Protein AF-0000000080700606 (afdb_homodimer)

Solvent-accessible surface area (backbone atoms only — not comparable to full-atom values): 22036 Å² total; per-residue (Å²): 127,83,78,79,83,71,75,83,52,86,82,48,43,68,70,40,41,35,34,90,76,67,48,22,32,38,36,32,33,78,39,40,31,25,76,57,31,66,59,39,53,52,50,9,58,67,70,42,73,57,88,38,35,35,76,51,73,58,79,77,34,36,34,33,25,27,35,56,57,15,30,52,29,42,54,50,23,30,55,38,56,43,62,48,92,85,40,32,29,35,40,40,35,44,35,37,33,25,48,37,84,40,58,58,81,68,44,69,88,81,49,52,64,54,52,87,34,42,74,69,27,68,72,55,77,50,63,29,41,34,34,37,38,78,45,54,48,60,33,63,66,45,54,61,57,52,36,53,49,51,39,50,30,50,73,70,61,30,50,63,52,76,52,90,88,33,34,31,31,35,41,45,46,67,59,49,50,52,47,54,50,47,47,52,55,54,48,58,74,75,32,50,22,40,39,34,43,34,37,41,34,31,52,65,60,88,92,58,67,128,122,85,77,80,84,71,74,83,51,84,83,50,41,69,71,40,42,36,32,92,76,67,47,22,34,39,35,32,34,78,39,41,31,25,78,58,32,65,61,40,53,54,51,10,57,68,71,40,74,56,88,35,35,36,76,51,74,57,79,78,36,38,36,32,26,26,34,57,57,14,32,52,26,42,53,50,21,30,55,38,57,44,61,48,92,86,41,32,29,37,39,41,34,43,36,37,33,28,48,37,84,41,58,56,82,67,44,69,89,78,47,48,63,56,51,85,35,42,73,68,27,66,70,54,76,51,64,30,41,32,35,37,37,78,46,55,47,61,34,61,66,44,55,62,56,51,35,50,50,50,39,49,32,50,73,70,61,30,51,62,53,74,50,92,87,33,35,30,31,35,41,46,47,65,59,49,50,52,49,55,50,48,47,51,55,55,47,57,74,74,31,49,22,39,38,35,43,36,38,41,34,30,53,66,60,88,92,57,67,129

InterPro domains:
  IPR011522 Thiamin/hydroxymethyl pyrimidine-binding YkoF, putative [PF07615] (23-102)
  IPR011522 Thiamin/hydroxymethyl pyrimidine-binding YkoF, putative [PF07615] (131-205)
  IPR029756 MTH1187/YkoF-like [G3DSA:3.30.70.930] (17-100)
  IPR029756 MTH1187/YkoF-like [G3DSA:3.30.70.930] (128-209)
  IPR029756 MTH1187/YkoF-like [SSF89957] (23-205)

Structure (mmCIF, N/CA/C/O backbone):
data_AF-0000000080700606-model_v1
#
loop_
_entity.id
_entity.type
_entity.pdbx_description
1 polymer 'Uncharacterized protein'
#
loop_
_atom_site.group_PDB
_atom_site.id
_atom_site.type_symbol
_atom_site.label_atom_id
_atom_site.label_alt_id
_atom_site.label_comp_id
_atom_site.label_asym_id
_atom_site.label_entity_id
_atom_site.label_seq_id
_atom_site.pdbx_PDB_ins_code
_atom_site.Cartn_x
_atom_site.Cartn_y
_atom_site.Cartn_z
_atom_site.occupancy
_atom_site.B_iso_or_equiv
_atom_site.auth_seq_id
_atom_site.auth_comp_id
_atom_site.auth_asym_id
_atom_site.auth_atom_id
_atom_site.pdbx_PDB_model_num
ATOM 1 N N . MET A 1 1 ? 16.234 -25.75 21.734 1 42.06 1 MET A N 1
ATOM 2 C CA . MET A 1 1 ? 15.648 -25 20.625 1 42.06 1 MET A CA 1
ATOM 3 C C . MET A 1 1 ? 15.258 -23.594 21.078 1 42.06 1 MET A C 1
ATOM 5 O O . MET A 1 1 ? 14.594 -23.422 22.109 1 42.06 1 MET A O 1
ATOM 9 N N . SER A 1 2 ? 15.922 -22.609 20.734 1 55.47 2 SER A N 1
ATOM 10 C CA . SER A 1 2 ? 15.727 -21.266 21.281 1 55.47 2 SER A CA 1
ATOM 11 C C . SER A 1 2 ? 14.258 -20.859 21.25 1 55.47 2 SER A C 1
ATOM 13 O O . SER A 1 2 ? 13.555 -21.141 20.266 1 55.47 2 SER A O 1
ATOM 15 N N . LYS A 1 3 ? 13.711 -20.578 22.219 1 68.12 3 LYS A N 1
ATOM 16 C CA . LYS A 1 3 ? 12.297 -20.297 22.438 1 68.12 3 LYS A CA 1
ATOM 17 C C . LYS A 1 3 ? 11.82 -19.172 21.516 1 68.12 3 LYS A C 1
ATOM 19 O O . LYS A 1 3 ? 12.383 -18.078 21.516 1 68.12 3 LYS A O 1
ATOM 24 N N . LYS A 1 4 ? 11.102 -19.578 20.422 1 84.12 4 LYS A N 1
ATOM 25 C CA . LYS A 1 4 ? 10.469 -18.578 19.547 1 84.12 4 LYS A CA 1
ATOM 26 C C . LYS A 1 4 ? 9.594 -17.625 20.359 1 84.12 4 LYS A C 1
ATOM 28 O O . LYS A 1 4 ? 8.906 -18.047 21.281 1 84.12 4 LYS A O 1
ATOM 33 N N . GLU A 1 5 ? 9.852 -16.359 20.125 1 89.88 5 GLU A N 1
ATOM 34 C CA . GLU A 1 5 ? 9.047 -15.367 20.828 1 89.88 5 GLU A CA 1
ATOM 35 C C . GLU A 1 5 ? 7.812 -14.984 20.016 1 89.88 5 GLU A C 1
ATOM 37 O O . GLU A 1 5 ? 7.902 -14.203 19.062 1 89.88 5 GLU A O 1
ATOM 42 N N . TYR A 1 6 ? 6.707 -15.539 20.422 1 92.56 6 TYR A N 1
ATOM 43 C CA . TYR A 1 6 ? 5.434 -15.273 19.75 1 92.56 6 TYR A CA 1
ATOM 44 C C . TYR A 1 6 ? 4.859 -13.93 20.203 1 92.56 6 TYR A C 1
ATOM 46 O O . TYR A 1 6 ? 5.18 -13.438 21.281 1 92.56 6 TYR A O 1
ATOM 54 N N . VAL A 1 7 ? 4.062 -13.375 19.25 1 89.12 7 VAL A N 1
ATOM 55 C CA . VAL A 1 7 ? 3.361 -12.148 19.625 1 89.12 7 VAL A CA 1
ATOM 56 C C . VAL A 1 7 ? 2.027 -12.508 20.281 1 89.12 7 VAL A C 1
ATOM 58 O O . VAL A 1 7 ? 1.489 -13.594 20.062 1 89.12 7 VAL A O 1
ATOM 61 N N . SER A 1 8 ? 1.481 -11.602 21.156 1 86.81 8 SER A N 1
ATOM 62 C CA . SER A 1 8 ? 0.148 -11.656 21.75 1 86.81 8 SER A CA 1
ATOM 63 C C . SER A 1 8 ? -0.534 -10.297 21.703 1 86.81 8 SER A C 1
ATOM 65 O O . SER A 1 8 ? 0.017 -9.305 22.188 1 86.81 8 SER A O 1
ATOM 67 N N . TYR A 1 9 ? -1.716 -10.32 21.047 1 80.06 9 TYR A N 1
ATOM 68 C CA . TYR A 1 9 ? -2.426 -9.047 20.953 1 80.06 9 TYR A CA 1
ATOM 69 C C . TYR A 1 9 ? -3.66 -9.047 21.844 1 80.06 9 TYR A C 1
ATOM 71 O O . TYR A 1 9 ? -4.457 -8.102 21.812 1 80.06 9 TYR A O 1
ATOM 79 N N . GLY A 1 10 ? -4.008 -10.023 22.594 1 64.38 10 GLY A N 1
ATOM 80 C CA . GLY A 1 10 ? -5.148 -10.32 23.453 1 64.38 10 GLY A CA 1
ATOM 81 C C . GLY A 1 10 ? -5.723 -9.086 24.125 1 64.38 10 GLY A C 1
ATOM 82 O O . GLY A 1 10 ? -6.938 -8.961 24.266 1 64.38 10 GLY A O 1
ATOM 83 N N . SER A 1 11 ? -4.914 -8.211 24.5 1 66.38 11 SER A N 1
ATOM 84 C CA . SER A 1 11 ? -5.473 -7.082 25.234 1 66.38 11 SER A CA 1
ATOM 85 C C . SER A 1 11 ? -5.867 -5.953 24.281 1 66.38 11 SER A C 1
ATOM 87 O O . SER A 1 11 ? -6.535 -5 24.688 1 66.38 11 SER A O 1
ATOM 89 N N . CYS A 1 12 ? -5.578 -6.141 23.094 1 64.69 12 CYS A N 1
ATOM 90 C CA . CYS A 1 12 ? -5.941 -5.113 22.125 1 64.69 12 CYS A CA 1
ATOM 91 C C . CYS A 1 12 ? -7.395 -5.266 21.688 1 64.69 12 CYS A C 1
ATOM 93 O O . CYS A 1 12 ? -7.816 -6.352 21.297 1 64.69 12 CYS A O 1
ATOM 95 N N . ALA A 1 13 ? -8.188 -4.285 22.172 1 60.91 13 ALA A N 1
ATOM 96 C CA . ALA A 1 13 ? -9.609 -4.363 21.859 1 60.91 13 ALA A CA 1
ATOM 97 C C . ALA A 1 13 ? -9.945 -3.521 20.625 1 60.91 13 ALA A C 1
ATOM 99 O O . ALA A 1 13 ? -9.516 -2.371 20.516 1 60.91 13 ALA A O 1
ATOM 100 N N . VAL A 1 14 ? -10.641 -4.258 19.734 1 61.88 14 VAL A N 1
ATOM 101 C CA . VAL A 1 14 ? -11.156 -3.572 18.562 1 61.88 14 VAL A CA 1
ATOM 102 C C . VAL A 1 14 ? -12.008 -2.381 18.984 1 61.88 14 VAL A C 1
ATOM 104 O O . VAL A 1 14 ? -12.805 -2.48 19.922 1 61.88 14 VAL A O 1
ATOM 107 N N . GLY A 1 15 ? -11.75 -1.248 18.344 1 59.16 15 GLY A N 1
ATOM 108 C CA . GLY A 1 15 ? -12.539 -0.062 18.625 1 59.16 15 GLY A CA 1
ATOM 109 C C . GLY A 1 15 ? -11.969 0.781 19.75 1 59.16 15 GLY A C 1
ATOM 110 O O . GLY A 1 15 ? -12.445 1.891 20 1 59.16 15 GLY A O 1
ATOM 111 N N . VAL A 1 16 ? -11.078 0.178 20.375 1 65 16 VAL A N 1
ATOM 112 C CA . VAL A 1 16 ? -10.438 0.958 21.422 1 65 16 VAL A CA 1
ATOM 113 C C . VAL A 1 16 ? -9.047 1.395 20.969 1 65 16 VAL A C 1
ATOM 115 O O . VAL A 1 16 ? -8.141 0.567 20.844 1 65 16 VAL A O 1
ATOM 118 N N . PRO A 1 17 ? -8.984 2.672 20.734 1 66.19 17 PRO A N 1
ATOM 119 C CA . PRO A 1 17 ? -7.672 3.15 20.312 1 66.19 17 PRO A CA 1
ATOM 120 C C . PRO A 1 17 ? -6.574 2.852 21.328 1 66.19 17 PRO A C 1
ATOM 122 O O . PRO A 1 17 ? -6.809 2.934 22.531 1 66.19 17 PRO A O 1
ATOM 125 N N . GLY A 1 18 ? -5.488 2.363 20.797 1 65.56 18 GLY A N 1
ATOM 126 C CA . GLY A 1 18 ? -4.348 2.113 21.672 1 65.56 18 GLY A CA 1
ATOM 127 C C . GLY A 1 18 ? -3.77 3.379 22.266 1 65.56 18 GLY A C 1
ATOM 128 O O . GLY A 1 18 ? -3.248 3.357 23.391 1 65.56 18 GLY A O 1
ATOM 129 N N . SER A 1 19 ? -3.922 4.395 21.422 1 65 19 SER A N 1
ATOM 130 C CA . SER A 1 19 ? -3.461 5.684 21.922 1 65 19 SER A CA 1
ATOM 131 C C . SER A 1 19 ? -4.629 6.543 22.406 1 65 19 SER A C 1
ATOM 133 O O . SER A 1 19 ? -5.699 6.535 21.781 1 65 19 SER A O 1
ATOM 135 N N . LYS A 1 20 ? -4.465 7.277 23.469 1 65.44 20 LYS A N 1
ATOM 136 C CA . LYS A 1 20 ? -5.504 8.117 24.062 1 65.44 20 LYS A CA 1
ATOM 137 C C . LYS A 1 20 ? -5.441 9.539 23.516 1 65.44 20 LYS A C 1
ATOM 139 O O . LYS A 1 20 ? -6.383 10.312 23.672 1 65.44 20 LYS A O 1
ATOM 144 N N . GLU A 1 21 ? -4.516 9.805 22.781 1 66.88 21 GLU A N 1
ATOM 145 C CA . GLU A 1 21 ? -4.285 11.203 22.453 1 66.88 21 GLU A CA 1
ATOM 146 C C . GLU A 1 21 ? -4.641 11.484 20.984 1 66.88 21 GLU A C 1
ATOM 148 O O . GLU A 1 21 ? -4.301 12.539 20.453 1 66.88 21 GLU A O 1
ATOM 153 N N . GLY A 1 22 ? -5.324 10.578 20.406 1 78.56 22 GLY A N 1
ATOM 154 C CA . GLY A 1 22 ? -5.723 10.828 19.031 1 78.56 22 GLY A CA 1
ATOM 155 C C . GLY A 1 22 ? -4.547 10.883 18.062 1 78.56 22 GLY A C 1
ATOM 156 O O . GLY A 1 22 ? -4.512 11.727 17.172 1 78.56 22 GLY A O 1
ATOM 157 N N . ILE A 1 23 ? -3.598 10.195 18.281 1 86.94 23 ILE A N 1
ATOM 158 C CA . ILE A 1 23 ? -2.371 10.156 17.5 1 86.94 23 ILE A CA 1
ATOM 159 C C . ILE A 1 23 ? -2.645 9.477 16.156 1 86.94 23 ILE A C 1
ATOM 161 O O . ILE A 1 23 ? -3.293 8.43 16.109 1 86.94 23 ILE A O 1
ATOM 165 N N . ALA A 1 24 ? -2.303 10.18 15.141 1 91.44 24 ALA A N 1
ATOM 166 C CA . ALA A 1 24 ? -2.312 9.617 13.789 1 91.44 24 ALA A CA 1
ATOM 167 C C . ALA A 1 24 ? -0.893 9.336 13.297 1 91.44 24 ALA A C 1
ATOM 169 O O . ALA A 1 24 ? 0.078 9.82 13.883 1 91.44 24 ALA A O 1
ATOM 170 N N . GLY A 1 25 ? -0.8 8.531 12.359 1 94.75 25 GLY A N 1
ATOM 171 C CA . GLY A 1 25 ? 0.5 8.258 11.766 1 94.75 25 GLY A CA 1
ATOM 172 C C . GLY A 1 25 ? 0.428 7.949 10.281 1 94.75 25 GLY A C 1
ATOM 173 O O . GLY A 1 25 ? -0.609 7.504 9.789 1 94.75 25 GLY A O 1
ATOM 174 N N . ILE A 1 26 ? 1.529 8.297 9.625 1 97.69 26 ILE A N 1
ATOM 175 C CA . ILE A 1 26 ? 1.705 7.906 8.234 1 97.69 26 ILE A CA 1
ATOM 176 C C . ILE A 1 26 ? 3.039 7.184 8.062 1 97.69 26 ILE A C 1
ATOM 178 O O . ILE A 1 26 ? 4.098 7.75 8.336 1 97.69 26 ILE A O 1
ATOM 182 N N . ARG A 1 27 ? 2.99 5.93 7.742 1 97.94 27 ARG A N 1
ATOM 183 C CA . ARG A 1 27 ? 4.164 5.207 7.262 1 97.94 27 ARG A CA 1
ATOM 184 C C . ARG A 1 27 ? 4.277 5.301 5.742 1 97.94 27 ARG A C 1
ATOM 186 O O . ARG A 1 27 ? 3.303 5.066 5.027 1 97.94 27 ARG A O 1
ATOM 193 N N . PHE A 1 28 ? 5.5 5.691 5.219 1 98.62 28 PHE A N 1
ATOM 194 C CA . PHE A 1 28 ? 5.598 5.961 3.789 1 98.62 28 PHE A CA 1
ATOM 195 C C . PHE A 1 28 ? 6.953 5.523 3.246 1 98.62 28 PHE A C 1
ATOM 197 O O . PHE A 1 28 ? 7.91 5.375 4.004 1 98.62 28 PHE A O 1
ATOM 204 N N . ASN A 1 29 ? 6.988 5.246 2.043 1 97.62 29 ASN A N 1
ATOM 205 C CA . ASN A 1 29 ? 8.242 5.043 1.324 1 97.62 29 ASN A CA 1
ATOM 206 C C . ASN A 1 29 ? 8.234 5.746 -0.03 1 97.62 29 ASN A C 1
ATOM 208 O O . ASN A 1 29 ? 7.191 5.832 -0.683 1 97.62 29 ASN A O 1
ATOM 212 N N . LEU A 1 30 ? 9.352 6.293 -0.385 1 98.25 30 LEU A N 1
ATOM 213 C CA . LEU A 1 30 ? 9.594 6.891 -1.694 1 98.25 30 LEU A CA 1
ATOM 214 C C . LEU A 1 30 ? 10.281 5.902 -2.623 1 98.25 30 LEU A C 1
ATOM 216 O O . LEU A 1 30 ? 11.156 5.145 -2.191 1 98.25 30 LEU A O 1
ATOM 220 N N . ALA A 1 31 ? 9.852 5.922 -3.887 1 98.19 31 ALA A N 1
ATOM 221 C CA . ALA A 1 31 ? 10.523 5.125 -4.906 1 98.19 31 ALA A CA 1
ATOM 222 C C . ALA A 1 31 ? 10.836 5.961 -6.145 1 98.19 31 ALA A C 1
ATOM 224 O O . ALA A 1 31 ? 10.109 5.902 -7.137 1 98.19 31 ALA A O 1
ATOM 225 N N . PRO A 1 32 ? 11.938 6.734 -6.039 1 98.5 32 PRO A N 1
ATOM 226 C CA . PRO A 1 32 ? 12.398 7.391 -7.266 1 98.5 32 PRO A CA 1
ATOM 227 C C . PRO A 1 32 ? 13.008 6.406 -8.266 1 98.5 32 PRO A C 1
ATOM 229 O O . PRO A 1 32 ? 13.945 5.676 -7.922 1 98.5 32 PRO A O 1
ATOM 232 N N . MET A 1 33 ? 12.453 6.387 -9.453 1 98.12 33 MET A N 1
ATOM 233 C CA . MET A 1 33 ? 13 5.527 -10.492 1 98.12 33 MET A CA 1
ATOM 234 C C . MET A 1 33 ? 14.211 6.176 -11.156 1 98.12 33 MET A C 1
ATOM 236 O O . MET A 1 33 ? 14.133 6.621 -12.305 1 98.12 33 MET A O 1
ATOM 240 N N . SER A 1 34 ? 15.266 6.129 -10.414 1 98.25 34 SER A N 1
ATOM 241 C CA . SER A 1 34 ? 16.531 6.766 -10.773 1 98.25 34 SER A CA 1
ATOM 242 C C . SER A 1 34 ? 17.719 6.035 -10.148 1 98.25 34 SER A C 1
ATOM 244 O O . SER A 1 34 ? 17.594 5.477 -9.055 1 98.25 34 SER A O 1
ATOM 246 N N . ASP A 1 35 ? 18.844 6.094 -10.859 1 97.5 35 ASP A N 1
ATOM 247 C CA . ASP A 1 35 ? 20.062 5.562 -10.289 1 97.5 35 ASP A CA 1
ATOM 248 C C . ASP A 1 35 ? 20.516 6.391 -9.086 1 97.5 35 ASP A C 1
ATOM 250 O O . ASP A 1 35 ? 21.328 5.934 -8.281 1 97.5 35 ASP A O 1
ATOM 254 N N . ASP A 1 36 ? 20.031 7.609 -8.891 1 97.38 36 ASP A N 1
ATOM 255 C CA . ASP A 1 36 ? 20.391 8.508 -7.801 1 97.38 36 ASP A CA 1
ATOM 256 C C . ASP A 1 36 ? 19.359 8.461 -6.676 1 97.38 36 ASP A C 1
ATOM 258 O O . ASP A 1 36 ? 19.203 9.438 -5.941 1 97.38 36 ASP A O 1
ATOM 262 N N . PHE A 1 37 ? 18.656 7.352 -6.5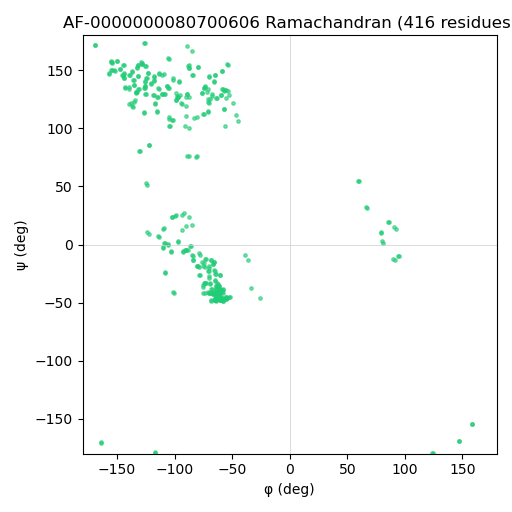78 1 97.62 37 PHE A N 1
ATOM 263 C CA . PHE A 1 37 ? 17.5 7.27 -5.688 1 97.62 37 PHE A CA 1
ATOM 264 C C . PHE A 1 37 ? 17.922 7.5 -4.242 1 97.62 37 PHE A C 1
ATOM 266 O O . PHE A 1 37 ? 17.203 8.141 -3.475 1 97.62 37 PHE A O 1
ATOM 273 N N . VAL A 1 38 ? 19.125 7.043 -3.807 1 96.62 38 VAL A N 1
ATOM 274 C CA . VAL A 1 38 ? 19.547 7.18 -2.414 1 96.62 38 VAL A CA 1
ATOM 275 C C . VAL A 1 38 ? 19.688 8.656 -2.061 1 96.62 38 VAL A C 1
ATOM 277 O O . VAL A 1 38 ? 19.156 9.109 -1.039 1 96.62 38 VAL A O 1
ATOM 280 N N . ASP A 1 39 ? 20.344 9.398 -2.898 1 97.38 39 ASP A N 1
ATOM 281 C CA . ASP A 1 39 ? 20.531 10.828 -2.668 1 97.38 39 ASP A CA 1
ATOM 282 C C . ASP A 1 39 ? 19.203 11.57 -2.656 1 97.38 39 ASP A C 1
ATOM 284 O O . ASP A 1 39 ? 19 12.477 -1.845 1 97.38 39 ASP A O 1
ATOM 288 N N . ILE A 1 40 ? 18.312 11.234 -3.578 1 98.06 40 ILE A N 1
ATOM 289 C CA . ILE A 1 40 ? 17 11.875 -3.674 1 98.06 40 ILE A CA 1
ATOM 290 C C . ILE A 1 40 ? 16.234 11.672 -2.371 1 98.06 40 ILE A C 1
ATOM 292 O O . ILE A 1 40 ? 15.695 12.625 -1.804 1 98.06 40 ILE A O 1
ATOM 296 N N . ILE A 1 41 ? 16.203 10.438 -1.877 1 97.31 41 ILE A N 1
ATOM 297 C CA . ILE A 1 41 ? 15.438 10.094 -0.681 1 97.31 41 ILE A CA 1
ATOM 298 C C . ILE A 1 41 ? 16.062 10.758 0.541 1 97.31 41 ILE A C 1
ATOM 300 O O . ILE A 1 41 ? 15.383 11.438 1.312 1 97.31 41 ILE A O 1
ATOM 304 N N . LEU A 1 42 ? 17.375 10.633 0.689 1 95.94 42 LEU A N 1
ATOM 305 C CA . LEU A 1 42 ? 18.047 11.141 1.881 1 95.94 42 LEU A CA 1
ATOM 306 C C . LEU A 1 42 ? 17.984 12.664 1.934 1 95.94 42 LEU A C 1
ATOM 308 O O . LEU A 1 42 ? 17.781 13.242 3.002 1 95.94 42 LEU A O 1
ATOM 312 N N . SER A 1 43 ? 18.172 13.281 0.845 1 97 43 SER A N 1
ATOM 313 C CA . SER A 1 43 ? 18.109 14.742 0.799 1 97 43 SER A CA 1
ATOM 314 C C . SER A 1 43 ? 16.719 15.242 1.188 1 97 43 SER A C 1
ATOM 316 O O . SER A 1 43 ? 16.578 16.234 1.901 1 97 43 SER A O 1
ATOM 318 N N . SER A 1 44 ? 15.68 14.586 0.659 1 97.31 44 SER A N 1
ATOM 319 C CA . SER A 1 44 ? 14.312 14.969 1.002 1 97.31 44 SER A CA 1
ATOM 320 C C . SER A 1 44 ? 14.07 14.867 2.504 1 97.31 44 SER A C 1
ATOM 322 O O . SER A 1 44 ? 13.523 15.789 3.115 1 97.31 44 SER A O 1
ATOM 324 N N . LEU A 1 45 ? 14.477 13.773 3.1 1 96.56 45 LEU A N 1
ATOM 325 C CA . LEU A 1 45 ? 14.266 13.547 4.527 1 96.56 45 LEU A CA 1
ATOM 326 C C . LEU A 1 45 ? 15.031 14.57 5.355 1 96.56 45 LEU A C 1
ATOM 328 O O . LEU A 1 45 ? 14.555 15.023 6.395 1 96.56 45 LEU A O 1
ATOM 332 N N . GLU A 1 46 ? 16.188 14.93 4.863 1 95.88 46 GLU A N 1
ATOM 333 C CA . GLU A 1 46 ? 17.031 15.891 5.57 1 95.88 46 GLU A CA 1
ATOM 334 C C . GLU A 1 46 ? 16.422 17.297 5.523 1 95.88 46 GLU A C 1
ATOM 336 O O . GLU A 1 46 ? 16.641 18.094 6.438 1 95.88 46 GLU A O 1
ATOM 341 N N . ASN A 1 47 ? 15.703 17.578 4.535 1 95.75 47 ASN A N 1
ATOM 342 C CA . ASN A 1 47 ? 15.195 18.938 4.309 1 95.75 47 ASN A CA 1
ATOM 343 C C . ASN A 1 47 ? 13.844 19.141 4.988 1 95.75 47 ASN A C 1
ATOM 345 O O . ASN A 1 47 ? 13.297 20.25 4.973 1 95.75 47 ASN A O 1
ATOM 349 N N . VAL A 1 48 ? 13.281 18.156 5.559 1 97.19 48 VAL A N 1
ATOM 350 C CA . VAL A 1 48 ? 11.984 18.25 6.215 1 97.19 48 VAL A CA 1
ATOM 351 C C . VAL A 1 48 ? 12.172 18.453 7.719 1 97.19 48 VAL A C 1
ATOM 353 O O . VAL A 1 48 ? 12.977 17.75 8.344 1 97.19 48 VAL A O 1
ATOM 356 N N . ASP A 1 49 ? 11.531 19.5 8.281 1 96.25 49 ASP A N 1
ATOM 357 C CA . ASP A 1 49 ? 11.531 19.734 9.719 1 96.25 49 ASP A CA 1
ATOM 358 C C . ASP A 1 49 ? 10.609 18.766 10.438 1 96.25 49 ASP A C 1
ATOM 360 O O . ASP A 1 49 ? 9.391 18.797 10.234 1 96.25 49 ASP A O 1
ATOM 364 N N . THR A 1 50 ? 11.172 17.875 11.234 1 94.38 50 THR A N 1
ATOM 365 C CA . THR A 1 50 ? 10.391 16.844 11.906 1 94.38 50 THR A CA 1
ATOM 366 C C . THR A 1 50 ? 10.172 17.203 13.375 1 94.38 50 THR A C 1
ATOM 368 O O . THR A 1 50 ? 9.938 16.312 14.203 1 94.38 50 THR A O 1
ATOM 371 N N . SER A 1 51 ? 10.234 18.438 13.742 1 93.19 51 SER A N 1
ATOM 372 C CA . SER A 1 51 ? 10.148 18.844 15.141 1 93.19 51 SER A CA 1
ATOM 373 C C . SER A 1 51 ? 8.719 18.703 15.672 1 93.19 51 SER A C 1
ATOM 375 O O . SER A 1 51 ? 8.492 18.766 16.875 1 93.19 51 SER A O 1
ATOM 377 N N . MET A 1 52 ? 7.73 18.5 14.773 1 92.38 52 MET A N 1
ATOM 378 C CA . MET A 1 52 ? 6.336 18.422 15.203 1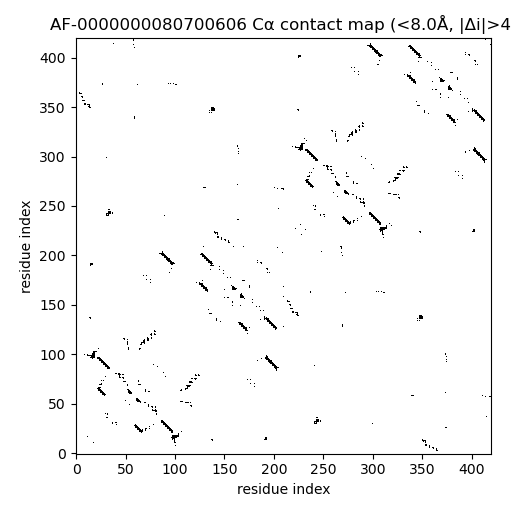 92.38 52 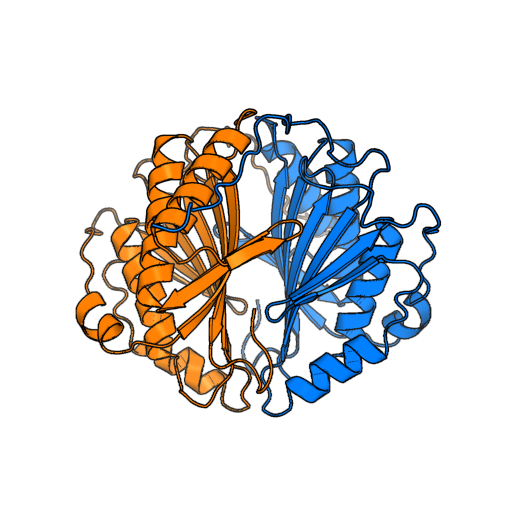MET A CA 1
ATOM 379 C C . MET A 1 52 ? 5.832 16.984 15.164 1 92.38 52 MET A C 1
ATOM 381 O O . MET A 1 52 ? 4.664 16.719 15.453 1 92.38 52 MET A O 1
ATOM 385 N N . VAL A 1 53 ? 6.723 16.031 14.758 1 93 53 VAL A N 1
ATOM 386 C CA . VAL A 1 53 ? 6.305 14.633 14.633 1 93 53 VAL A CA 1
ATOM 387 C C . VAL A 1 53 ? 7.379 13.719 15.219 1 93 53 VAL A C 1
ATOM 389 O O . VAL A 1 53 ? 8.555 14.086 15.266 1 93 53 VAL A O 1
ATOM 392 N N . TRP A 1 54 ? 6.918 12.586 15.758 1 92.56 54 TRP A N 1
ATOM 393 C CA . TRP A 1 54 ? 7.828 11.469 15.992 1 92.56 54 TRP A CA 1
ATOM 394 C C . TRP A 1 54 ? 8.195 10.773 14.688 1 92.56 54 TRP A C 1
ATOM 396 O O . TRP A 1 54 ? 7.336 10.586 13.82 1 92.56 54 TRP A O 1
ATOM 406 N N . SER A 1 55 ? 9.5 10.492 14.555 1 94.25 55 SER A N 1
ATOM 407 C CA . SER A 1 55 ? 9.969 9.953 13.281 1 94.25 55 SER A CA 1
ATOM 408 C C . SER A 1 55 ? 10.859 8.734 13.492 1 94.25 55 SER A C 1
ATOM 410 O O . SER A 1 55 ? 11.734 8.734 14.367 1 94.25 55 SER A O 1
ATOM 412 N N . GLU A 1 56 ? 10.578 7.719 12.719 1 93.5 56 GLU A N 1
ATOM 413 C CA . GLU A 1 56 ? 11.43 6.531 12.664 1 93.5 56 GLU A CA 1
ATOM 414 C C . GLU A 1 56 ? 11.57 6.027 11.227 1 93.5 56 GLU A C 1
ATOM 416 O O . GLU A 1 56 ? 10.602 6 10.477 1 93.5 56 GLU A O 1
ATOM 421 N N . THR A 1 57 ? 12.781 5.699 10.859 1 93.44 57 THR A N 1
ATOM 422 C CA . THR A 1 57 ? 13.062 5.168 9.531 1 93.44 57 THR A CA 1
ATOM 423 C C . THR A 1 57 ? 13.656 3.764 9.625 1 93.44 57 THR A C 1
ATOM 425 O O . THR A 1 57 ? 14.523 3.504 10.461 1 93.44 57 THR A O 1
ATOM 428 N N . ASP A 1 58 ? 13.117 2.873 8.922 1 92.81 58 ASP A N 1
ATOM 429 C CA . ASP A 1 58 ? 13.688 1.539 8.742 1 92.81 58 ASP A CA 1
ATOM 430 C C . ASP A 1 58 ? 14.039 1.286 7.277 1 92.81 58 ASP A C 1
ATOM 432 O O . ASP A 1 58 ? 13.836 2.152 6.426 1 92.81 58 ASP A O 1
ATOM 436 N N . PRO A 1 59 ? 14.547 0.138 6.914 1 90.44 59 PRO A N 1
ATOM 437 C CA . PRO A 1 59 ? 15.008 -0.097 5.547 1 90.44 59 PRO A CA 1
ATOM 438 C C . PRO A 1 59 ? 13.875 -0.064 4.523 1 90.44 59 PRO A C 1
ATOM 440 O O . PRO A 1 59 ? 14.125 0.091 3.326 1 90.44 59 PRO A O 1
ATOM 443 N N . THR A 1 60 ? 12.648 -0.138 4.961 1 92.88 60 THR A N 1
ATOM 444 C CA . THR A 1 60 ? 11.555 -0.274 4.008 1 92.88 60 THR A CA 1
ATOM 445 C C . THR A 1 60 ? 10.742 1.018 3.93 1 92.88 60 THR A C 1
ATOM 447 O O . THR A 1 60 ? 10.031 1.248 2.951 1 92.88 60 THR A O 1
ATOM 450 N N . SER A 1 61 ? 10.805 1.793 4.996 1 96.25 61 SER A N 1
ATOM 451 C CA . SER A 1 61 ? 9.906 2.938 5.051 1 96.25 61 SER A CA 1
ATOM 452 C C . SER A 1 61 ? 10.273 3.877 6.191 1 96.25 61 SER A C 1
ATOM 454 O O . SER A 1 61 ? 11.172 3.584 6.98 1 96.25 61 SER A O 1
ATOM 456 N N . THR A 1 62 ? 9.695 4.996 6.273 1 96.88 62 THR A N 1
ATOM 457 C CA . THR A 1 62 ? 9.703 5.965 7.363 1 96.88 62 THR A CA 1
ATOM 458 C C . THR A 1 62 ? 8.297 6.164 7.926 1 96.88 62 THR A C 1
ATOM 460 O O . THR A 1 62 ? 7.312 6.129 7.18 1 96.88 62 THR A O 1
ATOM 463 N N . VAL A 1 63 ? 8.219 6.363 9.234 1 96.06 63 VAL A N 1
ATOM 464 C CA . VAL A 1 63 ? 6.918 6.625 9.844 1 96.06 63 VAL A CA 1
ATOM 465 C C . VAL A 1 63 ? 6.965 7.934 10.625 1 96.06 63 VAL A C 1
ATOM 467 O O . VAL A 1 63 ? 7.953 8.227 11.305 1 96.06 63 VAL A O 1
ATOM 470 N N . TYR A 1 64 ? 6.008 8.797 10.375 1 95.25 64 TYR A N 1
ATOM 471 C CA . TYR A 1 64 ? 5.742 9.984 11.188 1 95.25 64 TYR A CA 1
ATOM 472 C C . TYR A 1 64 ? 4.48 9.797 12.016 1 95.25 64 TYR A C 1
ATOM 474 O O . TYR A 1 64 ? 3.461 9.32 11.516 1 95.25 64 TYR A O 1
ATOM 482 N N . ARG A 1 65 ? 4.5 10.172 13.281 1 93.5 65 ARG A N 1
ATOM 483 C CA . ARG A 1 65 ? 3.357 10.109 14.188 1 93.5 65 ARG A CA 1
ATOM 484 C C . ARG A 1 65 ? 3.18 11.43 14.93 1 93.5 65 ARG A C 1
ATOM 486 O O . ARG A 1 65 ? 4.16 12.094 15.266 1 93.5 65 ARG A O 1
ATOM 493 N N . GLY A 1 66 ? 2.035 11.812 15.18 1 91.94 66 GLY A N 1
ATOM 494 C CA . GLY A 1 66 ? 1.688 13.047 15.859 1 91.94 66 GLY A CA 1
ATOM 495 C C . GLY A 1 66 ? 0.268 13.508 15.586 1 91.94 66 GLY A C 1
ATOM 496 O O . GLY A 1 66 ? -0.627 12.68 15.391 1 91.94 66 GLY A O 1
ATOM 497 N N . ARG A 1 67 ? 0.11 14.812 15.727 1 91.75 67 ARG A N 1
ATOM 498 C CA . ARG A 1 67 ? -1.173 15.375 15.32 1 91.75 67 ARG A CA 1
ATOM 499 C C . ARG A 1 67 ? -1.374 15.242 13.812 1 91.75 67 ARG A C 1
ATOM 501 O O . ARG A 1 67 ? -0.434 15.43 13.039 1 91.75 67 ARG A O 1
ATOM 508 N N . GLU A 1 68 ? -2.576 14.93 13.469 1 93.31 68 GLU A N 1
ATOM 509 C CA . GLU A 1 68 ? -2.902 14.578 12.094 1 93.31 68 GLU A CA 1
ATOM 510 C C . GLU A 1 68 ? -2.408 15.648 11.117 1 93.31 68 GLU A C 1
ATOM 512 O O . GLU A 1 68 ? -1.767 15.328 10.117 1 93.31 68 GLU A O 1
ATOM 517 N N . SER A 1 69 ? -2.639 16.922 11.422 1 94.44 69 SER A N 1
ATOM 518 C CA . SER A 1 69 ? -2.248 18.016 10.531 1 94.44 69 SER A CA 1
ATOM 519 C C . SER A 1 69 ? -0.733 18.078 10.375 1 94.44 69 SER A C 1
ATOM 521 O O . SER A 1 69 ? -0.226 18.297 9.273 1 94.44 69 SER A O 1
ATOM 523 N N . ALA A 1 70 ? -0.016 17.891 11.453 1 94.81 70 ALA A N 1
ATOM 524 C CA . ALA A 1 70 ? 1.443 17.938 11.43 1 94.81 70 ALA A CA 1
ATOM 525 C C . ALA A 1 70 ? 2.018 16.766 10.648 1 94.81 70 ALA A C 1
ATOM 527 O O . ALA A 1 70 ? 3.004 16.906 9.922 1 94.81 70 ALA A O 1
ATOM 528 N N . VAL A 1 71 ? 1.397 15.664 10.812 1 96 71 VAL A N 1
ATOM 529 C CA . VAL A 1 71 ? 1.854 14.461 10.125 1 96 71 VAL A CA 1
ATOM 530 C C . VAL A 1 71 ? 1.668 14.625 8.617 1 96 71 VAL A C 1
ATOM 532 O O . VAL A 1 71 ? 2.602 14.398 7.844 1 96 71 VAL A O 1
ATOM 535 N N . PHE A 1 72 ? 0.505 15.078 8.188 1 97.81 72 PHE A N 1
ATOM 536 C CA . PHE A 1 72 ? 0.249 15.305 6.766 1 97.81 72 PHE A CA 1
ATOM 537 C C . PHE A 1 72 ? 1.184 16.375 6.207 1 97.81 72 PHE A C 1
ATOM 539 O O . PHE A 1 72 ? 1.701 16.234 5.098 1 97.81 72 PHE A O 1
ATOM 546 N N . ASP A 1 73 ? 1.391 17.406 7.008 1 97.56 73 ASP A N 1
ATOM 547 C CA . ASP A 1 73 ? 2.303 18.469 6.613 1 97.56 73 ASP A CA 1
ATOM 548 C C . ASP A 1 73 ? 3.701 17.922 6.336 1 97.56 73 ASP A C 1
ATOM 550 O O . ASP A 1 73 ? 4.316 18.266 5.32 1 97.56 73 ASP A O 1
ATOM 554 N N . SER A 1 74 ? 4.168 17.094 7.211 1 97.25 74 SER A N 1
ATOM 555 C CA . SER A 1 74 ? 5.531 16.578 7.129 1 97.25 74 SER A CA 1
ATOM 556 C C . SER A 1 74 ? 5.691 15.625 5.949 1 97.25 74 SER A C 1
ATOM 558 O O . SER A 1 74 ? 6.684 15.695 5.223 1 97.25 74 SER A O 1
ATOM 560 N N . VAL A 1 75 ? 4.746 14.773 5.715 1 98.5 75 VAL A N 1
ATOM 561 C CA . VAL A 1 75 ? 4.844 13.805 4.629 1 98.5 75 VAL A CA 1
ATOM 562 C C . VAL A 1 75 ? 4.719 14.516 3.285 1 98.5 75 VAL A C 1
ATOM 564 O O . VAL A 1 75 ? 5.438 14.195 2.338 1 98.5 75 VAL A O 1
ATOM 567 N N . ARG A 1 76 ? 3.816 15.461 3.227 1 98.44 76 ARG A N 1
ATOM 568 C CA . ARG A 1 76 ? 3.725 16.281 2.029 1 98.44 76 ARG A CA 1
ATOM 569 C C . ARG A 1 76 ? 5.07 16.922 1.701 1 98.44 76 ARG A C 1
ATOM 571 O O . ARG A 1 76 ? 5.492 16.938 0.542 1 98.44 76 ARG A O 1
ATOM 578 N N . ALA A 1 77 ? 5.691 17.469 2.707 1 98.56 77 ALA A N 1
ATOM 579 C CA . ALA A 1 77 ? 6.98 18.125 2.529 1 98.56 77 ALA A CA 1
ATOM 580 C C . ALA A 1 77 ? 8.031 17.141 2.006 1 98.56 77 ALA A C 1
ATOM 582 O O . ALA A 1 77 ? 8.844 17.5 1.15 1 98.56 77 ALA A O 1
ATOM 583 N N . VAL A 1 78 ? 8 15.922 2.52 1 98.62 78 VAL A N 1
ATOM 584 C CA . VAL A 1 78 ? 8.945 14.906 2.064 1 98.62 78 VAL A CA 1
ATOM 585 C C . VAL A 1 78 ? 8.781 14.68 0.563 1 98.62 78 VAL A C 1
ATOM 587 O O . VAL A 1 78 ? 9.758 14.688 -0.183 1 98.62 78 VAL A O 1
ATOM 590 N N . PHE A 1 79 ? 7.547 14.539 0.133 1 98.75 79 PHE A N 1
ATOM 591 C CA . PHE A 1 79 ? 7.285 14.266 -1.274 1 98.75 79 PHE A CA 1
ATOM 592 C C . PHE A 1 79 ? 7.668 15.453 -2.141 1 98.75 79 PHE A C 1
ATOM 594 O O . PHE A 1 79 ? 8.297 15.289 -3.189 1 98.75 79 PHE A O 1
ATOM 601 N N . SER A 1 80 ? 7.336 16.609 -1.69 1 98.25 80 SER A N 1
ATOM 602 C CA . SER A 1 80 ? 7.672 17.828 -2.414 1 98.25 80 SER A CA 1
ATOM 603 C C . SER A 1 80 ? 9.18 18.016 -2.533 1 98.25 80 SER A C 1
ATOM 605 O O . SER A 1 80 ? 9.695 18.312 -3.613 1 98.25 80 SER A O 1
ATOM 607 N N . GLN A 1 81 ? 9.867 17.781 -1.442 1 97.81 81 GLN A N 1
ATOM 608 C CA . GLN A 1 81 ? 11.312 17.969 -1.423 1 97.81 81 GLN A CA 1
ATOM 609 C C . GLN A 1 81 ? 12.031 16.906 -2.26 1 97.81 81 GLN A C 1
ATOM 611 O O . GLN A 1 81 ? 13.141 17.141 -2.738 1 97.81 81 GLN A O 1
ATOM 616 N N . ALA A 1 82 ? 11.391 15.773 -2.471 1 98.38 82 ALA A N 1
ATOM 617 C CA . ALA A 1 82 ? 11.984 14.688 -3.248 1 98.38 82 ALA A CA 1
ATOM 618 C C . ALA A 1 82 ? 11.758 14.898 -4.742 1 98.38 82 ALA A C 1
ATOM 620 O O . ALA A 1 82 ? 12.391 14.234 -5.57 1 98.38 82 ALA A O 1
ATOM 621 N N . TYR A 1 83 ? 10.891 15.789 -5.109 1 98.25 83 TYR A N 1
ATOM 622 C CA . TYR A 1 83 ? 10.422 15.945 -6.484 1 98.25 83 TYR A CA 1
ATOM 623 C C . TYR A 1 83 ? 11.547 16.453 -7.379 1 98.25 83 TYR A C 1
ATOM 625 O O . TYR A 1 83 ? 12.258 17.406 -7.02 1 98.25 83 TYR A O 1
ATOM 633 N N . HIS A 1 84 ? 11.758 15.836 -8.422 1 97.38 84 HIS A N 1
ATOM 634 C CA . HIS A 1 84 ? 12.555 16.25 -9.578 1 97.38 84 HIS A CA 1
ATOM 635 C C . HIS A 1 84 ? 11.758 16.141 -10.867 1 97.38 84 HIS A C 1
ATOM 637 O O . HIS A 1 84 ? 11.102 15.133 -11.117 1 97.38 84 HIS A O 1
ATOM 643 N N . ASP A 1 85 ? 11.797 17.062 -11.68 1 96.19 85 ASP A N 1
ATOM 644 C CA . ASP A 1 85 ? 10.914 17.141 -12.844 1 96.19 85 ASP A CA 1
ATOM 645 C C . ASP A 1 85 ? 11.258 16.047 -13.859 1 96.19 85 ASP A C 1
ATOM 647 O O . ASP A 1 85 ? 10.461 15.758 -14.75 1 96.19 85 ASP A O 1
ATOM 651 N N . ASP A 1 86 ? 12.352 15.422 -13.727 1 96.12 86 ASP A N 1
ATOM 652 C CA . ASP A 1 86 ? 12.758 14.422 -14.711 1 96.12 86 ASP A CA 1
ATOM 653 C C . ASP A 1 86 ? 12.781 13.031 -14.102 1 96.12 86 ASP A C 1
ATOM 655 O O . ASP A 1 86 ? 13.305 12.086 -14.703 1 96.12 86 ASP A O 1
ATOM 659 N N . VAL A 1 87 ? 12.344 12.859 -12.898 1 98 87 VAL A N 1
ATOM 660 C CA . VAL A 1 87 ? 12.406 11.57 -12.227 1 98 87 VAL A CA 1
ATOM 661 C C . VAL A 1 87 ? 10.992 11.062 -11.953 1 98 87 VAL A C 1
ATOM 663 O O . VAL A 1 87 ? 10.227 11.703 -11.227 1 98 87 VAL A O 1
ATOM 666 N N . HIS A 1 88 ? 10.648 9.945 -12.609 1 97.88 88 HIS A N 1
ATOM 667 C CA . HIS A 1 88 ? 9.438 9.242 -12.211 1 97.88 88 HIS A CA 1
ATOM 668 C C . HIS A 1 88 ? 9.562 8.703 -10.789 1 97.88 88 HIS A C 1
ATOM 670 O O . HIS A 1 88 ? 10.555 8.055 -10.453 1 97.88 88 HIS A O 1
ATOM 676 N N . MET A 1 89 ? 8.586 9.062 -9.938 1 98.06 89 MET A N 1
ATOM 677 C CA . MET A 1 89 ? 8.656 8.688 -8.531 1 98.06 89 MET A CA 1
ATOM 678 C C . MET A 1 89 ? 7.266 8.375 -7.984 1 98.06 89 MET A C 1
ATOM 680 O O . MET A 1 89 ? 6.27 8.938 -8.453 1 98.06 89 MET A O 1
ATOM 684 N N . SER A 1 90 ? 7.254 7.477 -7.09 1 98.12 90 SER A N 1
ATOM 685 C CA . SER A 1 90 ? 6.027 7.219 -6.34 1 98.12 90 SER A CA 1
ATOM 686 C C . SER A 1 90 ? 6.258 7.367 -4.84 1 98.12 90 SER A C 1
ATOM 688 O O . SER A 1 90 ? 7.379 7.199 -4.359 1 98.12 90 SER A O 1
ATOM 690 N N . ILE A 1 91 ? 5.258 7.805 -4.121 1 98.75 91 ILE A N 1
ATOM 691 C CA . ILE A 1 91 ? 5.18 7.688 -2.672 1 98.75 91 ILE A CA 1
ATOM 692 C C . ILE A 1 91 ? 4.016 6.77 -2.291 1 98.75 91 ILE A C 1
ATOM 694 O O . ILE A 1 91 ? 2.916 6.898 -2.83 1 98.75 91 ILE A O 1
ATOM 698 N N . HIS A 1 92 ? 4.258 5.773 -1.512 1 98.56 92 HIS A N 1
ATOM 699 C CA . HIS A 1 92 ? 3.234 4.918 -0.922 1 98.56 92 HIS A CA 1
ATOM 700 C C . HIS A 1 92 ? 3.043 5.227 0.559 1 98.56 92 HIS A C 1
ATOM 702 O O . HIS A 1 92 ? 4.02 5.352 1.302 1 98.56 92 HIS A O 1
ATOM 708 N N . MET A 1 93 ? 1.798 5.328 0.991 1 98.69 93 MET A N 1
ATOM 709 C CA . MET A 1 93 ? 1.497 5.77 2.35 1 98.69 93 MET A CA 1
ATOM 710 C C . MET A 1 93 ? 0.466 4.855 3.002 1 98.69 93 MET A C 1
ATOM 712 O O . MET A 1 93 ? -0.529 4.488 2.375 1 98.69 93 MET A O 1
ATOM 716 N N . THR A 1 94 ? 0.755 4.43 4.164 1 98.56 94 THR A N 1
ATOM 717 C CA . THR A 1 94 ? -0.235 3.885 5.086 1 98.56 94 THR A CA 1
ATOM 718 C C . THR A 1 94 ? -0.61 4.914 6.145 1 98.56 94 THR A C 1
ATOM 720 O O . THR A 1 94 ? 0.202 5.242 7.012 1 98.56 94 THR A O 1
ATOM 723 N N . ILE A 1 95 ? -1.801 5.457 6.031 1 98.31 95 ILE A N 1
ATOM 724 C CA . ILE A 1 95 ? -2.336 6.441 6.965 1 98.31 95 ILE A CA 1
ATOM 725 C C . ILE A 1 95 ? -3.262 5.758 7.965 1 98.31 95 ILE A C 1
ATOM 727 O O . ILE A 1 95 ? -4.191 5.047 7.574 1 98.31 95 ILE A O 1
ATOM 731 N N . SER A 1 96 ? -2.945 5.945 9.203 1 95.75 96 SER A N 1
ATOM 732 C CA . SER A 1 96 ? -3.713 5.195 10.195 1 95.75 96 SER A CA 1
ATOM 733 C C . SER A 1 96 ? -3.92 6.012 11.469 1 95.75 96 SER A C 1
ATOM 735 O O . SER A 1 96 ? -3.051 6.797 11.852 1 95.75 96 SER A O 1
ATOM 737 N N . LYS A 1 97 ? -5.047 5.832 12.07 1 92.75 97 LYS A N 1
ATOM 738 C CA . LYS A 1 97 ? -5.379 6.367 13.383 1 92.75 97 LYS A CA 1
ATOM 739 C C . LYS A 1 97 ? -6.223 5.379 14.188 1 92.75 97 LYS A C 1
ATOM 741 O O . LYS A 1 97 ? -7.094 4.707 13.625 1 92.75 97 LYS A O 1
ATOM 746 N N . GLY A 1 98 ? -5.82 5.242 15.445 1 87.62 98 GLY A N 1
ATOM 747 C CA . GLY A 1 98 ? -6.645 4.461 16.344 1 87.62 98 GLY A CA 1
ATOM 748 C C . GLY A 1 98 ? -6.254 2.994 16.406 1 87.62 98 GLY A C 1
ATOM 749 O O . GLY A 1 98 ? -7.023 2.156 16.875 1 87.62 98 GLY A O 1
ATOM 750 N N . CYS A 1 99 ? -5.105 2.668 15.891 1 82.81 99 CYS A N 1
ATOM 751 C CA . CYS A 1 99 ? -4.645 1.286 15.961 1 82.81 99 CYS A CA 1
ATOM 752 C C . CYS A 1 99 ? -4.52 0.829 17.406 1 82.81 99 CYS A C 1
ATOM 754 O O . CYS A 1 99 ? -3.846 1.475 18.219 1 82.81 99 CYS A O 1
ATOM 756 N N . PRO A 1 100 ? -5.09 -0.223 17.672 1 78.19 100 PRO A N 1
ATOM 757 C CA . PRO A 1 100 ? -5.094 -0.68 19.062 1 78.19 100 PRO A CA 1
ATOM 758 C C . PRO A 1 100 ? -3.688 -0.919 19.609 1 78.19 100 PRO A C 1
ATOM 760 O O . PRO A 1 100 ? -3.467 -0.823 20.828 1 78.19 100 PRO A O 1
ATOM 763 N N . GLY A 1 101 ? -2.756 -1.224 18.719 1 74.12 101 GLY A N 1
ATOM 764 C CA . GLY A 1 101 ? -1.403 -1.517 19.172 1 74.12 101 GLY A CA 1
ATOM 765 C C . GLY A 1 101 ? -0.553 -0.273 19.344 1 74.12 101 GLY A C 1
ATOM 766 O O . GLY A 1 101 ? 0.592 -0.359 19.797 1 74.12 101 GLY A O 1
ATOM 767 N N . ASP A 1 102 ? -1.081 0.803 19.062 1 75.06 102 ASP A N 1
ATOM 768 C CA . ASP A 1 102 ? -0.314 2.039 19.172 1 75.06 102 ASP A CA 1
ATOM 769 C C . ASP A 1 102 ? -0.082 2.404 20.641 1 75.06 102 ASP A C 1
ATOM 771 O O . ASP A 1 102 ? -0.976 2.248 21.469 1 75.06 102 ASP A O 1
ATOM 775 N N . HIS A 1 103 ? 1.173 2.68 20.844 1 71.06 103 HIS A N 1
ATOM 776 C CA . HIS A 1 103 ? 1.509 3.119 22.203 1 71.06 103 HIS A CA 1
ATOM 777 C C . HIS A 1 103 ? 1.855 4.605 22.219 1 71.06 103 HIS A C 1
ATOM 779 O O . HIS A 1 103 ? 2.449 5.125 21.266 1 71.06 103 HIS A O 1
ATOM 785 N N . ASP A 1 104 ? 1.512 5.234 23.312 1 64.44 104 ASP A N 1
ATOM 786 C CA . ASP A 1 104 ? 1.722 6.672 23.469 1 64.44 104 ASP A CA 1
ATOM 787 C C . ASP A 1 104 ? 3.207 6.996 23.609 1 64.44 104 ASP A C 1
ATOM 789 O O . ASP A 1 104 ? 3.627 8.125 23.344 1 64.44 104 ASP A O 1
ATOM 793 N N . ALA A 1 105 ? 3.928 6.016 23.922 1 59.81 105 ALA A N 1
ATOM 794 C CA . ALA A 1 105 ? 5.344 6.258 24.172 1 59.81 105 ALA A CA 1
ATOM 795 C C . ALA A 1 105 ? 6.066 6.719 22.922 1 59.81 105 ALA A C 1
ATOM 797 O O . ALA A 1 105 ? 7.117 7.359 22.984 1 59.81 105 ALA A O 1
ATOM 798 N N . ASP A 1 106 ? 5.66 6.441 21.875 1 63.97 106 ASP A N 1
ATOM 799 C CA . ASP A 1 106 ? 6.242 6.863 20.609 1 63.97 106 ASP A CA 1
ATOM 800 C C . ASP A 1 106 ? 5.691 8.219 20.172 1 63.97 106 ASP A C 1
ATOM 802 O O . ASP A 1 106 ? 5.43 8.438 18.984 1 63.97 106 ASP A O 1
ATOM 806 N N . TYR A 1 107 ? 5.238 8.945 21.156 1 64.19 107 TYR A N 1
ATOM 807 C CA . TYR A 1 107 ? 4.66 10.273 20.969 1 64.19 107 TYR A CA 1
ATOM 808 C C . TYR A 1 107 ? 5.094 11.227 22.062 1 64.19 107 TYR A C 1
ATOM 810 O O . TYR A 1 107 ? 5.273 10.812 23.219 1 64.19 107 TYR A O 1
ATOM 818 N N . THR A 1 108 ? 5.715 12.281 21.672 1 58.22 108 THR A N 1
ATOM 819 C CA . THR A 1 108 ? 5.836 13.25 22.75 1 58.22 108 THR A CA 1
ATOM 820 C C . THR A 1 108 ? 4.641 14.203 22.766 1 58.22 108 THR A C 1
ATOM 822 O O . THR A 1 108 ? 4.145 14.594 21.703 1 58.22 108 THR A O 1
ATOM 825 N N . LEU A 1 109 ? 3.766 14.188 23.688 1 55.91 109 LEU A N 1
ATOM 826 C CA . LEU A 1 109 ? 2.592 14.984 24.016 1 55.91 109 LEU A CA 1
ATOM 827 C C . LEU A 1 109 ? 2.824 16.453 23.672 1 55.91 109 LEU A C 1
ATOM 829 O O . LEU A 1 109 ? 1.87 17.234 23.547 1 55.91 109 LEU A O 1
ATOM 833 N N . ASP A 1 110 ? 4.012 16.766 23.438 1 62.31 110 ASP A N 1
ATOM 834 C CA . ASP A 1 110 ? 4.254 18.203 23.297 1 62.31 110 ASP A CA 1
ATOM 835 C C . ASP A 1 110 ? 4.105 18.656 21.844 1 62.31 110 ASP A C 1
ATOM 837 O O . ASP A 1 110 ? 4.301 19.828 21.531 1 62.31 110 ASP A O 1
ATOM 841 N N . TYR A 1 111 ? 3.463 17.734 21.125 1 66.44 111 TYR A N 1
ATOM 842 C CA . TYR A 1 111 ? 3.416 18.156 19.734 1 66.44 111 TYR A CA 1
ATOM 843 C C . TYR A 1 111 ? 2.176 18.984 19.453 1 66.44 111 TYR A C 1
ATOM 845 O O . TYR A 1 111 ? 1.09 18.688 19.953 1 66.44 111 TYR A O 1
ATOM 853 N N . ASP A 1 112 ? 2.486 20.219 18.859 1 79.19 112 ASP A N 1
ATOM 854 C CA . ASP A 1 112 ? 1.438 21.109 18.375 1 79.19 112 ASP A CA 1
ATOM 855 C C . ASP A 1 112 ? 1.01 20.719 16.953 1 79.19 112 ASP A C 1
ATOM 857 O O . ASP A 1 112 ? 1.578 19.812 16.359 1 79.19 112 ASP A O 1
ATOM 861 N N . ASP A 1 113 ? -0.05 21.203 16.484 1 83.62 113 ASP A N 1
ATOM 862 C CA . ASP A 1 113 ? -0.607 20.922 15.164 1 83.62 113 ASP A CA 1
ATOM 863 C C . ASP A 1 113 ? -0.115 21.922 14.125 1 83.62 113 ASP A C 1
ATOM 865 O O . ASP A 1 113 ? -0.759 22.125 13.094 1 83.62 113 ASP A O 1
ATOM 869 N N . LYS A 1 114 ? 1.067 22.453 14.406 1 90.44 114 LYS A N 1
ATOM 870 C CA . LYS A 1 114 ? 1.601 23.453 13.477 1 90.44 114 LYS A CA 1
ATOM 871 C C . LYS A 1 114 ? 2.086 22.797 12.188 1 90.44 114 LYS A C 1
ATOM 873 O O . LYS A 1 114 ? 2.75 21.766 12.219 1 90.44 114 LYS A O 1
ATOM 878 N N . ARG A 1 115 ? 1.755 23.375 11.102 1 95.31 115 ARG A N 1
ATOM 879 C CA . ARG A 1 115 ? 2.24 22.969 9.781 1 95.31 115 ARG A CA 1
ATOM 880 C C . ARG A 1 115 ? 3.557 23.672 9.453 1 95.31 115 ARG A C 1
ATOM 882 O O . ARG A 1 115 ? 3.604 24.531 8.57 1 95.31 115 ARG A O 1
ATOM 889 N N . ILE A 1 116 ? 4.641 23.219 10.047 1 95.12 116 ILE A N 1
ATOM 890 C CA . ILE A 1 116 ? 5.902 23.953 10.07 1 95.12 116 ILE A CA 1
ATOM 891 C C . ILE A 1 116 ? 6.586 23.844 8.711 1 95.12 116 ILE A C 1
ATOM 893 O O . ILE A 1 116 ? 7.484 24.625 8.391 1 95.12 116 ILE A O 1
ATOM 897 N N . ASN A 1 117 ? 6.164 22.922 7.871 1 97.38 117 ASN A N 1
ATOM 898 C CA . ASN A 1 117 ? 6.801 22.719 6.574 1 97.38 117 ASN A CA 1
ATOM 899 C C . ASN A 1 117 ? 5.977 23.312 5.445 1 97.38 117 ASN A C 1
ATOM 901 O O . ASN A 1 117 ? 6.426 23.375 4.297 1 97.38 117 ASN A O 1
ATOM 905 N N . ASN A 1 118 ? 4.785 23.797 5.707 1 95.69 118 ASN A N 1
ATOM 906 C CA . ASN A 1 118 ? 3.752 24.141 4.734 1 95.69 118 ASN A CA 1
ATOM 907 C C . ASN A 1 118 ? 4.23 25.203 3.754 1 95.69 118 ASN A C 1
ATOM 909 O O . ASN A 1 118 ? 4.078 25.047 2.541 1 95.69 118 ASN A O 1
ATOM 913 N N . ARG A 1 119 ? 4.812 26.203 4.242 1 89.94 119 ARG A N 1
ATOM 914 C CA . ARG A 1 119 ? 5.23 27.312 3.395 1 89.94 119 ARG A CA 1
ATOM 915 C C . ARG A 1 119 ? 6.223 26.859 2.334 1 89.94 119 ARG A C 1
ATOM 917 O O . ARG A 1 119 ? 6.051 27.141 1.147 1 89.94 119 ARG A O 1
ATOM 924 N N . ASN A 1 120 ? 7.195 26.078 2.725 1 90.56 120 ASN A N 1
ATOM 925 C CA . ASN A 1 120 ? 8.234 25.641 1.8 1 90.56 120 ASN A CA 1
ATOM 926 C C . ASN A 1 120 ? 7.711 24.562 0.853 1 90.56 120 ASN A 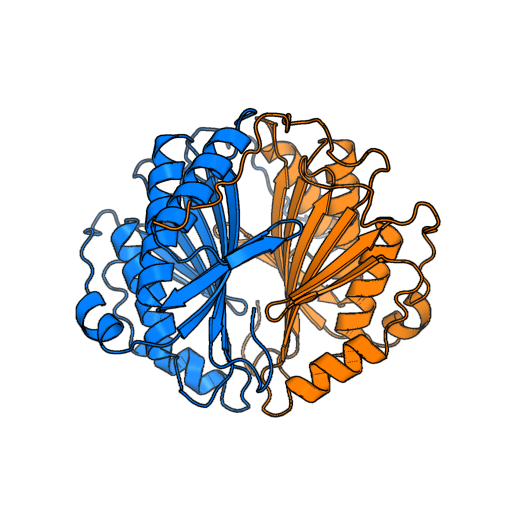C 1
ATOM 928 O O . ASN A 1 120 ? 8 24.594 -0.345 1 90.56 120 ASN A O 1
ATOM 932 N N . SER A 1 121 ? 6.961 23.672 1.369 1 93.94 121 SER A N 1
ATOM 933 C CA . SER A 1 121 ? 6.504 22.547 0.562 1 93.94 121 SER A CA 1
ATOM 934 C C . SER A 1 121 ? 5.508 23 -0.501 1 93.94 121 SER A C 1
ATOM 936 O O . SER A 1 121 ? 5.496 22.469 -1.612 1 93.94 121 SER A O 1
ATOM 938 N N . ARG A 1 122 ? 4.711 23.984 -0.208 1 93.69 122 ARG A N 1
ATOM 939 C CA . ARG A 1 122 ? 3.641 24.391 -1.112 1 93.69 122 ARG A CA 1
ATOM 940 C C . ARG A 1 122 ? 4.184 25.219 -2.275 1 93.69 122 ARG A C 1
ATOM 942 O O . ARG A 1 122 ? 3.488 25.438 -3.268 1 93.69 122 ARG A O 1
ATOM 949 N N . GLU A 1 123 ? 5.438 25.609 -2.225 1 94.38 123 GLU A N 1
ATOM 950 C CA . GLU A 1 123 ? 6.09 26.312 -3.328 1 94.38 123 GLU A CA 1
ATOM 951 C C . GLU A 1 123 ? 6.395 25.359 -4.48 1 94.38 123 GLU A C 1
ATOM 953 O O . GLU A 1 123 ? 6.645 25.797 -5.605 1 94.38 123 GLU A O 1
ATOM 958 N N . ILE A 1 124 ? 6.414 24.141 -4.199 1 96.19 124 ILE A N 1
ATOM 959 C CA . ILE A 1 124 ? 6.699 23.125 -5.207 1 96.19 124 ILE A CA 1
ATOM 960 C C . ILE A 1 124 ? 5.406 22.422 -5.617 1 96.19 124 ILE A C 1
ATOM 962 O O . ILE A 1 124 ? 4.891 21.594 -4.883 1 96.19 124 ILE A O 1
ATOM 966 N N . SER A 1 125 ? 4.926 22.797 -6.719 1 97.38 125 SER A N 1
ATOM 967 C CA . SER A 1 125 ? 3.678 22.234 -7.219 1 97.38 125 SER A CA 1
ATOM 968 C C . SER A 1 125 ? 3.908 21.422 -8.484 1 97.38 125 SER A C 1
ATOM 970 O O . SER A 1 125 ? 4.656 21.828 -9.375 1 97.38 125 SER A O 1
ATOM 972 N N . PHE A 1 126 ? 3.326 20.219 -8.586 1 98 126 PHE A N 1
ATOM 973 C CA . PHE A 1 126 ? 3.453 19.328 -9.734 1 98 126 PHE A CA 1
ATOM 974 C C . PHE A 1 126 ? 2.254 18.391 -9.828 1 98 126 PHE A C 1
ATOM 976 O O . PHE A 1 126 ? 1.589 18.125 -8.828 1 98 126 PHE A O 1
ATOM 983 N N . PRO A 1 127 ? 1.882 17.969 -11.023 1 97.62 127 PRO A N 1
ATOM 984 C CA . PRO A 1 127 ? 0.764 17.031 -11.18 1 97.62 127 PRO A CA 1
ATOM 985 C C . PRO A 1 127 ? 1.09 15.633 -10.664 1 97.62 127 PRO A C 1
ATOM 987 O O . PRO A 1 127 ? 2.23 15.172 -10.781 1 97.62 127 PRO A O 1
ATOM 990 N N . VAL A 1 128 ? 0.068 15.008 -10.094 1 98.12 128 VAL A N 1
ATOM 991 C CA . VAL A 1 128 ? 0.215 13.617 -9.672 1 98.12 128 VAL A CA 1
ATOM 992 C C . VAL A 1 128 ? -0.981 12.805 -10.156 1 98.12 128 VAL A C 1
ATOM 994 O O . VAL A 1 128 ? -2.057 13.352 -10.406 1 98.12 128 VAL A O 1
ATOM 997 N N . VAL A 1 129 ? -0.736 11.562 -10.359 1 97.94 129 VAL A N 1
ATOM 998 C CA . VAL A 1 129 ? -1.752 10.523 -10.438 1 97.94 129 VAL A CA 1
ATOM 999 C C . VAL A 1 129 ? -1.612 9.57 -9.25 1 97.94 129 VAL A C 1
ATOM 1001 O O . VAL A 1 129 ? -0.518 9.398 -8.711 1 97.94 129 VAL A O 1
ATOM 1004 N N . GLY A 1 130 ? -2.713 9.078 -8.828 1 97.25 130 GLY A N 1
ATOM 1005 C CA . GLY A 1 130 ? -2.602 8.203 -7.668 1 97.25 130 GLY A CA 1
ATOM 1006 C C . GLY A 1 130 ? -3.836 7.352 -7.445 1 97.25 130 GLY A C 1
ATOM 1007 O O . GLY A 1 130 ? -4.641 7.16 -8.359 1 97.25 130 GLY A O 1
ATOM 1008 N N . LYS A 1 131 ? -3.852 6.73 -6.32 1 97.56 131 LYS A N 1
ATOM 1009 C CA . LYS A 1 131 ? -4.965 5.891 -5.887 1 97.56 131 LYS A CA 1
ATOM 1010 C C . LYS A 1 131 ? -5.02 5.801 -4.363 1 97.56 131 LYS A C 1
ATOM 1012 O O . LYS A 1 131 ? -4.016 6.027 -3.684 1 97.56 131 LYS A O 1
ATOM 1017 N N . PHE A 1 132 ? -6.184 5.5 -3.891 1 98.19 132 PHE A N 1
ATOM 1018 C CA . PHE A 1 132 ? -6.301 5.273 -2.455 1 98.19 132 PHE A CA 1
ATOM 1019 C C . PHE A 1 132 ? -7.41 4.273 -2.154 1 98.19 132 PHE A C 1
ATOM 1021 O O . PHE A 1 132 ? -8.281 4.027 -2.994 1 98.19 132 PHE A O 1
ATOM 1028 N N . SER A 1 133 ? -7.328 3.672 -1.049 1 96.88 133 SER A N 1
ATOM 1029 C CA . SER A 1 133 ? -8.328 2.789 -0.463 1 96.88 133 SER A CA 1
ATOM 1030 C C . SER A 1 133 ? -8.531 3.09 1.019 1 96.88 133 SER A C 1
ATOM 1032 O O . SER A 1 133 ? -7.57 3.352 1.742 1 96.88 133 SER A O 1
ATOM 1034 N N . LEU A 1 134 ? -9.75 3.1 1.433 1 96.62 134 LEU A N 1
ATOM 1035 C CA . LEU A 1 134 ? -10.117 3.379 2.816 1 96.62 134 LEU A CA 1
ATOM 1036 C C . LEU A 1 134 ? -10.664 2.127 3.496 1 96.62 134 LEU A C 1
ATOM 1038 O O . LEU A 1 134 ? -11.555 1.469 2.967 1 96.62 134 LEU A O 1
ATOM 1042 N N . TYR A 1 135 ? -10.109 1.823 4.676 1 94.38 135 TYR A N 1
ATOM 1043 C CA . TYR A 1 135 ? -10.523 0.662 5.457 1 94.38 135 TYR A CA 1
ATOM 1044 C C . TYR A 1 135 ? -11 1.079 6.844 1 94.38 135 TYR A C 1
ATOM 1046 O O . TYR A 1 135 ? -10.219 1.086 7.797 1 94.38 135 TYR A O 1
ATOM 1054 N N . PRO A 1 136 ? -12.25 1.434 6.969 1 92.56 136 PRO A N 1
ATOM 1055 C CA . PRO A 1 136 ? -12.836 1.64 8.297 1 92.56 136 PRO A CA 1
ATOM 1056 C C . PRO A 1 136 ? -13.023 0.335 9.062 1 92.56 136 PRO A C 1
ATOM 1058 O O . PRO A 1 136 ? -13.875 -0.48 8.703 1 92.56 136 PRO A O 1
ATOM 1061 N N . MET A 1 137 ? -12.297 0.201 10.125 1 89 137 MET A N 1
ATOM 1062 C CA . MET A 1 137 ? -12.281 -1.072 10.836 1 89 137 MET A CA 1
ATOM 1063 C C . MET A 1 137 ? -13.414 -1.13 11.867 1 89 137 MET A C 1
ATOM 1065 O O . MET A 1 137 ? -13.859 -0.095 12.359 1 89 137 MET A O 1
ATOM 1069 N N . GLY A 1 138 ? -13.891 -2.357 12.164 1 80.44 138 GLY A N 1
ATOM 1070 C CA . GLY A 1 138 ? -14.836 -2.588 13.242 1 80.44 138 GLY A CA 1
ATOM 1071 C C . GLY A 1 138 ? -16.266 -2.254 12.867 1 80.44 138 GLY A C 1
ATOM 1072 O O . GLY A 1 138 ? -17.141 -2.211 13.734 1 80.44 138 GLY A O 1
ATOM 1073 N N . SER A 1 139 ? -16.5 -1.877 11.672 1 76.5 139 SER A N 1
ATOM 1074 C CA . SER A 1 139 ? -17.828 -1.495 11.211 1 76.5 139 SER A CA 1
ATOM 1075 C C . SER A 1 139 ? -18.312 -2.41 10.094 1 76.5 139 SER A C 1
ATOM 1077 O O . SER A 1 139 ? -17.531 -2.789 9.211 1 76.5 139 SER A O 1
ATOM 1079 N N . ASP A 1 140 ? -19.641 -2.68 10.211 1 76.5 140 ASP A N 1
ATOM 1080 C CA . ASP A 1 140 ? -20.219 -3.482 9.141 1 76.5 140 ASP A CA 1
ATOM 1081 C C . ASP A 1 140 ? -20.906 -2.598 8.094 1 76.5 140 ASP A C 1
ATOM 1083 O O . ASP A 1 140 ? -21.562 -3.098 7.18 1 76.5 140 ASP A O 1
ATOM 1087 N N . ASN A 1 141 ? -20.859 -1.389 8.242 1 78.44 141 ASN A N 1
ATOM 1088 C CA . ASN A 1 141 ? -21.438 -0.462 7.273 1 78.44 141 ASN A CA 1
ATOM 1089 C C . ASN A 1 141 ? -20.406 0.548 6.777 1 78.44 141 ASN A C 1
ATOM 1091 O O . ASN A 1 141 ? -20.688 1.75 6.738 1 78.44 141 ASN A O 1
ATOM 1095 N N . TYR A 1 142 ? -19.312 0.022 6.324 1 84.31 142 TYR A N 1
ATOM 1096 C CA . TYR A 1 142 ? -18.234 0.928 5.969 1 84.31 142 TYR A CA 1
ATOM 1097 C C . TYR A 1 142 ? -18.406 1.446 4.543 1 84.31 142 TYR A C 1
ATOM 1099 O O . TYR A 1 142 ? -17.781 2.439 4.16 1 84.31 142 TYR A O 1
ATOM 1107 N N . MET A 1 143 ? -19.328 0.919 3.77 1 87.31 143 MET A N 1
ATOM 1108 C CA . MET A 1 143 ? -19.469 1.305 2.367 1 87.31 143 MET A CA 1
ATOM 1109 C C . MET A 1 143 ? -20.078 2.703 2.248 1 87.31 143 MET A C 1
ATOM 1111 O O . MET A 1 143 ? -19.734 3.449 1.325 1 87.31 143 MET A O 1
ATOM 1115 N N . SER A 1 144 ? -20.922 3.025 3.166 1 88.5 144 SER A N 1
ATOM 1116 C CA . SER A 1 144 ? -21.516 4.355 3.145 1 88.5 144 SER A CA 1
ATOM 1117 C C . SER A 1 144 ? -20.469 5.441 3.332 1 88.5 144 SER A C 1
ATOM 1119 O O . SER A 1 144 ? -20.516 6.477 2.66 1 88.5 144 SER A O 1
ATOM 1121 N N . LEU A 1 145 ? -19.578 5.184 4.266 1 92 145 LEU A N 1
ATOM 1122 C CA . LEU A 1 145 ? -18.516 6.145 4.496 1 92 145 LEU A CA 1
ATOM 1123 C C . LEU A 1 145 ? -17.609 6.266 3.266 1 92 145 LEU A C 1
ATOM 1125 O O . LEU A 1 145 ? -17.25 7.371 2.869 1 92 145 LEU A O 1
ATOM 1129 N N . ILE A 1 146 ? -17.266 5.191 2.678 1 92.88 146 ILE A N 1
ATOM 1130 C CA . ILE A 1 146 ? -16.422 5.188 1.488 1 92.88 146 ILE A CA 1
ATOM 1131 C C . ILE A 1 146 ? -17.125 5.945 0.36 1 92.88 146 ILE A C 1
ATOM 1133 O O . ILE A 1 146 ? -16.5 6.773 -0.313 1 92.88 146 ILE A O 1
ATOM 1137 N N . GLU A 1 147 ? -18.391 5.664 0.193 1 93.12 147 GLU A N 1
ATOM 1138 C CA . GLU A 1 147 ? -19.188 6.387 -0.798 1 93.12 147 GLU A CA 1
ATOM 1139 C C . GLU A 1 147 ? -19.125 7.891 -0.563 1 93.12 147 GLU A C 1
ATOM 1141 O O . GLU A 1 147 ? -18.906 8.664 -1.501 1 93.12 147 GLU A O 1
ATOM 1146 N N . GLU A 1 148 ? -19.297 8.25 0.599 1 95.38 148 GLU A N 1
ATOM 1147 C CA . GLU A 1 148 ? -19.297 9.664 0.957 1 95.38 148 GLU A CA 1
ATOM 1148 C C . GLU A 1 148 ? -17.953 10.32 0.606 1 95.38 148 GLU A C 1
ATOM 1150 O O . GLU A 1 148 ? -17.938 11.375 -0.027 1 95.38 148 GLU A O 1
ATOM 1155 N N . VAL A 1 149 ? -16.906 9.68 0.986 1 97.06 149 VAL A N 1
ATOM 1156 C CA . VAL A 1 149 ? -15.609 10.336 0.797 1 97.06 149 VAL A CA 1
ATOM 1157 C C . VAL A 1 149 ? -15.227 10.305 -0.681 1 97.06 149 VAL A C 1
ATOM 1159 O O . VAL A 1 149 ? -14.594 11.234 -1.18 1 97.06 149 VAL A O 1
ATOM 1162 N N . VAL A 1 150 ? -15.57 9.328 -1.413 1 97.06 150 VAL A N 1
ATOM 1163 C CA . VAL A 1 150 ? -15.32 9.297 -2.85 1 97.06 150 VAL A CA 1
ATOM 1164 C C . VAL A 1 150 ? -16.078 10.43 -3.535 1 97.06 150 VAL A C 1
ATOM 1166 O O . VAL A 1 150 ? -15.516 11.148 -4.367 1 97.06 150 VAL A O 1
ATOM 1169 N N . ASN A 1 151 ? -17.297 10.578 -3.191 1 97.81 151 ASN A N 1
ATOM 1170 C CA . ASN A 1 151 ? -18.109 11.648 -3.777 1 97.81 151 ASN A CA 1
ATOM 1171 C C . ASN A 1 151 ? -17.547 13.023 -3.439 1 97.81 151 ASN A C 1
ATOM 1173 O O . ASN A 1 151 ? -17.641 13.953 -4.246 1 97.81 151 ASN A O 1
ATOM 1177 N N . ASN A 1 152 ? -16.984 13.133 -2.271 1 98.31 152 ASN A N 1
ATOM 1178 C CA . ASN A 1 152 ? -16.297 14.383 -1.956 1 98.31 152 ASN A CA 1
ATOM 1179 C C . ASN A 1 152 ? -15.094 14.602 -2.867 1 98.31 152 ASN A C 1
ATOM 1181 O O . ASN A 1 152 ? -14.797 15.734 -3.242 1 98.31 152 ASN A O 1
ATOM 1185 N N . GLY A 1 153 ? -14.367 13.539 -3.195 1 98.38 153 GLY A N 1
ATOM 1186 C CA . GLY A 1 153 ? -13.289 13.633 -4.164 1 98.38 153 GLY A CA 1
ATOM 1187 C C . GLY A 1 153 ? -13.75 14.109 -5.527 1 98.38 153 GLY A C 1
ATOM 1188 O O . GLY A 1 153 ? -13.055 14.883 -6.195 1 98.38 153 GLY A O 1
ATOM 1189 N N . ILE A 1 154 ? -14.898 13.641 -5.945 1 97.94 154 ILE A N 1
ATOM 1190 C CA . ILE A 1 154 ? -15.516 14.086 -7.188 1 97.94 154 ILE A CA 1
ATOM 1191 C C . ILE A 1 154 ? -15.805 15.586 -7.113 1 97.94 154 ILE A C 1
ATOM 1193 O O . ILE A 1 154 ? -15.477 16.328 -8.039 1 97.94 154 ILE A O 1
ATOM 1197 N N . ASP A 1 155 ? -16.312 16.016 -6 1 98.06 155 ASP A N 1
ATOM 1198 C CA . ASP A 1 155 ? -16.609 17.422 -5.805 1 98.06 155 ASP A CA 1
ATOM 1199 C C . ASP A 1 155 ? -15.344 18.266 -5.875 1 98.06 155 ASP A C 1
ATOM 1201 O O . ASP A 1 155 ? -15.367 19.391 -6.383 1 98.06 155 ASP A O 1
ATOM 1205 N N . ARG A 1 156 ? -14.258 17.734 -5.387 1 97.88 156 ARG A N 1
ATOM 1206 C CA . ARG A 1 156 ? -12.992 18.453 -5.316 1 97.88 156 ARG A CA 1
ATOM 1207 C C . ARG A 1 156 ? -12.273 18.438 -6.664 1 97.88 156 ARG A C 1
ATOM 1209 O O . ARG A 1 156 ? -11.328 19.188 -6.883 1 97.88 156 ARG A O 1
ATOM 1216 N N . GLY A 1 157 ? -12.672 17.516 -7.512 1 97.81 157 GLY A N 1
ATOM 1217 C CA . GLY A 1 157 ? -12.078 17.438 -8.836 1 97.81 157 GLY A CA 1
ATOM 1218 C C . GLY A 1 157 ? -10.805 16.609 -8.859 1 97.81 157 GLY A C 1
ATOM 1219 O O . GLY A 1 157 ? -9.977 16.766 -9.758 1 97.81 157 GLY A O 1
ATOM 1220 N N . VAL A 1 158 ? -10.602 15.773 -7.852 1 98.19 158 VAL A N 1
ATOM 1221 C CA . VAL A 1 158 ? -9.375 14.992 -7.816 1 98.19 158 VAL A CA 1
ATOM 1222 C C . VAL A 1 158 ? -9.688 13.523 -8.07 1 98.19 158 VAL A C 1
ATOM 1224 O O . VAL A 1 158 ? -8.781 12.688 -8.133 1 98.19 158 VAL A O 1
ATOM 1227 N N . PHE A 1 159 ? -10.961 13.227 -8.227 1 97.94 159 PHE A N 1
ATOM 1228 C CA . PHE A 1 159 ? -11.398 11.867 -8.539 1 97.94 159 PHE A CA 1
ATOM 1229 C C . PHE A 1 159 ? -11.141 11.547 -10.008 1 97.94 159 PHE A C 1
ATOM 1231 O O . PHE A 1 159 ? -11.531 12.312 -10.898 1 97.94 159 PHE A O 1
ATOM 1238 N N . ALA A 1 160 ? -10.508 10.383 -10.234 1 96.75 160 ALA A N 1
ATOM 1239 C CA . ALA A 1 160 ? -10.172 10.031 -11.609 1 96.75 160 ALA A CA 1
ATOM 1240 C C . ALA A 1 160 ? -10.766 8.68 -11.984 1 96.75 160 ALA A C 1
ATOM 1242 O O . ALA A 1 160 ? -10.344 8.055 -12.961 1 96.75 160 ALA A O 1
ATOM 1243 N N . GLY A 1 161 ? -11.625 8.125 -11.188 1 94 161 GLY A N 1
ATOM 1244 C CA . GLY A 1 161 ? -12.258 6.852 -11.492 1 94 161 GLY A CA 1
ATOM 1245 C C . GLY A 1 161 ? -12.055 5.809 -10.414 1 94 161 GLY A C 1
ATOM 1246 O O . GLY A 1 161 ? -11.508 6.105 -9.352 1 94 161 GLY A O 1
ATOM 1247 N N . SER A 1 162 ? -12.617 4.652 -10.711 1 90.69 162 SER A N 1
ATOM 1248 C CA . SER A 1 162 ? -12.508 3.543 -9.766 1 90.69 162 SER A CA 1
ATOM 1249 C C . SER A 1 162 ? -11.938 2.299 -10.445 1 90.69 162 SER A C 1
ATOM 1251 O O . SER A 1 162 ? -12.18 2.068 -11.625 1 90.69 162 SER A O 1
ATOM 1253 N N . GLY A 1 163 ? -11.102 1.603 -9.758 1 87.81 163 GLY A N 1
ATOM 1254 C CA . GLY A 1 163 ? -10.609 0.293 -10.156 1 87.81 163 GLY A CA 1
ATOM 1255 C C . GLY A 1 163 ? -10.789 -0.763 -9.078 1 87.81 163 GLY A C 1
ATOM 1256 O O . GLY A 1 163 ? -11.297 -0.471 -7.996 1 87.81 163 GLY A O 1
ATOM 1257 N N . HIS A 1 164 ? -10.461 -2.018 -9.492 1 87.31 164 HIS A N 1
ATOM 1258 C CA . HIS A 1 164 ? -10.516 -3.068 -8.484 1 87.31 164 HIS A CA 1
ATOM 1259 C C . HIS A 1 164 ? -9.617 -2.74 -7.301 1 87.31 164 HIS A C 1
ATOM 1261 O O . HIS A 1 164 ? -8.406 -2.582 -7.461 1 87.31 164 HIS A O 1
ATOM 1267 N N . TYR A 1 165 ? -10.258 -2.57 -6.156 1 90.31 165 TYR A N 1
ATOM 1268 C CA . TYR A 1 165 ? -9.633 -2.436 -4.848 1 90.31 165 TYR A CA 1
ATOM 1269 C C . TYR A 1 165 ? -9.102 -1.022 -4.641 1 90.31 165 TYR A C 1
ATOM 1271 O O . TYR A 1 165 ? -8.273 -0.786 -3.756 1 90.31 165 TYR A O 1
ATOM 1279 N N . THR A 1 166 ? -9.477 -0.099 -5.57 1 93.19 166 THR A N 1
ATOM 1280 C CA . THR A 1 166 ? -8.891 1.229 -5.414 1 93.19 166 THR A CA 1
ATOM 1281 C C . THR A 1 166 ? -9.773 2.289 -6.059 1 93.19 166 THR A C 1
ATOM 1283 O O . THR A 1 166 ? -10.633 1.971 -6.887 1 93.19 166 THR A O 1
ATOM 1286 N N . THR A 1 167 ? -9.625 3.498 -5.617 1 95.81 167 THR A N 1
ATOM 1287 C CA . THR A 1 167 ? -10.109 4.719 -6.254 1 95.81 167 THR A CA 1
ATOM 1288 C C . THR A 1 167 ? -8.945 5.523 -6.832 1 95.81 167 THR A C 1
ATOM 1290 O O . THR A 1 167 ? -7.965 5.793 -6.137 1 95.81 167 THR A O 1
ATOM 1293 N N . TYR A 1 168 ? -9.062 5.891 -8.055 1 97.25 168 TYR A N 1
ATOM 1294 C CA . TYR A 1 168 ? -7.996 6.621 -8.719 1 97.25 168 TYR A CA 1
ATOM 1295 C C . TYR A 1 168 ? -8.102 8.117 -8.438 1 97.25 168 TYR A C 1
ATOM 1297 O O . TYR A 1 168 ? -9.203 8.656 -8.328 1 97.25 168 TYR A O 1
ATOM 1305 N N . LEU A 1 169 ? -6.965 8.711 -8.352 1 98.12 169 LEU A N 1
ATOM 1306 C CA . LEU A 1 169 ? -6.844 10.141 -8.094 1 98.12 169 LEU A CA 1
ATOM 1307 C C . LEU A 1 169 ? -6.004 10.82 -9.164 1 98.12 169 LEU A C 1
ATOM 1309 O O . LEU A 1 169 ? -5.137 10.188 -9.773 1 98.12 169 LEU A O 1
ATOM 1313 N N . GLN A 1 170 ? -6.258 12.086 -9.367 1 98.06 170 GLN A N 1
ATOM 1314 C CA . GLN A 1 170 ? -5.434 12.906 -10.242 1 98.06 170 GLN A CA 1
ATOM 1315 C C . GLN A 1 170 ? -5.555 14.383 -9.883 1 98.06 170 GLN A C 1
ATOM 1317 O O . GLN A 1 170 ? -6.617 14.836 -9.445 1 98.06 170 GLN A O 1
ATOM 1322 N N . GLY A 1 171 ? -4.484 15.125 -10.062 1 97.88 171 GLY A N 1
ATOM 1323 C CA . GLY A 1 171 ? -4.508 16.562 -9.82 1 97.88 171 GLY A CA 1
ATOM 1324 C C . GLY A 1 171 ? -3.188 17.094 -9.312 1 97.88 171 GLY A C 1
ATOM 1325 O O . GLY A 1 171 ? -2.154 16.438 -9.414 1 97.88 171 GLY A O 1
ATOM 1326 N N . ASP A 1 172 ? -3.268 18.328 -8.883 1 98.38 172 ASP A N 1
ATOM 1327 C CA . ASP A 1 172 ? -2.1 18.906 -8.234 1 98.38 172 ASP A CA 1
ATOM 1328 C C . ASP A 1 172 ? -1.777 18.188 -6.926 1 98.38 172 ASP A C 1
ATOM 1330 O O . ASP A 1 172 ? -2.684 17.812 -6.184 1 98.38 172 ASP A O 1
ATOM 1334 N N . VAL A 1 173 ? -0.462 18.109 -6.648 1 98.62 173 VAL A N 1
ATOM 1335 C CA . VAL A 1 173 ? 0.012 17.344 -5.5 1 98.62 173 VAL A CA 1
ATOM 1336 C C . VAL A 1 173 ? -0.626 17.875 -4.223 1 98.62 173 VAL A C 1
ATOM 1338 O O . VAL A 1 173 ? -1.032 17.109 -3.35 1 98.62 173 VAL A O 1
ATOM 1341 N N . HIS A 1 174 ? -0.794 19.141 -4.059 1 98.38 174 HIS A N 1
ATOM 1342 C CA . HIS A 1 174 ? -1.323 19.719 -2.832 1 98.38 174 HIS A CA 1
ATOM 1343 C C . HIS A 1 174 ? -2.826 19.5 -2.717 1 98.38 174 HIS A C 1
ATOM 1345 O O . HIS A 1 174 ? -3.342 19.266 -1.62 1 98.38 174 HIS A O 1
ATOM 1351 N N . ASP A 1 175 ? -3.537 19.531 -3.826 1 98.56 175 ASP A N 1
ATOM 1352 C CA . ASP A 1 175 ? -4.969 19.25 -3.811 1 98.56 175 ASP A CA 1
ATOM 1353 C C . ASP A 1 175 ? -5.238 17.797 -3.408 1 98.56 175 ASP A C 1
ATOM 1355 O O . ASP A 1 175 ? -6.164 17.531 -2.643 1 98.56 175 ASP A O 1
ATOM 1359 N N . VAL A 1 176 ? -4.457 16.953 -3.934 1 98.75 176 VAL A N 1
ATOM 1360 C CA . VAL A 1 176 ? -4.629 15.531 -3.641 1 98.75 176 VAL A CA 1
ATOM 1361 C C . VAL A 1 176 ? -4.293 15.258 -2.176 1 98.75 176 VAL A C 1
ATOM 1363 O O . VAL A 1 176 ? -5.012 14.523 -1.495 1 98.75 176 VAL A O 1
ATOM 1366 N N . PHE A 1 177 ? -3.225 15.867 -1.656 1 98.69 177 PHE A N 1
ATOM 1367 C CA . PHE A 1 177 ? -2.891 15.719 -0.245 1 98.69 177 PHE A CA 1
ATOM 1368 C C . PHE A 1 177 ? -3.994 16.297 0.637 1 98.69 177 PHE A C 1
ATOM 1370 O O . PHE A 1 177 ? -4.344 15.703 1.661 1 98.69 177 PHE A O 1
ATOM 1377 N N . ASP A 1 178 ? -4.523 17.453 0.265 1 98.44 178 ASP A N 1
ATOM 1378 C CA . ASP A 1 178 ? -5.629 18.047 1.019 1 98.44 178 ASP A CA 1
ATOM 1379 C C . ASP A 1 178 ? -6.82 17.094 1.064 1 98.44 178 ASP A C 1
ATOM 1381 O O . ASP A 1 178 ? -7.48 16.969 2.1 1 98.44 178 ASP A O 1
ATOM 1385 N N . TYR A 1 179 ? -7.086 16.469 -0.027 1 98.81 179 TYR A N 1
ATOM 1386 C CA . TYR A 1 179 ? -8.188 15.516 -0.106 1 98.81 179 TYR A CA 1
ATOM 1387 C C . TYR A 1 179 ? -7.938 14.32 0.799 1 98.81 179 TYR A C 1
ATOM 1389 O O . TYR A 1 179 ? -8.82 13.906 1.557 1 98.81 179 TYR A O 1
ATOM 1397 N N . LEU A 1 180 ? -6.746 13.711 0.758 1 98.88 180 LEU A N 1
ATOM 1398 C CA . LEU A 1 180 ? -6.422 12.555 1.593 1 98.88 180 LEU A CA 1
ATOM 1399 C C . LEU A 1 180 ? -6.512 12.914 3.072 1 98.88 180 LEU A C 1
ATOM 1401 O O . LEU A 1 180 ? -6.957 12.102 3.885 1 98.88 180 LEU A O 1
ATOM 1405 N N . GLU A 1 181 ? -6.074 14.125 3.393 1 98.5 181 GLU A N 1
ATOM 1406 C CA . GLU A 1 181 ? -6.203 14.602 4.77 1 98.5 181 GLU A CA 1
ATOM 1407 C C . GLU A 1 181 ? -7.668 14.719 5.172 1 98.5 181 GLU A C 1
ATOM 1409 O O . GLU A 1 181 ? -8.039 14.352 6.289 1 98.5 181 GLU A O 1
ATOM 1414 N N . TYR A 1 182 ? -8.5 15.227 4.289 1 98.5 182 TYR A N 1
ATOM 1415 C CA . TYR A 1 182 ? -9.938 15.273 4.543 1 98.5 182 TYR A CA 1
ATOM 1416 C C . TYR A 1 182 ? -10.484 13.875 4.805 1 98.5 182 TYR A C 1
ATOM 1418 O O . TYR A 1 182 ? -11.266 13.68 5.738 1 98.5 182 TYR A O 1
ATOM 1426 N N . VAL A 1 183 ? -10.148 12.922 3.945 1 98.5 183 VAL A N 1
ATOM 1427 C CA . VAL A 1 183 ? -10.633 11.555 4.09 1 98.5 183 VAL A CA 1
ATOM 1428 C C . VAL A 1 183 ? -10.266 11.016 5.469 1 98.5 183 VAL A C 1
ATOM 1430 O O . VAL A 1 183 ? -11.102 10.406 6.145 1 98.5 183 VAL A O 1
ATOM 1433 N N . ALA A 1 184 ? -9.023 11.258 5.867 1 97.81 184 ALA A N 1
ATOM 1434 C CA . ALA A 1 184 ? -8.547 10.812 7.172 1 97.81 184 ALA A CA 1
ATOM 1435 C C . ALA A 1 184 ? -9.359 11.445 8.297 1 97.81 184 ALA A C 1
ATOM 1437 O O . ALA A 1 184 ? -9.828 10.75 9.203 1 97.81 184 ALA A O 1
ATOM 1438 N N . GLU A 1 185 ? -9.547 12.711 8.211 1 96.38 185 GLU A N 1
ATOM 1439 C CA . GLU A 1 185 ? -10.312 13.43 9.227 1 96.38 185 GLU A CA 1
ATOM 1440 C C . GLU A 1 185 ? -11.75 12.93 9.297 1 96.38 185 GLU A C 1
ATOM 1442 O O . GLU A 1 185 ? -12.281 12.695 10.383 1 96.38 185 GLU A O 1
ATOM 1447 N N . ARG A 1 186 ? -12.32 12.773 8.148 1 96.75 186 ARG A N 1
ATOM 1448 C CA . ARG A 1 186 ? -13.711 12.336 8.078 1 96.75 186 ARG A CA 1
ATOM 1449 C C . ARG A 1 186 ? -13.867 10.922 8.633 1 96.75 186 ARG A C 1
ATOM 1451 O O . ARG A 1 186 ? -14.82 10.641 9.367 1 96.75 186 ARG A O 1
ATOM 1458 N N . ALA A 1 187 ? -12.992 10.023 8.219 1 94.75 187 ALA A N 1
ATOM 1459 C CA . ALA A 1 187 ? -13.039 8.648 8.711 1 94.75 187 ALA A CA 1
ATOM 1460 C C . ALA A 1 187 ? -12.875 8.602 10.227 1 94.75 187 ALA A C 1
ATOM 1462 O O . ALA A 1 187 ? -13.562 7.836 10.906 1 94.75 187 ALA A O 1
ATOM 1463 N N . GLY A 1 188 ? -11.992 9.445 10.734 1 92.12 188 GLY A N 1
ATOM 1464 C CA . GLY A 1 188 ? -11.727 9.461 12.164 1 92.12 188 GLY A CA 1
ATOM 1465 C C . GLY A 1 188 ? -12.914 9.906 12.992 1 92.12 188 GLY A C 1
ATOM 1466 O O . GLY A 1 188 ? -12.984 9.617 14.188 1 92.12 188 GLY A O 1
ATOM 1467 N N . LYS A 1 189 ? -13.836 10.625 12.406 1 91.81 189 LYS A N 1
ATOM 1468 C CA . LYS A 1 189 ? -15.055 11.047 13.094 1 91.81 189 LYS A CA 1
ATOM 1469 C C . LYS A 1 189 ? -16.078 9.906 13.141 1 91.81 189 LYS A C 1
ATOM 1471 O O . LYS A 1 189 ? -16.953 9.898 14 1 91.81 189 LYS A O 1
ATOM 1476 N N . ASP A 1 190 ? -15.914 8.938 12.297 1 89.25 190 ASP A N 1
ATOM 1477 C CA . ASP A 1 190 ? -16.922 7.902 12.125 1 89.25 190 ASP A CA 1
ATOM 1478 C C . ASP A 1 190 ? -16.531 6.621 12.859 1 89.25 190 ASP A C 1
ATOM 1480 O O . ASP A 1 190 ? -17.391 5.914 13.391 1 89.25 190 ASP A O 1
ATOM 1484 N N . VAL A 1 191 ? -15.234 6.297 12.766 1 88.25 191 VAL A N 1
ATOM 1485 C CA . VAL A 1 191 ? -14.766 5.055 13.359 1 88.25 191 VAL A CA 1
ATOM 1486 C C . VAL A 1 191 ? -13.555 5.332 14.25 1 88.25 191 VAL A C 1
ATOM 1488 O O . VAL A 1 191 ? -12.828 6.305 14.039 1 88.25 191 VAL A O 1
ATOM 1491 N N . SER A 1 192 ? -13.359 4.402 15.18 1 86.94 192 SER A N 1
ATOM 1492 C CA . SER A 1 192 ? -12.25 4.566 16.109 1 86.94 192 SER A CA 1
ATOM 1493 C C . SER A 1 192 ? -10.922 4.172 15.453 1 86.94 192 SER A C 1
ATOM 1495 O O . SER A 1 192 ? -9.859 4.617 15.875 1 86.94 192 SER A O 1
ATOM 1497 N N . HIS A 1 193 ? -10.922 3.305 14.469 1 91 193 HIS A N 1
ATOM 1498 C CA . HIS A 1 193 ? -9.719 2.836 13.773 1 91 193 HIS A CA 1
ATOM 1499 C C . HIS A 1 193 ? -9.945 2.775 12.266 1 91 193 HIS A C 1
ATOM 1501 O O . HIS A 1 193 ? -10.859 2.096 11.797 1 91 193 HIS A O 1
ATOM 1507 N N . TYR A 1 194 ? -9.141 3.553 11.602 1 93.44 194 TYR A N 1
ATOM 1508 C CA . TYR A 1 194 ? -9.172 3.494 10.148 1 93.44 194 TYR A CA 1
ATOM 1509 C C . TYR A 1 194 ? -7.77 3.377 9.57 1 93.44 194 TYR A C 1
ATOM 1511 O O . TYR A 1 194 ? -6.793 3.76 10.219 1 93.44 194 TYR A O 1
ATOM 1519 N N . ILE A 1 195 ? -7.715 2.799 8.383 1 96.62 195 ILE A N 1
ATOM 1520 C CA . ILE A 1 195 ? -6.504 2.805 7.566 1 96.62 195 ILE A CA 1
ATOM 1521 C C . ILE A 1 195 ? -6.82 3.357 6.18 1 96.62 195 ILE A C 1
ATOM 1523 O O . ILE A 1 195 ? -7.863 3.041 5.602 1 96.62 195 ILE A O 1
ATOM 1527 N N . ILE A 1 196 ? -5.957 4.207 5.703 1 98.12 196 ILE A N 1
ATOM 1528 C CA . ILE A 1 196 ? -5.945 4.617 4.305 1 98.12 196 ILE A CA 1
ATOM 1529 C C . ILE A 1 196 ? -4.633 4.18 3.65 1 98.12 196 ILE A C 1
ATOM 1531 O O . ILE A 1 196 ? -3.551 4.5 4.145 1 98.12 196 ILE A O 1
ATOM 1535 N N . GLU A 1 197 ? -4.754 3.404 2.633 1 98.44 197 GLU A N 1
ATOM 1536 C CA . GLU A 1 197 ? -3.613 3.131 1.766 1 98.44 197 GLU A CA 1
ATOM 1537 C C . GLU A 1 197 ? -3.633 4.023 0.529 1 98.44 197 GLU A C 1
ATOM 1539 O O . GLU A 1 197 ? -4.645 4.105 -0.17 1 98.44 197 GLU A O 1
ATOM 1544 N N . ALA A 1 198 ? -2.553 4.715 0.306 1 98.62 198 ALA A N 1
ATOM 1545 C CA . ALA A 1 198 ? -2.516 5.637 -0.827 1 98.62 198 ALA A CA 1
ATOM 1546 C C . ALA A 1 198 ? -1.169 5.574 -1.541 1 98.62 198 ALA A C 1
ATOM 1548 O O . ALA A 1 198 ? -0.139 5.316 -0.915 1 98.62 198 ALA A O 1
ATOM 1549 N N . SER A 1 199 ? -1.183 5.746 -2.799 1 98.44 199 SER A N 1
ATOM 1550 C CA . SER A 1 199 ? 0.01 5.895 -3.627 1 98.44 199 SER A CA 1
ATOM 1551 C C . SER A 1 199 ? -0.133 7.059 -4.602 1 98.44 199 SER A C 1
ATOM 1553 O O . SER A 1 199 ? -1.174 7.211 -5.242 1 98.44 199 SER A O 1
ATOM 1555 N N . LEU A 1 200 ? 0.845 7.887 -4.652 1 98.56 200 LEU A N 1
ATOM 1556 C CA . LEU A 1 200 ? 0.913 8.984 -5.605 1 98.56 200 LEU A CA 1
ATOM 1557 C C . LEU A 1 200 ? 2.15 8.867 -6.488 1 98.56 200 LEU A C 1
ATOM 1559 O O . LEU A 1 200 ? 3.227 8.508 -6.008 1 98.56 200 LEU A O 1
ATOM 1563 N N . LEU A 1 201 ? 1.977 9.141 -7.754 1 98.38 201 LEU A N 1
ATOM 1564 C CA . LEU A 1 201 ? 3.059 9.086 -8.734 1 98.38 201 LEU A CA 1
ATOM 1565 C C . LEU A 1 201 ? 3.189 10.406 -9.477 1 98.38 201 LEU A C 1
ATOM 1567 O O . LEU A 1 201 ? 2.184 11.039 -9.812 1 98.38 201 LEU A O 1
ATOM 1571 N N . CYS A 1 202 ? 4.391 10.789 -9.773 1 97.94 202 CYS A N 1
ATOM 1572 C CA . CYS A 1 202 ? 4.656 11.953 -10.609 1 97.94 202 CYS A CA 1
ATOM 1573 C C . CYS A 1 202 ? 5.602 11.609 -11.75 1 97.94 202 CYS A C 1
ATOM 1575 O O . CYS A 1 202 ? 6.258 10.562 -11.719 1 97.94 202 CYS A O 1
ATOM 1577 N N . ASN A 1 203 ? 5.543 12.359 -12.82 1 97.31 203 ASN A N 1
ATOM 1578 C CA . ASN A 1 203 ? 6.402 12.211 -13.992 1 97.31 203 ASN A CA 1
ATOM 1579 C C . ASN A 1 203 ? 6.258 10.828 -14.625 1 97.31 203 ASN A C 1
ATOM 1581 O O . ASN A 1 203 ? 7.254 10.148 -14.867 1 97.31 203 ASN A O 1
ATOM 1585 N N . LEU A 1 204 ? 5.031 10.523 -14.914 1 95.44 204 LEU A N 1
ATOM 1586 C CA . LEU A 1 204 ? 4.777 9.258 -15.594 1 95.44 204 LEU A CA 1
ATOM 1587 C C . LEU A 1 204 ? 5.527 9.195 -16.922 1 95.44 204 LEU A C 1
ATOM 1589 O O . LEU A 1 204 ? 5.762 10.227 -17.547 1 95.44 204 LEU A O 1
ATOM 1593 N N . PRO A 1 205 ? 5.879 7.969 -17.266 1 90.38 205 PRO A N 1
ATOM 1594 C CA . PRO A 1 205 ? 6.5 7.844 -18.578 1 90.38 205 PRO A CA 1
ATOM 1595 C C . PRO A 1 205 ? 5.645 8.445 -19.688 1 90.38 205 PRO A C 1
ATOM 1597 O O . PRO A 1 205 ? 4.418 8.492 -19.578 1 90.38 205 PRO A O 1
ATOM 1600 N N . GLU A 1 206 ? 6.305 8.805 -20.688 1 80.94 206 GLU A N 1
ATOM 1601 C CA . GLU A 1 206 ? 5.633 9.445 -21.812 1 80.94 206 GLU A CA 1
ATOM 1602 C C . GLU A 1 206 ? 4.52 8.555 -22.375 1 80.94 206 GLU A C 1
ATOM 1604 O O . GLU A 1 206 ? 4.695 7.348 -22.516 1 80.94 206 GLU A O 1
ATOM 1609 N N . GLY A 1 207 ? 3.375 9.117 -22.578 1 77.56 207 GLY A N 1
ATOM 1610 C CA . GLY A 1 207 ? 2.258 8.398 -23.172 1 77.56 207 GLY A CA 1
ATOM 1611 C C . GLY A 1 207 ? 1.32 7.801 -22.141 1 77.56 207 GLY A C 1
ATOM 1612 O O . GLY A 1 207 ? 0.226 7.344 -22.484 1 77.56 207 GLY A O 1
ATOM 1613 N N . GLU A 1 208 ? 1.778 7.852 -20.906 1 80.25 208 GLU A N 1
ATOM 1614 C CA . GLU A 1 208 ? 0.925 7.289 -19.859 1 80.25 208 GLU A CA 1
ATOM 1615 C C . GLU A 1 208 ? 0.052 8.367 -19.219 1 80.25 208 GLU A C 1
ATOM 1617 O O . GLU A 1 208 ? 0.513 9.484 -18.984 1 80.25 208 GLU A O 1
ATOM 1622 N N . SER A 1 209 ? -1.247 8.188 -19.281 1 74.56 209 SER A N 1
ATOM 1623 C CA . SER A 1 209 ? -2.215 9.055 -18.609 1 74.56 209 SER A CA 1
ATOM 1624 C C . SER A 1 209 ? -3.402 8.25 -18.094 1 74.56 209 SER A C 1
ATOM 1626 O O . SER A 1 209 ? -3.707 7.172 -18.625 1 74.56 209 SER A O 1
ATOM 1628 N N . LEU A 1 210 ? -3.912 8.633 -16.922 1 71.69 210 LEU A N 1
ATOM 1629 C CA . LEU A 1 210 ? -5.156 8.016 -16.484 1 71.69 210 LEU A CA 1
ATOM 1630 C C . LEU A 1 210 ? -6.316 8.414 -17.391 1 71.69 210 LEU A C 1
ATOM 1632 O O . LEU A 1 210 ? -6.336 9.523 -17.922 1 71.69 210 LEU A O 1
ATOM 1636 N N . MET B 1 1 ? -24.203 23.109 -16.047 1 43.09 1 MET B N 1
ATOM 1637 C CA . MET B 1 1 ? -23.094 22.562 -15.258 1 43.09 1 MET B CA 1
ATOM 1638 C C . MET B 1 1 ? -23.016 21.047 -15.398 1 43.09 1 MET B C 1
ATOM 1640 O O . MET B 1 1 ? -24.031 20.344 -15.211 1 43.09 1 MET B O 1
ATOM 1644 N N . SER B 1 2 ? -22.094 20.609 -16.188 1 52.5 2 SER B N 1
ATOM 1645 C CA . SER B 1 2 ? -22.125 19.188 -16.531 1 52.5 2 SER B CA 1
ATOM 1646 C C . SER B 1 2 ? -22.328 18.328 -15.297 1 52.5 2 SER B C 1
ATOM 1648 O O . SER B 1 2 ? -21.734 18.562 -14.25 1 52.5 2 SER B O 1
ATOM 1650 N N . LYS B 1 3 ? -23.375 17.734 -15.18 1 70.19 3 LYS B N 1
ATOM 1651 C CA . LYS B 1 3 ? -23.859 16.922 -14.07 1 70.19 3 LYS B CA 1
ATOM 1652 C C . LYS B 1 3 ? -22.75 15.984 -13.562 1 70.19 3 LYS B C 1
ATOM 1654 O O . LYS B 1 3 ? -22.203 15.203 -14.336 1 70.19 3 LYS B O 1
ATOM 1659 N N . LYS B 1 4 ? -22.109 16.219 -12.398 1 86.56 4 LYS B N 1
ATOM 1660 C CA . LYS B 1 4 ? -21.156 15.328 -11.766 1 86.56 4 LYS B CA 1
ATOM 1661 C C . LYS B 1 4 ? -21.75 13.945 -11.555 1 86.56 4 LYS B C 1
ATOM 1663 O O . LYS B 1 4 ? -22.922 13.812 -11.18 1 86.56 4 LYS B O 1
ATOM 1668 N N . GLU B 1 5 ? -20.984 12.953 -12.078 1 89.12 5 GLU B N 1
ATOM 1669 C CA . GLU B 1 5 ? -21.438 11.578 -11.891 1 89.12 5 GLU B CA 1
ATOM 1670 C C . GLU B 1 5 ? -20.922 11 -10.578 1 89.12 5 GLU B C 1
ATOM 1672 O O . GLU B 1 5 ? -19.766 10.57 -10.492 1 89.12 5 GLU B O 1
ATOM 1677 N N . TYR B 1 6 ? -21.781 10.992 -9.617 1 92.56 6 TYR B N 1
ATOM 1678 C CA . TYR B 1 6 ? -21.438 10.461 -8.305 1 92.56 6 TYR B CA 1
ATOM 1679 C C . TYR B 1 6 ? -21.5 8.938 -8.297 1 92.56 6 TYR B C 1
ATOM 1681 O O . TYR B 1 6 ? -22.188 8.336 -9.125 1 92.56 6 TYR B O 1
ATOM 1689 N N . VAL B 1 7 ? -20.672 8.375 -7.363 1 89.12 7 VAL B N 1
ATOM 1690 C CA . VAL B 1 7 ? -20.766 6.926 -7.191 1 89.12 7 VAL B CA 1
ATOM 1691 C C . VAL B 1 7 ? -21.828 6.594 -6.16 1 89.12 7 VAL B C 1
ATOM 1693 O O . VAL B 1 7 ? -22.188 7.426 -5.324 1 89.12 7 VAL B O 1
ATOM 1696 N N . SER B 1 8 ? -22.438 5.371 -6.254 1 87 8 SER B N 1
ATOM 1697 C CA . SER B 1 8 ? -23.359 4.785 -5.273 1 87 8 SER B CA 1
ATOM 1698 C C . SER B 1 8 ? -23 3.326 -5 1 87 8 SER B C 1
ATOM 1700 O O . SER B 1 8 ? -22.906 2.52 -5.93 1 87 8 SER B O 1
ATOM 1702 N N . TYR B 1 9 ? -22.781 3.078 -3.689 1 80.12 9 TYR B N 1
ATOM 1703 C CA . TYR B 1 9 ? -22.438 1.703 -3.348 1 80.12 9 TYR B CA 1
ATOM 1704 C C . TYR B 1 9 ? -23.578 1.024 -2.6 1 80.12 9 TYR B C 1
ATOM 1706 O O . TYR B 1 9 ? -23.438 -0.105 -2.127 1 80.12 9 TYR B O 1
ATOM 1714 N N . GLY B 1 10 ? -24.719 1.621 -2.34 1 63.75 10 GLY B N 1
ATOM 1715 C CA . GLY B 1 10 ? -25.922 1.27 -1.615 1 63.75 10 GLY B CA 1
ATOM 1716 C C . GLY B 1 10 ? -26.156 -0.227 -1.548 1 63.75 10 GLY B C 1
ATOM 1717 O O . GLY B 1 10 ? -26.484 -0.763 -0.484 1 63.75 10 GLY B O 1
ATOM 1718 N N . SER B 1 11 ? -26.031 -0.892 -2.598 1 66.06 11 SER B N 1
ATOM 1719 C CA . SER B 1 11 ? -26.422 -2.297 -2.576 1 66.06 11 SER B CA 1
ATOM 1720 C C . SER B 1 11 ? -25.266 -3.189 -2.146 1 66.06 11 SER B C 1
ATOM 1722 O O . SER B 1 11 ? -25.453 -4.387 -1.908 1 66.06 11 SER B O 1
ATOM 1724 N N . CYS B 1 12 ? -24.172 -2.627 -1.967 1 65.25 12 CYS B N 1
ATOM 1725 C CA . CYS B 1 12 ? -23.031 -3.418 -1.536 1 65.25 12 CYS B CA 1
ATOM 1726 C C . CYS B 1 12 ? -23.078 -3.674 -0.034 1 65.25 12 CYS B C 1
ATOM 1728 O O . CYS B 1 12 ? -23.25 -2.744 0.753 1 65.25 12 CYS B O 1
ATOM 1730 N N . ALA B 1 13 ? -23.344 -4.98 0.236 1 61.06 13 ALA B N 1
ATOM 1731 C CA . ALA B 1 13 ? -23.453 -5.332 1.648 1 61.06 13 ALA B CA 1
ATOM 1732 C C . ALA B 1 13 ? -22.156 -5.938 2.172 1 61.06 13 ALA B C 1
ATOM 1734 O O . ALA B 1 13 ? -21.547 -6.785 1.515 1 61.06 13 ALA B O 1
ATOM 1735 N N . VAL B 1 14 ? -21.781 -5.328 3.311 1 62.38 14 VAL B N 1
ATOM 1736 C CA . VAL B 1 14 ? -20.641 -5.875 4.02 1 62.38 14 VAL B CA 1
ATOM 1737 C C . VAL B 1 14 ? -20.844 -7.363 4.285 1 62.38 14 VAL B C 1
ATOM 1739 O O . VAL B 1 14 ? -21.953 -7.781 4.656 1 62.38 14 VAL B O 1
ATOM 1742 N N . GLY B 1 15 ? -19.797 -8.141 3.961 1 59.66 15 GLY B N 1
ATOM 1743 C CA . GLY B 1 15 ? -19.875 -9.57 4.211 1 59.66 15 GLY B CA 1
ATOM 1744 C C . GLY B 1 15 ? -20.406 -10.359 3.027 1 59.66 15 GLY B C 1
ATOM 1745 O O . GLY B 1 15 ? -20.391 -11.594 3.033 1 59.66 15 GLY B O 1
ATOM 1746 N N . VAL B 1 16 ? -20.922 -9.602 2.176 1 65.62 16 VAL B N 1
ATOM 1747 C CA . VAL B 1 16 ? -21.406 -10.289 0.984 1 65.62 16 VAL B CA 1
ATOM 1748 C C . VAL B 1 16 ? -20.453 -10.031 -0.185 1 65.62 16 VAL B C 1
ATOM 1750 O O . VAL B 1 16 ? -20.406 -8.922 -0.719 1 65.62 16 VAL B O 1
ATOM 1753 N N . PRO B 1 17 ? -19.75 -11.094 -0.493 1 66.12 17 PRO B N 1
ATOM 1754 C CA . PRO B 1 17 ? -18.828 -10.906 -1.617 1 66.12 17 PRO B CA 1
ATOM 1755 C C . PRO B 1 17 ? -19.547 -10.492 -2.902 1 66.12 17 PRO B C 1
ATOM 1757 O O . PRO B 1 17 ? -20.656 -10.961 -3.18 1 66.12 17 PRO B O 1
ATOM 1760 N N . GLY B 1 18 ? -18.969 -9.5 -3.527 1 66.12 18 GLY B N 1
ATOM 1761 C CA . GLY B 1 18 ? -19.531 -9.07 -4.801 1 66.12 18 GLY B CA 1
ATOM 1762 C C . GLY B 1 18 ? -19.438 -10.133 -5.883 1 66.12 18 GLY B C 1
ATOM 1763 O O . GLY B 1 18 ? -20.281 -10.18 -6.785 1 66.12 18 GLY B O 1
ATOM 1764 N N . SER B 1 19 ? -18.359 -10.891 -5.664 1 65.56 19 SER B N 1
ATOM 1765 C CA . SER B 1 19 ? -18.203 -11.992 -6.613 1 65.56 19 SER B CA 1
ATOM 1766 C C . SER B 1 19 ? -18.656 -13.32 -6 1 65.56 19 SER B C 1
ATOM 1768 O O . SER B 1 19 ? -18.453 -13.547 -4.805 1 65.56 19 SER B O 1
ATOM 1770 N N . LYS B 1 20 ? -19.266 -14.188 -6.777 1 65.06 20 LYS B N 1
ATOM 1771 C CA . LYS B 1 20 ? -19.781 -15.469 -6.324 1 65.06 20 LYS B CA 1
ATOM 1772 C C . LYS B 1 20 ? -18.75 -16.578 -6.512 1 65.06 20 LYS B C 1
ATOM 1774 O O . LYS B 1 20 ? -18.891 -17.672 -5.949 1 65.06 20 LYS B O 1
ATOM 1779 N N . GLU B 1 21 ? -17.734 -16.312 -7.086 1 67.25 21 GLU B N 1
ATOM 1780 C CA . GLU B 1 21 ? -16.844 -17.391 -7.508 1 67.25 21 GLU B CA 1
ATOM 1781 C C . GLU B 1 21 ? -15.555 -17.406 -6.688 1 67.25 21 GLU B C 1
ATOM 1783 O O . GLU B 1 21 ? -14.594 -18.094 -7.031 1 67.25 21 GLU B O 1
ATOM 1788 N N . GLY B 1 22 ? -15.562 -16.688 -5.629 1 78.88 22 GLY B N 1
ATOM 1789 C CA . GLY B 1 22 ? -14.367 -16.719 -4.797 1 78.88 22 GLY B CA 1
ATOM 1790 C C . GLY B 1 22 ? -13.156 -16.094 -5.473 1 78.88 22 GLY B C 1
ATOM 1791 O O . GLY B 1 22 ? -12.047 -16.609 -5.344 1 78.88 22 GLY B O 1
ATOM 1792 N N . ILE B 1 23 ? -13.336 -15.203 -6.234 1 87 23 ILE B N 1
ATOM 1793 C CA . ILE B 1 23 ? -12.305 -14.523 -7.004 1 87 23 ILE B CA 1
ATOM 1794 C C . ILE B 1 23 ? -11.43 -13.688 -6.066 1 87 23 ILE B C 1
ATOM 1796 O O . ILE B 1 23 ? -11.945 -12.969 -5.207 1 87 23 ILE B O 1
ATOM 1800 N N . ALA B 1 24 ? -10.172 -13.953 -6.16 1 91.5 24 ALA B N 1
ATOM 1801 C CA . ALA B 1 24 ? -9.172 -13.125 -5.488 1 91.5 24 ALA B CA 1
ATOM 1802 C C . ALA B 1 24 ? -8.445 -12.227 -6.484 1 91.5 24 ALA B C 1
ATOM 1804 O O . ALA B 1 24 ? -8.516 -12.445 -7.695 1 91.5 24 ALA B O 1
ATOM 1805 N N . GLY B 1 25 ? -7.871 -11.227 -5.996 1 94.81 25 GLY B N 1
ATOM 1806 C CA . GLY B 1 25 ? -7.086 -10.352 -6.852 1 94.81 25 GLY B CA 1
ATOM 1807 C C . GLY B 1 25 ? -5.902 -9.727 -6.141 1 94.81 25 GLY B C 1
ATOM 1808 O O . GLY B 1 25 ? -5.914 -9.586 -4.918 1 94.81 25 GLY B O 1
ATOM 1809 N N . ILE B 1 26 ? -4.887 -9.469 -6.957 1 97.69 26 ILE B N 1
ATOM 1810 C CA . ILE B 1 26 ? -3.74 -8.703 -6.48 1 97.69 26 ILE B CA 1
ATOM 1811 C C . ILE B 1 26 ? -3.482 -7.523 -7.414 1 97.69 26 ILE B C 1
ATOM 1813 O O . ILE B 1 26 ? -3.227 -7.715 -8.609 1 97.69 26 ILE B O 1
ATOM 1817 N N . ARG B 1 27 ? -3.676 -6.336 -6.934 1 97.94 27 ARG B N 1
ATOM 1818 C CA . ARG B 1 27 ? -3.188 -5.137 -7.609 1 97.94 27 ARG B CA 1
ATOM 1819 C C . ARG B 1 27 ? -1.774 -4.789 -7.152 1 97.94 27 ARG B C 1
ATOM 1821 O O . ARG B 1 27 ? -1.494 -4.754 -5.953 1 97.94 27 ARG B O 1
ATOM 1828 N N . PHE B 1 28 ? -0.826 -4.566 -8.141 1 98.56 28 PHE B N 1
ATOM 1829 C CA . PHE B 1 28 ? 0.568 -4.406 -7.746 1 98.56 28 PHE B CA 1
ATOM 1830 C C . PHE B 1 28 ? 1.267 -3.377 -8.633 1 98.56 28 PHE B C 1
ATOM 1832 O O . PHE B 1 28 ? 0.806 -3.088 -9.734 1 98.56 28 PHE B O 1
ATOM 1839 N N . ASN B 1 29 ? 2.234 -2.811 -8.125 1 97.62 29 ASN B N 1
ATOM 1840 C CA . ASN B 1 29 ? 3.145 -1.984 -8.906 1 97.62 29 ASN B CA 1
ATOM 1841 C C . ASN B 1 29 ? 4.602 -2.275 -8.562 1 97.62 29 ASN B C 1
ATOM 1843 O O . ASN B 1 29 ? 4.926 -2.578 -7.414 1 97.62 29 ASN B O 1
ATOM 1847 N N . LEU B 1 30 ? 5.434 -2.268 -9.562 1 98.25 30 LEU B N 1
ATOM 1848 C CA . LEU B 1 30 ? 6.883 -2.381 -9.43 1 98.25 30 LEU B CA 1
ATOM 1849 C C . LEU B 1 30 ? 7.539 -1.003 -9.438 1 98.25 30 LEU B C 1
ATOM 1851 O O . LEU B 1 30 ? 7.117 -0.114 -10.18 1 98.25 30 LEU B O 1
ATOM 1855 N N . ALA B 1 31 ? 8.539 -0.863 -8.57 1 98.19 31 ALA B N 1
ATOM 1856 C CA . ALA B 1 31 ? 9.344 0.36 -8.578 1 98.19 31 ALA B CA 1
ATOM 1857 C C . ALA B 1 31 ? 10.836 0.041 -8.594 1 98.19 31 ALA B C 1
ATOM 1859 O O . ALA B 1 31 ? 11.492 0.081 -7.555 1 98.19 31 ALA B O 1
ATOM 1860 N N . PRO B 1 32 ? 11.32 -0.281 -9.805 1 98.5 32 PRO B N 1
ATOM 1861 C CA . PRO B 1 32 ? 12.781 -0.378 -9.922 1 98.5 32 PRO B CA 1
ATOM 1862 C C . PRO B 1 32 ? 13.469 0.98 -9.828 1 98.5 32 PRO B C 1
ATOM 1864 O O . PRO B 1 32 ? 13.164 1.887 -10.609 1 98.5 32 PRO B O 1
ATOM 1867 N N . MET B 1 33 ? 14.352 1.106 -8.867 1 98.12 33 MET B N 1
ATOM 1868 C CA . MET B 1 33 ? 15.109 2.348 -8.734 1 98.12 33 MET B CA 1
ATOM 1869 C C . MET B 1 33 ? 16.281 2.379 -9.711 1 98.12 33 MET B C 1
ATOM 1871 O O . MET B 1 33 ? 17.438 2.25 -9.305 1 98.12 33 MET B O 1
ATOM 1875 N N . SER B 1 34 ? 15.906 2.621 -10.914 1 98.25 34 SER B N 1
ATOM 1876 C CA . SER B 1 34 ? 16.812 2.604 -12.055 1 98.25 34 SER B CA 1
ATOM 1877 C C . SER B 1 34 ? 16.328 3.529 -13.164 1 98.25 34 SER B C 1
ATOM 1879 O O . SER B 1 34 ? 15.125 3.713 -13.344 1 98.25 34 SER B O 1
ATOM 1881 N N . ASP B 1 35 ? 17.297 4.07 -13.914 1 97.5 35 ASP B N 1
ATOM 1882 C CA . ASP B 1 35 ? 16.953 4.855 -15.094 1 97.5 35 ASP B CA 1
ATOM 1883 C C . ASP B 1 35 ? 16.312 3.973 -16.172 1 97.5 35 ASP B C 1
ATOM 1885 O O . ASP B 1 35 ? 15.656 4.477 -17.078 1 97.5 35 ASP B O 1
ATOM 1889 N N . ASP B 1 36 ? 16.438 2.648 -16.109 1 97.31 36 ASP B N 1
ATOM 1890 C CA . ASP B 1 36 ? 15.906 1.704 -17.078 1 97.31 36 ASP B CA 1
ATOM 1891 C C . ASP B 1 36 ? 14.602 1.078 -16.594 1 97.31 36 ASP B C 1
ATOM 1893 O O . ASP B 1 36 ? 14.258 -0.043 -16.969 1 97.31 36 ASP B O 1
ATOM 1897 N N . PHE B 1 37 ? 13.906 1.787 -15.719 1 97.62 37 PHE B N 1
ATOM 1898 C CA . PHE B 1 37 ? 12.766 1.208 -15.023 1 97.62 37 PHE B CA 1
ATOM 1899 C C . PHE B 1 37 ? 11.688 0.788 -16 1 97.62 37 PHE B C 1
ATOM 1901 O O . PHE B 1 37 ? 11.039 -0.248 -15.82 1 97.62 37 PHE B O 1
ATOM 1908 N N . VAL B 1 38 ? 11.461 1.525 -17.125 1 96.56 38 VAL B N 1
ATOM 1909 C CA . VAL B 1 38 ? 10.398 1.2 -18.062 1 96.56 38 VAL B CA 1
ATOM 1910 C C . VAL B 1 38 ? 10.664 -0.163 -18.688 1 96.56 38 VAL B C 1
ATOM 1912 O O . VAL B 1 38 ? 9.773 -1.019 -1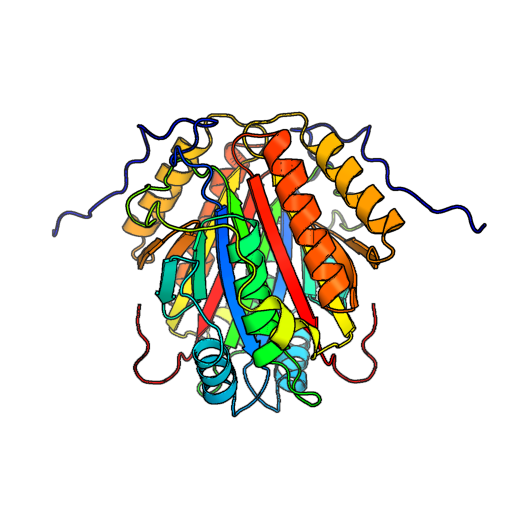8.734 1 96.56 38 VAL B O 1
ATOM 1915 N N . ASP B 1 39 ? 11.859 -0.363 -19.156 1 97.31 39 ASP B N 1
ATOM 1916 C CA . ASP B 1 39 ? 12.227 -1.629 -19.766 1 97.31 39 ASP B CA 1
ATOM 1917 C C . ASP B 1 39 ? 12.117 -2.785 -18.781 1 97.31 39 ASP B C 1
ATOM 1919 O O . ASP B 1 39 ? 11.672 -3.875 -19.141 1 97.31 39 ASP B O 1
ATOM 1923 N N . ILE B 1 40 ? 12.578 -2.584 -17.547 1 98 40 ILE B N 1
ATOM 1924 C CA . ILE B 1 40 ? 12.531 -3.613 -16.516 1 98 40 ILE B CA 1
ATOM 1925 C C . ILE B 1 40 ? 11.086 -4.043 -16.281 1 98 40 ILE B C 1
ATOM 1927 O O . ILE B 1 40 ? 10.781 -5.238 -16.266 1 98 40 ILE B O 1
ATOM 1931 N N . ILE B 1 41 ? 10.18 -3.08 -16.125 1 97.25 41 ILE B N 1
ATOM 1932 C CA . ILE B 1 41 ? 8.781 -3.359 -15.812 1 97.25 41 ILE B CA 1
ATOM 1933 C C . ILE B 1 41 ? 8.117 -4.031 -17.016 1 97.25 41 ILE B C 1
ATOM 1935 O O . ILE B 1 41 ? 7.492 -5.086 -16.875 1 97.25 41 ILE B O 1
ATOM 1939 N N . LEU B 1 42 ? 8.305 -3.475 -18.203 1 95.81 42 LEU B N 1
ATOM 1940 C CA . LEU B 1 42 ? 7.617 -3.984 -19.391 1 95.81 42 LEU B CA 1
ATOM 1941 C C . LEU B 1 42 ? 8.109 -5.387 -19.734 1 95.81 42 LEU B C 1
ATOM 1943 O O . LEU B 1 42 ? 7.316 -6.254 -20.109 1 95.81 42 LEU B O 1
ATOM 1947 N N . SER B 1 43 ? 9.359 -5.594 -19.641 1 96.94 43 SER B N 1
ATOM 1948 C CA . SER B 1 43 ? 9.914 -6.914 -19.938 1 96.94 43 SER B CA 1
ATOM 1949 C C . SER B 1 43 ? 9.367 -7.965 -18.969 1 96.94 43 SER B C 1
ATOM 1951 O O . SER B 1 43 ? 9.07 -9.086 -19.391 1 96.94 43 SER B O 1
ATOM 1953 N N . SER B 1 44 ? 9.312 -7.625 -17.688 1 97.31 44 SER B N 1
ATOM 1954 C CA . SER B 1 44 ? 8.773 -8.555 -16.703 1 97.31 44 SER B CA 1
ATOM 1955 C C . SER B 1 44 ? 7.332 -8.938 -17.031 1 97.31 44 SER B C 1
ATOM 1957 O O . SER B 1 44 ? 6.977 -10.117 -17.016 1 97.31 44 SER B O 1
ATOM 1959 N N . LEU B 1 45 ? 6.504 -7.969 -17.344 1 96.5 45 LEU B N 1
ATOM 1960 C CA . LEU B 1 45 ? 5.098 -8.211 -17.656 1 96.5 45 LEU B CA 1
ATOM 1961 C C . LEU B 1 45 ? 4.953 -9.055 -18.906 1 96.5 45 LEU B C 1
ATOM 1963 O O . LEU B 1 45 ? 4.066 -9.906 -19 1 96.5 45 LEU B O 1
ATOM 1967 N N . GLU B 1 46 ? 5.844 -8.82 -19.844 1 95.88 46 GLU B N 1
ATOM 1968 C CA . GLU B 1 46 ? 5.801 -9.547 -21.109 1 95.88 46 GLU B CA 1
ATOM 1969 C C . GLU B 1 46 ? 6.195 -11.008 -20.922 1 95.88 46 GLU B C 1
ATOM 1971 O O . GLU B 1 46 ? 5.738 -11.883 -21.656 1 95.88 46 GLU B O 1
ATOM 1976 N N . ASN B 1 47 ? 6.973 -11.281 -19.953 1 95.75 47 ASN B N 1
ATOM 1977 C CA . ASN B 1 47 ? 7.527 -12.617 -19.766 1 95.75 47 ASN B CA 1
ATOM 1978 C C . ASN B 1 47 ? 6.625 -13.477 -18.875 1 95.75 47 ASN B C 1
ATOM 1980 O O . ASN B 1 47 ? 6.902 -14.656 -18.656 1 95.75 47 ASN B O 1
ATOM 1984 N N . VAL B 1 48 ? 5.594 -12.945 -18.344 1 97.19 48 VAL B N 1
ATOM 1985 C CA . VAL B 1 48 ? 4.688 -13.688 -17.469 1 97.19 48 VAL B CA 1
ATOM 1986 C C . VAL B 1 48 ? 3.48 -14.18 -18.266 1 97.19 48 VAL B C 1
ATOM 1988 O O . VAL B 1 48 ? 2.889 -13.414 -19.031 1 97.19 48 VAL B O 1
ATOM 1991 N N . ASP B 1 49 ? 3.191 -15.477 -18.172 1 96.44 49 ASP B N 1
ATOM 1992 C CA . ASP B 1 49 ? 2.002 -16.062 -18.781 1 96.44 49 ASP B CA 1
ATOM 1993 C C . ASP B 1 49 ? 0.746 -15.711 -18 1 96.44 49 ASP B C 1
ATOM 1995 O O . ASP B 1 49 ? 0.599 -16.125 -16.844 1 96.44 49 ASP B O 1
ATOM 1999 N N . THR B 1 50 ? -0.134 -14.914 -18.562 1 94.62 50 THR B N 1
ATOM 2000 C CA . THR B 1 50 ? -1.327 -14.445 -17.875 1 94.62 50 THR B CA 1
ATOM 2001 C C . THR B 1 50 ? -2.561 -15.219 -18.328 1 94.62 50 THR B C 1
ATOM 2003 O O . THR B 1 50 ? -3.686 -14.727 -18.219 1 94.62 50 THR B O 1
ATOM 2006 N N . SER B 1 51 ? -2.416 -16.391 -18.828 1 93.62 51 SER B N 1
ATOM 2007 C CA . SER B 1 51 ? -3.533 -17.156 -19.391 1 93.62 51 SER B CA 1
ATOM 2008 C C . SER B 1 51 ? -4.449 -17.688 -18.297 1 93.62 51 SER B C 1
ATOM 2010 O O . SER B 1 51 ? -5.566 -18.125 -18.578 1 93.62 51 SER B O 1
ATOM 2012 N N . MET B 1 52 ? -4.008 -17.625 -17.031 1 92.81 52 MET B N 1
ATOM 2013 C CA . MET B 1 52 ? -4.801 -18.172 -15.938 1 92.81 52 MET B CA 1
ATOM 2014 C C . MET B 1 52 ? -5.438 -17.062 -15.117 1 92.81 52 MET B C 1
ATOM 2016 O O . MET B 1 52 ? -6.121 -17.328 -14.125 1 92.81 52 MET B O 1
ATOM 2020 N N . VAL B 1 53 ? -5.18 -15.789 -15.5 1 93.25 53 VAL B N 1
ATOM 2021 C CA . VAL B 1 53 ? -5.695 -14.672 -14.727 1 93.25 53 VAL B CA 1
ATOM 2022 C C . VAL B 1 53 ? -6.254 -13.602 -15.672 1 93.25 53 VAL B C 1
ATOM 2024 O O . VAL B 1 53 ? -5.836 -13.508 -16.828 1 93.25 53 VAL B O 1
ATOM 2027 N N . TRP B 1 54 ? -7.262 -12.883 -15.188 1 92.69 54 TRP B N 1
ATOM 2028 C CA . TRP B 1 54 ? -7.629 -11.609 -15.805 1 92.69 54 TRP B CA 1
ATOM 2029 C C . TRP B 1 54 ? -6.621 -10.523 -15.445 1 92.69 54 TRP B C 1
ATOM 2031 O O . TRP B 1 54 ? -6.164 -10.438 -14.305 1 92.69 54 TRP B O 1
ATOM 2041 N N . SER B 1 55 ? -6.246 -9.773 -16.484 1 94.25 55 SER B N 1
ATOM 2042 C CA . SER B 1 55 ? -5.188 -8.789 -16.281 1 94.25 55 SER B CA 1
ATOM 2043 C C . SER B 1 55 ? -5.582 -7.422 -16.828 1 94.25 55 SER B C 1
ATOM 2045 O O . SER B 1 55 ? -6.109 -7.328 -17.938 1 94.25 55 SER B O 1
ATOM 2047 N N . GLU B 1 56 ? -5.344 -6.41 -16.031 1 93.44 56 GLU B N 1
ATOM 2048 C CA . GLU B 1 56 ? -5.496 -5.02 -16.453 1 93.44 56 GLU B CA 1
ATOM 2049 C C . GLU B 1 56 ? -4.371 -4.148 -15.898 1 93.44 56 GLU B C 1
ATOM 2051 O O . GLU B 1 56 ? -3.986 -4.281 -14.734 1 93.44 56 GLU B O 1
ATOM 2056 N N . THR B 1 57 ? -3.82 -3.328 -16.75 1 93.44 57 THR B N 1
ATOM 2057 C CA . THR B 1 57 ? -2.756 -2.41 -16.359 1 93.44 57 THR B CA 1
ATOM 2058 C C . THR B 1 57 ? -3.188 -0.962 -16.562 1 93.44 57 THR B C 1
ATOM 2060 O O . THR B 1 57 ? -3.783 -0.626 -17.594 1 93.44 57 THR B O 1
ATOM 2063 N N . ASP B 1 58 ? -3.047 -0.179 -15.602 1 92.69 58 ASP B N 1
ATOM 2064 C CA . ASP B 1 58 ? -3.219 1.268 -15.695 1 92.69 58 ASP B CA 1
ATOM 2065 C C . ASP B 1 58 ? -1.913 1.996 -15.383 1 92.69 58 ASP B C 1
ATOM 2067 O O . ASP B 1 58 ? -0.895 1.362 -15.102 1 92.69 58 ASP B O 1
ATOM 2071 N N . PRO B 1 59 ? -1.87 3.299 -15.391 1 90.12 59 PRO B N 1
ATOM 2072 C CA . PRO B 1 59 ? -0.61 4.023 -15.219 1 90.12 59 PRO B CA 1
ATOM 2073 C C . PRO B 1 59 ? -0.005 3.834 -13.828 1 90.12 59 PRO B C 1
ATOM 2075 O O . PRO B 1 59 ? 1.188 4.082 -13.633 1 90.12 59 PRO B O 1
ATOM 2078 N N . THR B 1 60 ? -0.757 3.346 -12.891 1 92.75 60 THR B N 1
ATOM 2079 C CA . THR B 1 60 ? -0.267 3.303 -11.516 1 92.75 60 THR B CA 1
ATOM 2080 C C . THR B 1 60 ? 0.052 1.87 -11.102 1 92.75 60 THR B C 1
ATOM 2082 O O . THR B 1 60 ? 0.803 1.647 -10.148 1 92.75 60 THR B O 1
ATOM 2085 N N . SER B 1 61 ? -0.592 0.928 -11.766 1 96.19 61 SER B N 1
ATOM 2086 C CA . SER B 1 61 ? -0.469 -0.442 -11.281 1 96.19 61 SER B CA 1
ATOM 2087 C C . SER B 1 61 ? -1.036 -1.439 -12.289 1 96.19 61 SER B C 1
ATOM 2089 O O . SER B 1 61 ? -1.593 -1.046 -13.312 1 96.19 61 SER B O 1
ATOM 2091 N N . THR B 1 62 ? -0.856 -2.666 -12.078 1 96.75 62 THR B N 1
ATOM 2092 C CA . THR B 1 62 ? -1.469 -3.807 -12.75 1 96.75 62 THR B CA 1
ATOM 2093 C C . THR B 1 62 ? -2.283 -4.641 -11.766 1 96.75 62 THR B C 1
ATOM 2095 O O . THR B 1 62 ? -1.905 -4.777 -10.602 1 96.75 62 THR B O 1
ATOM 2098 N N . VAL B 1 63 ? -3.391 -5.188 -12.258 1 96 63 VAL B N 1
ATOM 2099 C CA . VAL B 1 63 ? -4.195 -6.055 -11.398 1 96 63 VAL B CA 1
ATOM 2100 C C . VAL B 1 63 ? -4.398 -7.406 -12.078 1 96 63 VAL B C 1
ATOM 2102 O O . VAL B 1 63 ? -4.625 -7.477 -13.289 1 96 63 VAL B O 1
ATOM 2105 N N . TYR B 1 64 ? -4.125 -8.461 -11.344 1 95.31 64 TYR B N 1
ATOM 2106 C CA . TYR B 1 64 ? -4.488 -9.82 -11.727 1 95.31 64 TYR B CA 1
ATOM 2107 C C . TYR B 1 64 ? -5.645 -10.328 -10.875 1 95.31 64 TYR B C 1
ATOM 2109 O O . TYR B 1 64 ? -5.66 -10.141 -9.656 1 95.31 64 TYR B O 1
ATOM 2117 N N . ARG B 1 65 ? -6.621 -10.984 -11.477 1 93.69 65 ARG B N 1
ATOM 2118 C CA . ARG B 1 65 ? -7.766 -11.578 -10.789 1 93.69 65 ARG B CA 1
ATOM 2119 C C . ARG B 1 65 ? -7.996 -13.008 -11.258 1 93.69 65 ARG B C 1
ATOM 2121 O O . ARG B 1 65 ? -7.773 -13.328 -12.43 1 93.69 65 ARG B O 1
ATOM 2128 N N . GLY B 1 66 ? -8.406 -13.828 -10.43 1 92.12 66 GLY B N 1
ATOM 2129 C CA . GLY B 1 66 ? -8.656 -15.234 -10.703 1 92.12 66 GLY B CA 1
ATOM 2130 C C . GLY B 1 66 ? -8.633 -16.094 -9.445 1 92.12 66 GLY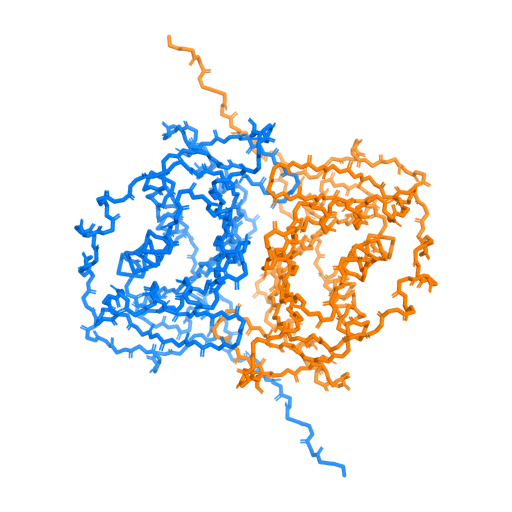 B C 1
ATOM 2131 O O . GLY B 1 66 ? -9.008 -15.633 -8.367 1 92.12 66 GLY B O 1
ATOM 2132 N N . ARG B 1 67 ? -8.32 -17.359 -9.703 1 92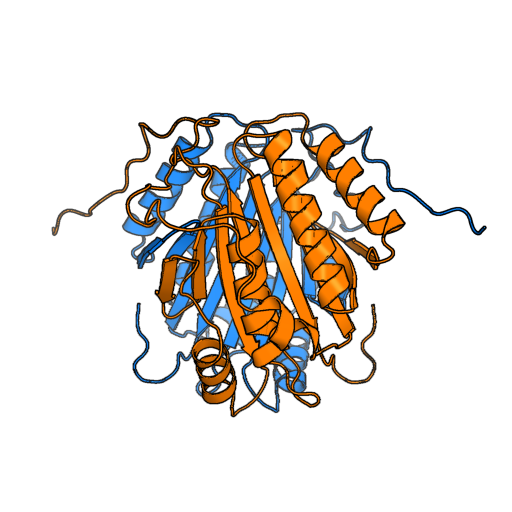 67 ARG B N 1
ATOM 2133 C CA . ARG B 1 67 ? -8.109 -18.219 -8.555 1 92 67 ARG B CA 1
ATOM 2134 C C . ARG B 1 67 ? -6.879 -17.797 -7.762 1 92 67 ARG B C 1
ATOM 2136 O O . ARG B 1 67 ? -5.863 -17.422 -8.344 1 92 67 ARG B O 1
ATOM 2143 N N . GLU B 1 68 ? -7.02 -17.875 -6.469 1 93.62 68 GLU B N 1
ATOM 2144 C CA . GLU B 1 68 ? -6.02 -17.328 -5.559 1 93.62 68 GLU B CA 1
ATOM 2145 C C . GLU B 1 68 ? -4.625 -17.859 -5.895 1 93.62 68 GLU B C 1
ATOM 2147 O O . GLU B 1 68 ? -3.674 -17.078 -6 1 93.62 68 GLU B O 1
ATOM 2152 N N . SER B 1 69 ? -4.492 -19.172 -6.141 1 94.69 69 SER B N 1
ATOM 2153 C CA . SER B 1 69 ? -3.191 -19.766 -6.418 1 94.69 69 SER B CA 1
ATOM 2154 C C . SER B 1 69 ? -2.607 -19.234 -7.723 1 94.69 69 SER B C 1
ATOM 2156 O O . SER B 1 69 ? -1.408 -18.953 -7.805 1 94.69 69 SER B O 1
ATOM 2158 N N . ALA B 1 70 ? -3.436 -19.078 -8.727 1 95.06 70 ALA B N 1
ATOM 2159 C CA . ALA B 1 70 ? -2.988 -18.578 -10.023 1 95.06 70 ALA B CA 1
ATOM 2160 C C . ALA B 1 70 ? -2.564 -17.109 -9.93 1 95.06 70 ALA B C 1
ATOM 2162 O O . ALA B 1 70 ? -1.591 -16.703 -10.57 1 95.06 70 ALA B O 1
ATOM 2163 N N . VAL B 1 71 ? -3.293 -16.391 -9.172 1 96.19 71 VAL B N 1
ATOM 2164 C CA . VAL B 1 71 ? -2.996 -14.977 -9.008 1 96.19 71 VAL B CA 1
ATOM 2165 C C . VAL B 1 71 ? -1.648 -14.812 -8.312 1 96.19 71 VAL B C 1
ATOM 2167 O O . VAL B 1 71 ? -0.783 -14.07 -8.789 1 96.19 71 VAL B O 1
ATOM 2170 N N . PHE B 1 72 ? -1.417 -15.539 -7.223 1 97.94 72 PHE B N 1
ATOM 2171 C CA . PHE B 1 72 ? -0.147 -15.477 -6.508 1 97.94 72 PHE B CA 1
ATOM 2172 C C . PHE B 1 72 ? 0.998 -15.945 -7.398 1 97.94 72 PHE B C 1
ATOM 2174 O O . PHE B 1 72 ? 2.076 -15.344 -7.402 1 97.94 72 PHE B O 1
ATOM 2181 N N . ASP B 1 73 ? 0.726 -16.984 -8.156 1 97.75 73 ASP B N 1
ATOM 2182 C CA . ASP B 1 73 ? 1.723 -17.516 -9.086 1 97.75 73 ASP B CA 1
ATOM 2183 C C . ASP B 1 73 ? 2.156 -16.438 -10.078 1 97.75 73 ASP B C 1
ATOM 2185 O O . ASP B 1 73 ? 3.352 -16.266 -10.328 1 97.75 73 ASP B O 1
ATOM 2189 N N . SER B 1 74 ? 1.204 -15.75 -10.617 1 97.44 74 SER B N 1
ATOM 2190 C CA . SER B 1 74 ? 1.468 -14.773 -11.664 1 97.44 74 SER B CA 1
ATOM 2191 C C . SER B 1 74 ? 2.209 -13.555 -11.117 1 97.44 74 SER B C 1
ATOM 2193 O O . SER B 1 74 ? 3.156 -13.07 -11.734 1 97.44 74 SER B O 1
ATOM 2195 N N . VAL B 1 75 ? 1.841 -13.078 -9.977 1 98.5 75 VAL B N 1
ATOM 2196 C CA . VAL B 1 75 ? 2.475 -11.891 -9.398 1 98.5 75 VAL B CA 1
ATOM 2197 C C . VAL B 1 75 ? 3.896 -12.234 -8.961 1 98.5 75 VAL B C 1
ATOM 2199 O O . VAL B 1 75 ? 4.82 -11.445 -9.156 1 98.5 75 VAL B O 1
ATOM 2202 N N . ARG B 1 76 ? 4.047 -13.398 -8.375 1 98.44 76 ARG B N 1
ATOM 2203 C CA . ARG B 1 76 ? 5.387 -13.867 -8.047 1 98.44 76 ARG B CA 1
ATOM 2204 C C . ARG B 1 76 ? 6.289 -13.867 -9.273 1 98.44 76 ARG B C 1
ATOM 2206 O O . ARG B 1 76 ? 7.438 -13.43 -9.211 1 98.44 76 ARG B O 1
ATOM 2213 N N . ALA B 1 77 ? 5.762 -14.375 -10.336 1 98.56 77 ALA B N 1
ATOM 2214 C CA . ALA B 1 77 ? 6.52 -14.445 -11.586 1 98.56 77 ALA B CA 1
ATOM 2215 C C . ALA B 1 77 ? 6.922 -13.055 -12.07 1 98.56 77 ALA B C 1
ATOM 2217 O O . ALA B 1 77 ? 8.039 -12.852 -12.555 1 98.56 77 ALA B O 1
ATOM 2218 N N . VAL B 1 78 ? 6.008 -12.102 -11.938 1 98.62 78 VAL B N 1
ATOM 2219 C CA . VAL B 1 78 ? 6.305 -10.734 -12.344 1 98.62 78 VAL B CA 1
ATOM 2220 C C . VAL B 1 78 ? 7.508 -10.211 -11.562 1 98.62 78 VAL B C 1
ATOM 2222 O O . VAL B 1 78 ? 8.445 -9.664 -12.148 1 98.62 78 VAL B O 1
ATOM 2225 N N . PHE B 1 79 ? 7.492 -10.422 -10.266 1 98.75 79 PHE B N 1
ATOM 2226 C CA . PHE B 1 79 ? 8.57 -9.914 -9.422 1 98.75 79 PHE B CA 1
ATOM 2227 C C . PHE B 1 79 ? 9.883 -10.625 -9.734 1 98.75 79 PHE B C 1
ATOM 2229 O O . PHE B 1 79 ? 10.93 -9.984 -9.852 1 98.75 79 PHE B O 1
ATOM 2236 N N . SER B 1 80 ? 9.82 -11.898 -9.906 1 98.25 80 SER B N 1
ATOM 2237 C CA . SER B 1 80 ? 11 -12.688 -10.242 1 98.25 80 SER B CA 1
ATOM 2238 C C . SER B 1 80 ? 11.586 -12.258 -11.586 1 98.25 80 SER B C 1
ATOM 2240 O O . SER B 1 80 ? 12.805 -12.07 -11.703 1 98.25 80 SER B O 1
ATOM 2242 N N . GLN B 1 81 ? 10.719 -12.07 -12.547 1 97.81 81 GLN B N 1
ATOM 2243 C CA . GLN B 1 81 ? 11.18 -11.727 -13.891 1 97.81 81 GLN B CA 1
ATOM 2244 C C . GLN B 1 81 ? 11.727 -10.305 -13.93 1 97.81 81 GLN B C 1
ATOM 2246 O O . GLN B 1 81 ? 12.547 -9.969 -14.789 1 97.81 81 GLN B O 1
ATOM 2251 N N . ALA B 1 82 ? 11.32 -9.461 -12.992 1 98.38 82 ALA B N 1
ATOM 2252 C CA . ALA B 1 82 ? 11.781 -8.078 -12.938 1 98.38 82 ALA B CA 1
ATOM 2253 C C . ALA B 1 82 ? 13.117 -7.969 -12.219 1 98.38 82 ALA B C 1
ATOM 2255 O O . ALA B 1 82 ? 13.789 -6.938 -12.289 1 98.38 82 ALA B O 1
ATOM 2256 N N . TYR B 1 83 ? 13.531 -8.992 -11.539 1 98.25 83 TYR B N 1
ATOM 2257 C CA . TYR B 1 83 ? 14.68 -8.961 -10.648 1 98.25 83 TYR B CA 1
ATOM 2258 C C . TYR B 1 83 ? 15.977 -8.781 -11.43 1 98.25 83 TYR B C 1
ATOM 2260 O O . TYR B 1 83 ? 16.203 -9.453 -12.438 1 98.25 83 TYR B O 1
ATOM 2268 N N . HIS B 1 84 ? 16.734 -7.863 -11.062 1 97.44 84 HIS B N 1
ATOM 2269 C CA . HIS B 1 84 ? 18.125 -7.641 -11.438 1 97.44 84 HIS B CA 1
ATOM 2270 C C . HIS B 1 84 ? 19 -7.516 -10.203 1 97.44 84 HIS B C 1
ATOM 2272 O O . HIS B 1 84 ? 18.672 -6.789 -9.266 1 97.44 84 HIS B O 1
ATOM 2278 N N . ASP B 1 85 ? 20.078 -8.133 -10.156 1 96.25 85 ASP B N 1
ATOM 2279 C CA . ASP B 1 85 ? 20.891 -8.227 -8.945 1 96.25 85 ASP B CA 1
ATOM 2280 C C . ASP B 1 85 ? 21.5 -6.871 -8.578 1 96.25 85 ASP B C 1
ATOM 2282 O O . ASP B 1 85 ? 21.953 -6.68 -7.449 1 96.25 85 ASP B O 1
ATOM 2286 N N . ASP B 1 86 ? 21.453 -5.938 -9.453 1 96.12 86 ASP B N 1
ATOM 2287 C CA . ASP B 1 86 ? 22.078 -4.648 -9.172 1 96.12 86 ASP B CA 1
ATOM 2288 C C . ASP B 1 86 ? 21.031 -3.543 -9.078 1 96.12 86 ASP B C 1
ATOM 2290 O O . ASP B 1 86 ? 21.375 -2.357 -9.07 1 96.12 86 ASP B O 1
ATOM 2294 N N . VAL B 1 87 ? 19.781 -3.855 -9.102 1 98 87 VAL B N 1
ATOM 2295 C CA . VAL B 1 87 ? 18.719 -2.848 -9.078 1 98 87 VAL B CA 1
ATOM 2296 C C . VAL B 1 87 ? 17.906 -2.98 -7.801 1 98 87 VAL B C 1
ATOM 2298 O O . VAL B 1 87 ? 17.281 -4.02 -7.559 1 98 87 VAL B O 1
ATOM 2301 N N . HIS B 1 88 ? 18 -1.942 -6.957 1 97.94 88 HIS B N 1
ATOM 2302 C CA . HIS B 1 88 ? 17.047 -1.855 -5.855 1 97.94 88 HIS B CA 1
ATOM 2303 C C . HIS B 1 88 ? 15.617 -1.691 -6.371 1 97.94 88 HIS B C 1
ATOM 2305 O O . HIS B 1 88 ? 15.352 -0.833 -7.215 1 97.94 88 HIS B O 1
ATOM 2311 N N . MET B 1 89 ? 14.719 -2.588 -5.918 1 98.12 89 MET B N 1
ATOM 2312 C CA . MET B 1 89 ? 13.352 -2.592 -6.426 1 98.12 89 MET B CA 1
ATOM 2313 C C . MET B 1 89 ? 12.367 -2.959 -5.32 1 98.12 89 MET B C 1
ATOM 2315 O O . MET B 1 89 ? 12.711 -3.699 -4.398 1 98.12 89 MET B O 1
ATOM 2319 N N . SER B 1 90 ? 11.234 -2.381 -5.422 1 98.12 90 SER B N 1
ATOM 2320 C CA . SER B 1 90 ? 10.141 -2.793 -4.555 1 98.12 90 SER B CA 1
ATOM 2321 C C . SER B 1 90 ? 8.922 -3.225 -5.371 1 98.12 90 SER B C 1
ATOM 2323 O O . SER B 1 90 ? 8.742 -2.785 -6.512 1 98.12 90 SER B O 1
ATOM 2325 N N . ILE B 1 91 ? 8.172 -4.16 -4.883 1 98.75 91 ILE B N 1
ATOM 2326 C CA . ILE B 1 91 ? 6.816 -4.453 -5.336 1 98.75 91 ILE B CA 1
ATOM 2327 C C . ILE B 1 91 ? 5.82 -4.152 -4.215 1 98.75 91 ILE B C 1
ATOM 2329 O O . ILE B 1 91 ? 6.043 -4.535 -3.064 1 98.75 91 ILE B O 1
ATOM 2333 N N . HIS B 1 92 ? 4.836 -3.373 -4.473 1 98.56 92 HIS B N 1
ATOM 2334 C CA . HIS B 1 92 ? 3.715 -3.137 -3.568 1 98.56 92 HIS B CA 1
ATOM 2335 C C . HIS B 1 92 ? 2.459 -3.857 -4.047 1 98.56 92 HIS B C 1
ATOM 2337 O O . HIS B 1 92 ? 2.119 -3.801 -5.23 1 98.56 92 HIS B O 1
ATOM 2343 N N . MET B 1 93 ? 1.766 -4.512 -3.133 1 98.69 93 MET B N 1
ATOM 2344 C CA . MET B 1 93 ? 0.635 -5.359 -3.498 1 98.69 93 MET B CA 1
ATOM 2345 C C . MET B 1 93 ? -0.565 -5.082 -2.6 1 98.69 93 MET B C 1
ATOM 2347 O O . MET B 1 93 ? -0.419 -4.957 -1.382 1 98.69 93 MET B O 1
ATOM 2351 N N . THR B 1 94 ? -1.67 -4.898 -3.197 1 98.56 94 THR B N 1
ATOM 2352 C CA . THR B 1 94 ? -2.963 -5.008 -2.531 1 98.56 94 THR B CA 1
ATOM 2353 C C . THR B 1 94 ? -3.633 -6.336 -2.867 1 98.56 94 THR B C 1
ATOM 2355 O O . THR B 1 94 ? -4.059 -6.555 -4.004 1 98.56 94 THR B O 1
ATOM 2358 N N . ILE B 1 95 ? -3.66 -7.227 -1.903 1 98.31 95 ILE B N 1
ATOM 2359 C CA . ILE B 1 95 ? -4.273 -8.547 -2.035 1 98.31 95 ILE B CA 1
ATOM 2360 C C . ILE B 1 95 ? -5.672 -8.523 -1.42 1 98.31 95 ILE B C 1
ATOM 2362 O O . ILE B 1 95 ? -5.844 -8.133 -0.264 1 98.31 95 ILE B O 1
ATOM 2366 N N . SER B 1 96 ? -6.613 -8.898 -2.223 1 95.75 96 SER B N 1
ATOM 2367 C CA . SER B 1 96 ? -7.977 -8.766 -1.721 1 95.75 96 SER B CA 1
ATOM 2368 C C . SER B 1 96 ? -8.867 -9.891 -2.24 1 95.75 96 SER B C 1
ATOM 2370 O O . SER B 1 96 ? -8.688 -10.367 -3.361 1 95.75 96 SER B O 1
ATOM 2372 N N . LYS B 1 97 ? -9.789 -10.297 -1.428 1 92.81 97 LYS B N 1
ATOM 2373 C CA . LYS B 1 97 ? -10.852 -11.227 -1.776 1 92.81 97 LYS B CA 1
ATOM 2374 C C . LYS B 1 97 ? -12.164 -10.852 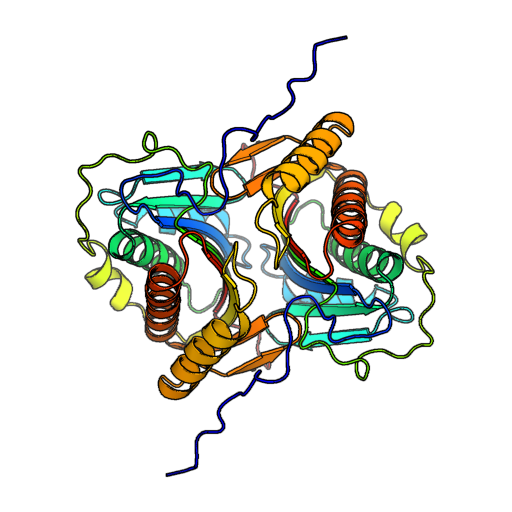-1.086 1 92.81 97 LYS B C 1
ATOM 2376 O O . LYS B 1 97 ? -12.156 -10.43 0.072 1 92.81 97 LYS B O 1
ATOM 2381 N N . GLY B 1 98 ? -13.219 -10.906 -1.89 1 87.75 98 GLY B N 1
ATOM 2382 C CA . GLY B 1 98 ? -14.539 -10.742 -1.312 1 87.75 98 GLY B CA 1
ATOM 2383 C C . GLY B 1 98 ? -15.008 -9.297 -1.289 1 87.75 98 GLY B C 1
ATOM 2384 O O . GLY B 1 98 ? -15.938 -8.953 -0.554 1 87.75 98 GLY B O 1
ATOM 2385 N N . CYS B 1 99 ? -14.352 -8.453 -2.031 1 83.19 99 CYS B N 1
ATOM 2386 C CA . CYS B 1 99 ? -14.797 -7.066 -2.105 1 83.19 99 CYS B CA 1
ATOM 2387 C C . CYS B 1 99 ? -16.219 -6.977 -2.646 1 83.19 99 CYS B C 1
ATOM 2389 O O . CYS B 1 99 ? -16.516 -7.516 -3.715 1 83.19 99 CYS B O 1
ATOM 2391 N N . PRO B 1 100 ? -17 -6.309 -1.973 1 78.44 100 PRO B N 1
ATOM 2392 C CA . PRO B 1 100 ? -18.406 -6.25 -2.381 1 78.44 100 PRO B CA 1
ATOM 2393 C C . PRO B 1 100 ? -18.578 -5.652 -3.775 1 78.44 100 PRO B C 1
ATOM 2395 O O . PRO B 1 100 ? -19.562 -5.961 -4.457 1 78.44 100 PRO B O 1
ATOM 2398 N N . GLY B 1 101 ? -17.641 -4.82 -4.188 1 74.38 101 GLY B N 1
ATOM 2399 C CA . GLY B 1 101 ? -17.781 -4.172 -5.484 1 74.38 101 GLY B CA 1
ATOM 2400 C C . GLY B 1 101 ? -17.234 -5.016 -6.629 1 74.38 101 GLY B C 1
ATOM 2401 O O . GLY B 1 101 ? -17.344 -4.625 -7.793 1 74.38 101 GLY B O 1
ATOM 2402 N N . ASP B 1 102 ? -16.734 -6.109 -6.324 1 75.69 102 ASP B N 1
ATOM 2403 C CA . ASP B 1 102 ? -16.172 -6.961 -7.371 1 75.69 102 ASP B CA 1
ATOM 2404 C C . ASP B 1 102 ? -17.281 -7.551 -8.242 1 75.69 102 ASP B C 1
ATOM 2406 O O . ASP B 1 102 ? -18.344 -7.93 -7.742 1 75.69 102 ASP B O 1
ATOM 2410 N N . HIS B 1 103 ? -16.969 -7.434 -9.5 1 71.56 103 HIS B N 1
ATOM 2411 C CA . HIS B 1 103 ? -17.906 -8.023 -10.445 1 71.56 103 HIS B CA 1
ATOM 2412 C C . HIS B 1 103 ? -17.297 -9.25 -11.133 1 71.56 103 HIS B C 1
ATOM 2414 O O . HIS B 1 103 ? -16.094 -9.273 -11.414 1 71.56 103 HIS B O 1
ATOM 2420 N N . ASP B 1 104 ? -18.141 -10.195 -11.406 1 65.38 104 ASP B N 1
ATOM 2421 C CA . ASP B 1 104 ? -17.719 -11.438 -12.023 1 65.38 104 ASP B CA 1
ATOM 2422 C C . ASP B 1 104 ? -17.312 -11.219 -13.484 1 65.38 104 ASP B C 1
ATOM 2424 O O . ASP B 1 104 ? -16.562 -12.008 -14.055 1 65.38 104 ASP B O 1
ATOM 2428 N N . ALA B 1 105 ? -17.766 -10.18 -13.984 1 60.12 105 ALA B N 1
ATOM 2429 C CA . ALA B 1 105 ? -17.531 -9.938 -15.406 1 60.12 105 ALA B CA 1
ATOM 2430 C C . ALA B 1 105 ? -16.031 -9.773 -15.688 1 60.12 105 ALA B C 1
ATOM 2432 O O . ALA B 1 105 ? -15.586 -9.984 -16.812 1 60.12 105 ALA B O 1
ATOM 2433 N N . ASP B 1 106 ? -15.312 -9.406 -14.859 1 63.72 106 ASP B N 1
ATOM 2434 C CA . ASP B 1 106 ? -13.867 -9.266 -15.016 1 63.72 106 ASP B CA 1
ATOM 2435 C C . ASP B 1 106 ? -13.156 -10.594 -14.766 1 63.72 106 ASP B C 1
ATOM 2437 O O . ASP B 1 106 ? -12.023 -10.609 -14.281 1 63.72 106 ASP B O 1
ATOM 2441 N N . TYR B 1 107 ? -13.898 -11.641 -14.805 1 64.38 107 TYR B N 1
ATOM 2442 C CA . TYR B 1 107 ? -13.406 -12.992 -14.578 1 64.38 107 TYR B CA 1
ATOM 2443 C C . TYR B 1 107 ? -14.023 -13.977 -15.57 1 64.38 107 TYR B C 1
ATOM 2445 O O . TYR B 1 107 ? -15.188 -13.836 -15.945 1 64.38 107 TYR B O 1
ATOM 2453 N N . THR B 1 108 ? -13.156 -14.609 -16.297 1 59.34 108 THR B N 1
ATOM 2454 C CA . THR B 1 108 ? -13.805 -15.719 -16.984 1 59.34 108 THR B CA 1
ATOM 2455 C C . THR B 1 108 ? -13.742 -16.984 -16.156 1 59.34 108 THR B C 1
ATOM 2457 O O . THR B 1 108 ? -12.773 -17.219 -15.422 1 59.34 108 THR B O 1
ATOM 2460 N N . LEU B 1 109 ? -14.82 -17.578 -15.75 1 56.94 109 LEU B N 1
ATOM 2461 C CA . LEU B 1 109 ? -15.07 -18.812 -15.031 1 56.94 109 LEU B CA 1
ATOM 2462 C C . LEU B 1 109 ? -14.125 -19.922 -15.492 1 56.94 109 LEU B C 1
ATOM 2464 O O . LEU B 1 109 ? -13.969 -20.938 -14.812 1 56.94 109 LEU B O 1
ATOM 2468 N N . ASP B 1 110 ? -13.438 -19.641 -16.516 1 63.78 110 ASP B N 1
ATOM 2469 C CA . ASP B 1 110 ? -12.68 -20.75 -17.078 1 63.78 110 ASP B CA 1
ATOM 2470 C C . ASP B 1 110 ? -11.258 -20.781 -16.531 1 63.78 110 ASP B C 1
ATOM 2472 O O . ASP B 1 110 ? -10.469 -21.672 -16.859 1 63.78 110 ASP B O 1
ATOM 2476 N N . TYR B 1 111 ? -11.141 -19.984 -15.516 1 69.81 111 TYR B N 1
ATOM 2477 C CA . TYR B 1 111 ? -9.766 -20 -15.023 1 69.81 111 TYR B CA 1
ATOM 2478 C C . TYR B 1 111 ? -9.562 -21.109 -14.016 1 69.81 111 TYR B C 1
ATOM 2480 O O . TYR B 1 111 ? -10.43 -21.359 -13.172 1 69.81 111 TYR B O 1
ATOM 2488 N N . ASP B 1 112 ? -8.484 -21.953 -14.32 1 80.25 112 ASP B N 1
ATOM 2489 C CA . ASP B 1 112 ? -8.078 -23.016 -13.406 1 80.25 112 ASP B CA 1
ATOM 2490 C C . ASP B 1 112 ? -7.039 -22.5 -12.406 1 80.25 112 ASP B C 1
ATOM 2492 O O . ASP B 1 112 ? -6.637 -21.344 -12.453 1 80.25 112 ASP B O 1
ATOM 2496 N N . ASP B 1 113 ? -6.707 -23.266 -11.414 1 84.88 113 ASP B N 1
ATOM 2497 C CA . ASP B 1 113 ? -5.793 -22.906 -10.336 1 84.88 113 ASP B CA 1
ATOM 2498 C C . ASP B 1 113 ? -4.367 -23.359 -10.641 1 84.88 113 ASP B C 1
ATOM 2500 O O . ASP B 1 113 ? -3.545 -23.484 -9.734 1 84.88 113 ASP B O 1
ATOM 2504 N N . LYS B 1 114 ? -4.094 -23.484 -11.953 1 90.94 114 LYS B N 1
ATOM 2505 C CA . LYS B 1 114 ? -2.764 -23.953 -12.336 1 90.94 114 LYS B CA 1
ATOM 2506 C C . LYS B 1 114 ? -1.717 -22.859 -12.109 1 90.94 114 LYS B C 1
ATOM 2508 O O . LYS B 1 114 ? -1.942 -21.703 -12.453 1 90.94 114 LYS B O 1
ATOM 2513 N N . ARG B 1 115 ? -0.621 -23.234 -11.562 1 95.5 115 ARG B N 1
ATOM 2514 C CA . ARG B 1 115 ? 0.535 -22.359 -11.391 1 95.5 115 ARG B CA 1
ATOM 2515 C C . ARG B 1 115 ? 1.451 -22.422 -12.609 1 95.5 115 ARG B C 1
ATOM 2517 O O . ARG B 1 115 ? 2.559 -22.953 -12.531 1 95.5 115 ARG B O 1
ATOM 2524 N N . ILE B 1 116 ? 1.055 -21.781 -13.68 1 95.44 116 ILE B N 1
ATOM 2525 C CA . ILE B 1 116 ? 1.654 -21.969 -14.992 1 95.44 116 ILE B CA 1
ATOM 2526 C C . ILE B 1 116 ? 3.014 -21.281 -15.055 1 95.44 116 ILE B C 1
ATOM 2528 O O . ILE B 1 116 ? 3.832 -21.578 -15.922 1 95.44 116 ILE B O 1
ATOM 2532 N N . ASN B 1 117 ? 3.303 -20.391 -14.125 1 97.56 117 ASN B N 1
ATOM 2533 C CA . ASN B 1 117 ? 4.559 -19.656 -14.148 1 97.56 117 ASN B CA 1
ATOM 2534 C C . ASN B 1 117 ? 5.555 -20.203 -13.133 1 97.56 117 ASN B C 1
ATOM 2536 O O . ASN B 1 117 ? 6.715 -19.797 -13.102 1 97.56 117 ASN B O 1
ATOM 2540 N N . ASN B 1 118 ? 5.164 -21.156 -12.305 1 95.81 118 ASN B N 1
ATOM 2541 C CA . ASN B 1 118 ? 5.859 -21.578 -11.094 1 95.81 118 ASN B CA 1
ATOM 2542 C C . ASN B 1 118 ? 7.258 -22.109 -11.406 1 95.81 118 ASN B C 1
ATOM 2544 O O . ASN B 1 118 ? 8.234 -21.719 -10.766 1 95.81 118 ASN B O 1
ATOM 2548 N N . ARG B 1 119 ? 7.352 -22.906 -12.359 1 90.44 119 ARG B N 1
ATOM 2549 C CA . ARG B 1 119 ? 8.633 -23.531 -12.688 1 90.44 119 ARG B CA 1
ATOM 2550 C C . ARG B 1 119 ? 9.68 -22.484 -13.039 1 90.44 119 ARG B C 1
ATOM 2552 O O . ARG B 1 119 ? 10.789 -22.5 -12.5 1 90.44 119 ARG B O 1
ATOM 2559 N N . ASN B 1 120 ? 9.328 -21.547 -13.867 1 91.06 120 ASN B N 1
ATOM 2560 C CA . ASN B 1 120 ? 10.273 -20.531 -14.32 1 91.06 120 ASN B CA 1
ATOM 2561 C C . ASN B 1 120 ? 10.57 -19.516 -13.219 1 91.06 120 ASN B C 1
ATOM 2563 O O . ASN B 1 120 ? 11.727 -19.125 -13.023 1 91.06 120 ASN B O 1
ATOM 2567 N N . SER B 1 121 ? 9.578 -19.125 -12.531 1 94.12 121 SER B N 1
ATOM 2568 C CA . SER B 1 121 ? 9.75 -18.078 -11.531 1 94.12 121 SER B CA 1
ATOM 2569 C C . SER B 1 121 ? 10.578 -18.578 -10.352 1 94.12 121 SER B C 1
ATOM 2571 O O . SER B 1 121 ? 11.367 -17.828 -9.773 1 94.12 121 SER B O 1
ATOM 2573 N N . ARG B 1 122 ? 10.461 -19.844 -10.008 1 93.81 122 ARG B N 1
ATOM 2574 C CA . ARG B 1 122 ? 11.109 -20.359 -8.812 1 93.81 122 ARG B CA 1
ATOM 2575 C C . ARG B 1 122 ? 12.594 -20.609 -9.055 1 93.81 122 ARG B C 1
ATOM 2577 O O . ARG B 1 122 ? 13.359 -20.797 -8.109 1 93.81 122 ARG B O 1
ATOM 2584 N N . GLU B 1 123 ? 13.039 -20.484 -10.289 1 94.56 123 GLU B N 1
ATOM 2585 C CA . GLU B 1 123 ? 14.453 -20.594 -10.617 1 94.56 123 GLU B CA 1
ATOM 2586 C C . GLU B 1 123 ? 15.219 -19.344 -10.211 1 94.56 123 GLU B C 1
ATOM 2588 O O . GLU B 1 123 ? 16.453 -19.359 -10.109 1 94.56 123 GLU B O 1
ATOM 2593 N N . ILE B 1 124 ? 14.531 -18.328 -10.023 1 96.38 124 ILE B N 1
ATOM 2594 C CA . ILE B 1 124 ? 15.133 -17.062 -9.641 1 96.38 124 ILE B CA 1
ATOM 2595 C C . ILE B 1 124 ? 14.883 -16.797 -8.156 1 96.38 124 ILE B C 1
ATOM 2597 O O . ILE B 1 124 ? 13.781 -16.406 -7.762 1 96.38 124 ILE B O 1
ATOM 2601 N N . SER B 1 125 ? 15.875 -17.031 -7.395 1 97.44 125 SER B N 1
ATOM 2602 C CA . SER B 1 125 ? 15.766 -16.859 -5.949 1 97.44 125 SER B CA 1
ATOM 2603 C C . SER B 1 125 ? 16.656 -15.719 -5.465 1 97.44 125 SER B C 1
ATOM 2605 O O . SER B 1 125 ? 17.797 -15.586 -5.902 1 97.44 125 SER B O 1
ATOM 2607 N N . PHE B 1 126 ? 16.141 -14.828 -4.617 1 98 126 PHE B N 1
ATOM 2608 C CA . PHE B 1 126 ? 16.875 -13.695 -4.062 1 98 126 PHE B CA 1
ATOM 2609 C C . PHE B 1 126 ? 16.281 -13.266 -2.725 1 98 126 PHE B C 1
ATOM 2611 O O . PHE B 1 126 ? 15.109 -13.523 -2.449 1 98 126 PHE B O 1
ATOM 2618 N N . PRO B 1 127 ? 17.078 -12.727 -1.825 1 97.62 127 PRO B N 1
ATOM 2619 C CA . PRO B 1 127 ? 16.562 -12.266 -0.535 1 97.62 127 PRO B CA 1
ATOM 2620 C C . PRO B 1 127 ? 15.688 -11.023 -0.662 1 97.62 127 PRO B C 1
ATOM 2622 O O . PRO B 1 127 ? 15.945 -10.164 -1.512 1 97.62 127 PRO B O 1
ATOM 2625 N N . VAL B 1 128 ? 14.68 -10.977 0.187 1 98.19 128 VAL B N 1
ATOM 2626 C CA . VAL B 1 128 ? 13.836 -9.789 0.251 1 98.19 128 VAL B CA 1
ATOM 2627 C C . VAL B 1 128 ? 13.641 -9.375 1.707 1 98.19 128 VAL B C 1
ATOM 2629 O O . VAL B 1 128 ? 13.758 -10.195 2.615 1 98.19 128 VAL B O 1
ATOM 2632 N N . VAL B 1 129 ? 13.422 -8.133 1.894 1 97.94 129 VAL B N 1
ATOM 2633 C CA . VAL B 1 129 ? 12.82 -7.555 3.094 1 97.94 129 VAL B CA 1
ATOM 2634 C C . VAL B 1 129 ? 11.461 -6.961 2.754 1 97.94 129 VAL B C 1
ATOM 2636 O O . VAL B 1 129 ? 11.219 -6.555 1.613 1 97.94 129 VAL B O 1
ATOM 2639 N N . GLY B 1 130 ? 10.594 -7.023 3.688 1 97.31 130 GLY B N 1
ATOM 2640 C CA . GLY B 1 130 ? 9.273 -6.504 3.367 1 97.31 130 GLY B CA 1
ATOM 2641 C C . GLY B 1 130 ? 8.422 -6.238 4.594 1 97.31 130 GLY B C 1
ATOM 2642 O O . GLY B 1 130 ? 8.945 -6.129 5.707 1 97.31 130 GLY B O 1
ATOM 2643 N N . LYS B 1 131 ? 7.211 -5.969 4.336 1 97.56 131 LYS B N 1
ATOM 2644 C CA . LYS B 1 131 ? 6.207 -5.727 5.371 1 97.56 131 LYS B CA 1
ATOM 2645 C C . LYS B 1 131 ? 4.805 -6.055 4.859 1 97.56 131 LYS B C 1
ATOM 2647 O O . LYS B 1 131 ? 4.562 -6.062 3.652 1 97.56 131 LYS B O 1
ATOM 2652 N N . PHE B 1 132 ? 3.949 -6.332 5.785 1 98.25 132 PHE B N 1
ATOM 2653 C CA . PHE B 1 132 ? 2.561 -6.539 5.395 1 98.25 132 PHE B CA 1
ATOM 2654 C C . PHE B 1 132 ? 1.615 -6.133 6.52 1 98.25 132 PHE B C 1
ATOM 2656 O O . PHE B 1 132 ? 2.029 -6.012 7.676 1 98.25 132 PHE B O 1
ATOM 2663 N N . SER B 1 133 ? 0.43 -5.848 6.184 1 96.88 133 SER B N 1
ATOM 2664 C CA . SER B 1 133 ? -0.694 -5.574 7.07 1 96.88 133 SER B CA 1
ATOM 2665 C C . SER B 1 133 ? -1.954 -6.297 6.609 1 96.88 133 SER B C 1
ATOM 2667 O O . SER B 1 133 ? -2.23 -6.367 5.41 1 96.88 133 SER B O 1
ATOM 2669 N N . LEU B 1 134 ? -2.654 -6.859 7.52 1 96.62 134 LEU B N 1
ATOM 2670 C CA . LEU B 1 134 ? -3.883 -7.598 7.246 1 96.62 134 LEU B CA 1
ATOM 2671 C C . LEU B 1 134 ? -5.098 -6.855 7.789 1 96.62 134 LEU B C 1
ATOM 2673 O O . LEU B 1 134 ? -5.117 -6.461 8.961 1 96.62 134 LEU B O 1
ATOM 2677 N N . TYR B 1 135 ? -6.102 -6.684 6.922 1 94.38 135 TYR B N 1
ATOM 2678 C CA . TYR B 1 135 ? -7.336 -6 7.285 1 94.38 135 TYR B CA 1
ATOM 2679 C C . TYR B 1 135 ? -8.547 -6.902 7.074 1 94.38 135 TYR B C 1
ATOM 2681 O O . TYR B 1 135 ? -9.172 -6.867 6.012 1 94.38 135 TYR B O 1
ATOM 2689 N N . PRO B 1 136 ? -8.867 -7.707 8.047 1 92.56 136 PRO B N 1
ATOM 2690 C CA . PRO B 1 136 ? -10.133 -8.445 8.008 1 92.56 136 PRO B CA 1
ATOM 2691 C C . PRO B 1 136 ? -11.344 -7.543 8.211 1 92.56 136 PRO B C 1
ATOM 2693 O O . PRO B 1 136 ? -11.555 -7.023 9.312 1 92.56 136 PRO B O 1
ATOM 2696 N N . MET B 1 137 ? -12.133 -7.445 7.191 1 88.88 137 MET B N 1
ATOM 2697 C CA . MET B 1 137 ? -13.234 -6.488 7.234 1 88.88 137 MET B CA 1
ATOM 2698 C C . MET B 1 137 ? -14.477 -7.109 7.855 1 88.88 137 MET B C 1
ATOM 2700 O O . MET B 1 137 ? -14.664 -8.328 7.797 1 88.88 137 MET B O 1
ATOM 2704 N N . GLY B 1 138 ? -15.328 -6.258 8.492 1 80.56 138 GLY B N 1
ATOM 2705 C CA . GLY B 1 138 ? -16.641 -6.676 8.969 1 80.56 138 GLY B CA 1
ATOM 2706 C C . GLY B 1 138 ? -16.578 -7.395 10.305 1 80.56 138 GLY B C 1
ATOM 2707 O O . GLY B 1 138 ? -17.578 -7.961 10.75 1 80.56 138 GLY B O 1
ATOM 2708 N N . SER B 1 139 ? -15.453 -7.531 10.867 1 76.5 139 SER B N 1
ATOM 2709 C CA . SER B 1 139 ? -15.273 -8.234 12.133 1 76.5 139 SER B CA 1
ATOM 2710 C C . SER B 1 139 ? -14.734 -7.297 13.211 1 76.5 139 SER B C 1
ATOM 2712 O O . SER B 1 139 ? -13.867 -6.461 12.938 1 76.5 139 SER B O 1
ATOM 2714 N N . ASP B 1 140 ? -15.312 -7.551 14.422 1 76.5 140 ASP B N 1
ATOM 2715 C CA . ASP B 1 140 ? -14.797 -6.777 15.547 1 76.5 140 ASP B CA 1
ATOM 2716 C C . ASP B 1 140 ? -13.742 -7.562 16.328 1 76.5 140 ASP B C 1
ATOM 2718 O O . ASP B 1 140 ? -13.297 -7.125 17.391 1 76.5 140 ASP B O 1
ATOM 2722 N N . ASN B 1 141 ? -13.422 -8.664 15.914 1 78.56 141 ASN B N 1
ATOM 2723 C CA . ASN B 1 141 ? -12.391 -9.469 16.562 1 78.56 141 ASN B CA 1
ATOM 2724 C C . ASN B 1 141 ? -11.289 -9.852 15.578 1 78.56 141 ASN B C 1
ATOM 2726 O O . ASN B 1 141 ? -10.875 -11.016 15.531 1 78.56 141 ASN B O 1
ATOM 2730 N N . TYR B 1 142 ? -10.789 -8.867 14.914 1 84 142 TYR B N 1
ATOM 2731 C CA . TYR B 1 142 ? -9.836 -9.18 13.852 1 84 142 TYR B CA 1
ATOM 2732 C C . TYR B 1 142 ? -8.43 -9.344 14.422 1 84 142 TYR B C 1
ATOM 2734 O O . TYR B 1 142 ? -7.551 -9.914 13.766 1 84 142 TYR B O 1
ATOM 2742 N N . MET B 1 143 ? -8.188 -9.008 15.68 1 87.06 143 MET B N 1
ATOM 2743 C CA . MET B 1 143 ? -6.844 -9.055 16.25 1 87.06 143 MET B CA 1
ATOM 2744 C C . MET B 1 143 ? -6.395 -10.5 16.469 1 87.06 143 MET B C 1
ATOM 2746 O O . MET B 1 143 ? -5.211 -10.812 16.344 1 87.06 143 MET B O 1
ATOM 2750 N N . SER B 1 144 ? -7.324 -11.336 16.781 1 88.44 144 SER B N 1
ATOM 2751 C CA . SER B 1 144 ? -6.992 -12.742 17 1 88.44 144 SER B CA 1
ATOM 2752 C C . SER B 1 144 ? -6.465 -13.383 15.711 1 88.44 144 SER B C 1
ATOM 2754 O O . SER B 1 144 ? -5.5 -14.148 15.742 1 88.44 144 SER B O 1
ATOM 2756 N N . LEU B 1 145 ? -7.137 -13.055 14.633 1 92 145 LEU B N 1
ATOM 2757 C CA . LEU B 1 145 ? -6.691 -13.578 13.352 1 92 145 LEU B CA 1
ATOM 2758 C C . LEU B 1 145 ? -5.305 -13.047 13 1 92 145 LEU B C 1
ATOM 2760 O O . LEU B 1 145 ? -4.445 -13.805 12.539 1 92 145 LEU B O 1
ATOM 2764 N N . ILE B 1 146 ? -5.082 -11.805 13.188 1 92.88 146 ILE B N 1
ATOM 2765 C CA . ILE B 1 146 ? -3.789 -11.195 12.891 1 92.88 146 ILE B CA 1
ATOM 2766 C C . ILE B 1 146 ? -2.703 -11.844 13.75 1 92.88 146 ILE B C 1
ATOM 2768 O O . ILE B 1 146 ? -1.632 -12.195 13.25 1 92.88 146 ILE B O 1
ATOM 2772 N N . GLU B 1 147 ? -3.014 -12.016 15.023 1 93.12 147 GLU B N 1
ATOM 2773 C CA . GLU B 1 147 ? -2.088 -12.703 15.914 1 93.12 147 GLU B CA 1
ATOM 2774 C C . GLU B 1 147 ? -1.728 -14.086 15.383 1 93.12 147 GLU B C 1
ATOM 2776 O O . GLU B 1 147 ? -0.554 -14.461 15.359 1 93.12 147 GLU B O 1
ATOM 2781 N N . GLU B 1 148 ? -2.676 -14.766 15.008 1 95.38 148 GLU B N 1
ATOM 2782 C CA . GLU B 1 148 ? -2.477 -16.125 14.508 1 95.38 148 GLU B CA 1
ATOM 2783 C C . GLU B 1 148 ? -1.555 -16.141 13.289 1 95.38 148 GLU B C 1
ATOM 2785 O O . GLU B 1 148 ? -0.597 -16.906 13.234 1 95.38 148 GLU B O 1
ATOM 2790 N N . VAL B 1 149 ? -1.837 -15.266 12.359 1 97 149 VAL B N 1
ATOM 2791 C CA . VAL B 1 149 ? -1.07 -15.328 11.125 1 97 149 VAL B CA 1
ATOM 2792 C C . VAL B 1 149 ? 0.34 -14.797 11.359 1 97 149 VAL B C 1
ATOM 2794 O O . VAL B 1 149 ? 1.301 -15.266 10.742 1 97 149 VAL B O 1
ATOM 2797 N N . VAL B 1 150 ? 0.538 -13.859 12.195 1 97.12 150 VAL B N 1
ATOM 2798 C CA . VAL B 1 150 ? 1.871 -13.367 12.531 1 97.12 150 VAL B CA 1
ATOM 2799 C C . VAL B 1 150 ? 2.684 -14.484 13.18 1 97.12 150 VAL B C 1
ATOM 2801 O O . VAL B 1 150 ? 3.842 -14.711 12.82 1 97.12 150 VAL B O 1
ATOM 2804 N N . ASN B 1 151 ? 2.08 -15.164 14.086 1 97.81 151 ASN B N 1
ATOM 2805 C CA . ASN B 1 151 ? 2.77 -16.266 14.75 1 97.81 151 ASN B CA 1
ATOM 2806 C C . ASN B 1 151 ? 3.129 -17.375 13.773 1 97.81 151 ASN B C 1
ATOM 2808 O O . ASN B 1 151 ? 4.16 -18.031 13.922 1 97.81 151 ASN B O 1
ATOM 2812 N N . ASN B 1 152 ? 2.295 -17.562 12.805 1 98.31 152 ASN B N 1
ATOM 2813 C CA . ASN B 1 152 ? 2.664 -18.5 11.75 1 98.31 152 ASN B CA 1
ATOM 2814 C C . ASN B 1 152 ? 3.887 -18.016 10.977 1 98.31 152 ASN B C 1
ATOM 2816 O O . ASN B 1 152 ? 4.719 -18.828 10.562 1 98.31 152 ASN B O 1
ATOM 2820 N N . GLY B 1 153 ? 3.992 -16.719 10.727 1 98.44 153 GLY B N 1
ATOM 2821 C CA . GLY B 1 153 ? 5.188 -16.172 10.109 1 98.44 153 GLY B CA 1
ATOM 2822 C C . GLY B 1 153 ? 6.445 -16.422 10.922 1 98.44 153 GLY B C 1
ATOM 2823 O O . GLY B 1 153 ? 7.512 -16.688 10.367 1 98.44 153 GLY B O 1
ATOM 2824 N N . ILE B 1 154 ? 6.32 -16.312 12.227 1 97.88 154 ILE B N 1
ATOM 2825 C CA . ILE B 1 154 ? 7.418 -16.625 13.133 1 97.88 154 ILE B CA 1
ATOM 2826 C C . ILE B 1 154 ? 7.824 -18.078 12.969 1 97.88 154 ILE B C 1
ATOM 2828 O O . ILE B 1 154 ? 9.008 -18.391 12.836 1 97.88 154 ILE B O 1
ATOM 2832 N N . ASP B 1 155 ? 6.855 -18.938 12.891 1 98.06 155 ASP B N 1
ATOM 2833 C CA . ASP B 1 155 ? 7.121 -20.375 12.719 1 98.06 155 ASP B CA 1
ATOM 2834 C C . ASP B 1 155 ? 7.844 -20.641 11.398 1 98.06 155 ASP B C 1
ATOM 2836 O O . ASP B 1 155 ? 8.703 -21.516 11.328 1 98.06 155 ASP B O 1
ATOM 2840 N N . ARG B 1 156 ? 7.508 -19.891 10.398 1 97.88 156 ARG B N 1
ATOM 2841 C CA . ARG B 1 156 ? 8.062 -20.078 9.062 1 97.88 156 ARG B CA 1
ATOM 2842 C C . ARG B 1 156 ? 9.445 -19.453 8.945 1 97.88 156 ARG B C 1
ATOM 2844 O O . ARG B 1 156 ? 10.188 -19.719 8 1 97.88 156 ARG B O 1
ATOM 2851 N N . GLY B 1 157 ? 9.758 -18.562 9.852 1 97.81 157 GLY B N 1
ATOM 2852 C CA . GLY B 1 157 ? 11.062 -17.922 9.852 1 97.81 157 GLY B CA 1
ATOM 2853 C C . GLY B 1 157 ? 11.133 -16.719 8.945 1 97.81 157 GLY B C 1
ATOM 2854 O O . GLY B 1 157 ? 12.219 -16.312 8.516 1 97.81 157 GLY B O 1
ATOM 2855 N N . VAL B 1 158 ? 9.984 -16.156 8.594 1 98.19 158 VAL B N 1
ATOM 2856 C CA . VAL B 1 158 ? 10.008 -15.016 7.688 1 98.19 158 VAL B CA 1
ATOM 2857 C C . VAL B 1 158 ? 9.609 -13.75 8.445 1 98.19 158 VAL B C 1
ATOM 2859 O O . VAL B 1 158 ? 9.602 -12.648 7.879 1 98.19 158 VAL B O 1
ATOM 2862 N N . PHE B 1 159 ? 9.266 -13.906 9.719 1 97.94 159 PHE B N 1
ATOM 2863 C CA . PHE B 1 159 ? 8.93 -12.773 10.57 1 97.94 159 PHE B CA 1
ATOM 2864 C C . PHE B 1 159 ? 10.188 -12.023 10.992 1 97.94 159 PHE B C 1
ATOM 2866 O O . PHE B 1 159 ? 11.148 -12.625 11.477 1 97.94 159 PHE B O 1
ATOM 2873 N N . ALA B 1 160 ? 10.141 -10.688 10.805 1 96.75 160 ALA B N 1
ATOM 2874 C CA . ALA B 1 160 ? 11.328 -9.891 11.117 1 96.75 160 ALA B CA 1
ATOM 2875 C C . ALA B 1 160 ? 11.008 -8.812 12.148 1 96.75 160 ALA B C 1
ATOM 2877 O O . ALA B 1 160 ? 11.773 -7.859 12.312 1 96.75 160 ALA B O 1
ATOM 2878 N N . GLY B 1 161 ? 9.852 -8.828 12.742 1 94 161 GLY B N 1
ATOM 2879 C CA . GLY B 1 161 ? 9.484 -7.848 13.75 1 94 161 GLY B CA 1
ATOM 2880 C C . GLY B 1 161 ? 8.195 -7.113 13.43 1 94 161 GLY B C 1
ATOM 2881 O O . GLY B 1 161 ? 7.512 -7.445 12.461 1 94 161 GLY B O 1
ATOM 2882 N N . SER B 1 162 ? 7.875 -6.211 14.336 1 90.75 162 SER B N 1
ATOM 2883 C CA . SER B 1 162 ? 6.664 -5.418 14.164 1 90.75 162 SER B CA 1
ATOM 2884 C C . SER B 1 162 ? 6.969 -3.926 14.227 1 90.75 162 SER B C 1
ATOM 2886 O O . SER B 1 162 ? 7.867 -3.5 14.953 1 90.75 162 SER B O 1
ATOM 2888 N N . GLY B 1 163 ? 6.348 -3.172 13.398 1 87.94 163 GLY B N 1
ATOM 2889 C CA . GLY B 1 163 ? 6.359 -1.719 13.43 1 87.94 163 GLY B CA 1
ATOM 2890 C C . GLY B 1 163 ? 4.969 -1.112 13.461 1 87.94 163 GLY B C 1
ATOM 2891 O O . GLY B 1 163 ? 3.969 -1.834 13.422 1 87.94 163 GLY B O 1
ATOM 2892 N N . HIS B 1 164 ? 4.961 0.239 13.641 1 87.5 164 HIS B N 1
ATOM 2893 C CA . HIS B 1 164 ? 3.664 0.902 13.578 1 87.5 164 HIS B CA 1
ATOM 2894 C C . HIS B 1 164 ? 2.977 0.632 12.242 1 87.5 164 HIS B C 1
ATOM 2896 O O . HIS B 1 164 ? 3.512 0.968 11.18 1 87.5 164 HIS B O 1
ATOM 2902 N N . TYR B 1 165 ? 1.847 -0.048 12.336 1 90.38 165 TYR B N 1
ATOM 2903 C CA . TYR B 1 165 ? 0.901 -0.278 11.25 1 90.38 165 TYR B CA 1
ATOM 2904 C C . TYR B 1 165 ? 1.384 -1.395 10.336 1 90.38 165 TYR B C 1
ATOM 2906 O O . TYR B 1 165 ? 0.922 -1.517 9.195 1 90.38 165 TYR B O 1
ATOM 2914 N N . THR B 1 166 ? 2.445 -2.125 10.789 1 93.25 166 THR B N 1
ATOM 2915 C CA . THR B 1 166 ? 2.951 -3.139 9.867 1 93.25 166 THR B CA 1
ATOM 2916 C C . THR B 1 166 ? 3.67 -4.25 10.633 1 93.25 166 THR B C 1
ATOM 2918 O O . THR B 1 166 ? 4.047 -4.066 11.789 1 93.25 166 THR B O 1
ATOM 2921 N N . THR B 1 167 ? 3.77 -5.383 10.008 1 95.81 167 THR B N 1
ATOM 2922 C CA . THR B 1 167 ? 4.648 -6.492 10.367 1 95.81 167 THR B CA 1
ATOM 2923 C C . THR B 1 167 ? 5.781 -6.629 9.352 1 95.81 167 THR B C 1
ATOM 2925 O O . THR B 1 167 ? 5.539 -6.688 8.148 1 95.81 167 THR B O 1
ATOM 2928 N N . TYR B 1 168 ? 6.969 -6.691 9.836 1 97.25 168 TYR B N 1
ATOM 2929 C CA . TYR B 1 168 ? 8.125 -6.785 8.961 1 97.25 168 TYR B CA 1
ATOM 2930 C C . TYR B 1 168 ? 8.391 -8.234 8.555 1 97.25 168 TYR B C 1
ATOM 2932 O O . TYR B 1 168 ? 8.18 -9.148 9.352 1 97.25 168 TYR B O 1
ATOM 2940 N N . LEU B 1 169 ? 8.859 -8.359 7.363 1 98.19 169 LEU B N 1
ATOM 2941 C CA . LEU B 1 169 ? 9.188 -9.664 6.789 1 98.19 169 LEU B CA 1
ATOM 2942 C C . LEU B 1 169 ? 10.625 -9.688 6.285 1 98.19 169 LEU B C 1
ATOM 2944 O O . LEU B 1 169 ? 11.18 -8.648 5.914 1 98.19 169 LEU B O 1
ATOM 2948 N N . GLN B 1 170 ? 11.18 -10.867 6.266 1 98 170 GLN B N 1
ATOM 2949 C CA . GLN B 1 170 ? 12.492 -11.086 5.66 1 98 170 GLN B CA 1
ATOM 2950 C C . GLN B 1 170 ? 12.68 -12.539 5.246 1 98 170 GLN B C 1
ATOM 2952 O O . GLN B 1 170 ? 12.156 -13.445 5.898 1 98 170 GLN B O 1
ATOM 2957 N N . GLY B 1 171 ? 13.414 -12.75 4.184 1 97.88 171 GLY B N 1
ATOM 2958 C CA . GLY B 1 171 ? 13.727 -14.102 3.75 1 97.88 171 GLY B CA 1
ATOM 2959 C C . GLY B 1 171 ? 13.836 -14.234 2.244 1 97.88 171 GLY B C 1
ATOM 2960 O O . GLY B 1 171 ? 13.969 -13.234 1.536 1 97.88 171 GLY B O 1
ATOM 2961 N N . ASP B 1 172 ? 13.883 -15.469 1.831 1 98.38 172 ASP B N 1
ATOM 2962 C CA . ASP B 1 172 ? 13.844 -15.734 0.396 1 98.38 172 ASP B CA 1
ATOM 2963 C C . ASP B 1 172 ? 12.508 -15.297 -0.206 1 98.38 172 ASP B C 1
ATOM 2965 O O . ASP B 1 172 ? 11.453 -15.477 0.412 1 98.38 172 ASP B O 1
ATOM 2969 N N . VAL B 1 173 ? 12.594 -14.82 -1.457 1 98.62 173 VAL B N 1
ATOM 2970 C CA . VAL B 1 173 ? 11.422 -14.258 -2.125 1 98.62 173 VAL B CA 1
ATOM 2971 C C . VAL B 1 173 ? 10.312 -15.297 -2.184 1 98.62 173 VAL B C 1
ATOM 2973 O O . VAL B 1 173 ? 9.141 -14.977 -1.958 1 98.62 173 VAL B O 1
ATOM 2976 N N . HIS B 1 174 ? 10.586 -16.531 -2.41 1 98.38 174 HIS B N 1
ATOM 2977 C CA . HIS B 1 174 ? 9.562 -17.562 -2.559 1 98.38 174 HIS B CA 1
ATOM 2978 C C . HIS B 1 174 ? 8.961 -17.938 -1.21 1 98.38 174 HIS B C 1
ATOM 2980 O O . HIS B 1 174 ? 7.762 -18.203 -1.111 1 98.38 174 HIS B O 1
ATOM 2986 N N . ASP B 1 175 ? 9.766 -17.953 -0.165 1 98.56 175 ASP B N 1
ATOM 2987 C CA . ASP B 1 175 ? 9.25 -18.219 1.174 1 98.56 175 ASP B CA 1
ATOM 2988 C C . ASP B 1 175 ? 8.281 -17.125 1.626 1 98.56 175 ASP B C 1
ATOM 2990 O O . ASP B 1 175 ? 7.246 -17.422 2.225 1 98.56 175 ASP B O 1
ATOM 2994 N N . VAL B 1 176 ? 8.656 -15.945 1.354 1 98.75 176 VAL B N 1
ATOM 2995 C CA . VAL B 1 176 ? 7.828 -14.812 1.759 1 98.75 176 VAL B CA 1
ATOM 2996 C C . VAL B 1 176 ? 6.523 -14.82 0.968 1 98.75 176 VAL B C 1
ATOM 2998 O O . VAL B 1 176 ? 5.449 -14.602 1.532 1 98.75 176 VAL B O 1
ATOM 3001 N N . PHE B 1 177 ? 6.578 -15.109 -0.332 1 98.69 177 PHE B N 1
ATOM 3002 C CA . PHE B 1 177 ? 5.363 -15.211 -1.131 1 98.69 177 PHE B CA 1
ATOM 3003 C C . PHE B 1 177 ? 4.48 -16.344 -0.638 1 98.69 177 PHE B C 1
ATOM 3005 O O . PHE B 1 177 ? 3.26 -16.203 -0.567 1 98.69 177 PHE B O 1
ATOM 3012 N N . ASP B 1 178 ? 5.105 -17.484 -0.331 1 98.5 178 ASP B N 1
ATOM 3013 C CA . ASP B 1 178 ? 4.344 -18.609 0.211 1 98.5 178 ASP B CA 1
ATOM 3014 C C . ASP B 1 178 ? 3.619 -18.203 1.495 1 98.5 178 ASP B C 1
ATOM 3016 O O . ASP B 1 178 ? 2.473 -18.594 1.714 1 98.5 178 ASP B O 1
ATOM 3020 N N . TYR B 1 179 ? 4.273 -17.484 2.314 1 98.88 179 TYR B N 1
ATOM 3021 C CA . TYR B 1 179 ? 3.688 -17.016 3.566 1 98.88 179 TYR B CA 1
ATOM 3022 C C . TYR B 1 179 ? 2.512 -16.078 3.305 1 98.88 179 TYR B C 1
ATOM 3024 O O . TYR B 1 179 ? 1.444 -16.234 3.902 1 98.88 179 TYR B O 1
ATOM 3032 N N . LEU B 1 180 ? 2.674 -15.086 2.418 1 98.88 180 LEU B N 1
ATOM 3033 C CA . LEU B 1 180 ? 1.6 -14.148 2.107 1 98.88 180 LEU B CA 1
ATOM 3034 C C . LEU B 1 180 ? 0.392 -14.875 1.528 1 98.88 180 LEU B C 1
ATOM 3036 O O . LEU B 1 180 ? -0.752 -14.523 1.818 1 98.88 180 LEU B O 1
ATOM 3040 N N . GLU B 1 181 ? 0.671 -15.875 0.708 1 98.5 181 GLU B N 1
ATOM 3041 C CA . GLU B 1 181 ? -0.412 -16.703 0.175 1 98.5 181 GLU B CA 1
ATOM 3042 C C . GLU B 1 181 ? -1.135 -17.453 1.291 1 98.5 181 GLU B C 1
ATOM 3044 O O . GLU B 1 181 ? -2.365 -17.531 1.29 1 98.5 181 GLU B O 1
ATOM 3049 N N . TYR B 1 182 ? -0.396 -17.984 2.23 1 98.5 182 TYR B N 1
ATOM 3050 C CA . TYR B 1 182 ? -1.002 -18.609 3.398 1 98.5 182 TYR B CA 1
ATOM 3051 C C . TYR B 1 182 ? -1.9 -17.625 4.145 1 98.5 182 TYR B C 1
ATOM 3053 O O . TYR B 1 182 ? -3.02 -17.984 4.527 1 98.5 182 TYR B O 1
ATOM 3061 N N . VAL B 1 183 ? -1.392 -16.438 4.406 1 98.44 183 VAL B N 1
ATOM 3062 C CA . VAL B 1 183 ? -2.156 -15.422 5.133 1 98.44 183 VAL B CA 1
ATOM 3063 C C . VAL B 1 183 ? -3.48 -15.164 4.418 1 98.44 183 VAL B C 1
ATOM 3065 O O . VAL B 1 183 ? -4.535 -15.102 5.051 1 98.44 183 VAL B O 1
ATOM 3068 N N . ALA B 1 184 ? -3.398 -15.023 3.094 1 97.81 184 ALA B N 1
ATOM 3069 C CA . ALA B 1 184 ? -4.59 -14.781 2.285 1 97.81 184 ALA B CA 1
ATOM 3070 C C . ALA B 1 184 ? -5.586 -15.938 2.42 1 97.81 184 ALA B C 1
ATOM 3072 O O . ALA B 1 184 ? -6.773 -15.711 2.666 1 97.81 184 ALA B O 1
ATOM 3073 N N . GLU B 1 185 ? -5.094 -17.109 2.295 1 96.38 185 GLU B N 1
ATOM 3074 C CA . GLU B 1 185 ? -5.941 -18.297 2.402 1 96.38 185 GLU B CA 1
ATOM 3075 C C . GLU B 1 185 ? -6.586 -18.391 3.783 1 96.38 185 GLU B C 1
ATOM 3077 O O . GLU B 1 185 ? -7.785 -18.656 3.896 1 96.38 185 GLU B O 1
ATOM 3082 N N . ARG B 1 186 ? -5.785 -18.172 4.766 1 96.81 186 ARG B N 1
ATOM 3083 C CA . ARG B 1 186 ? -6.273 -18.281 6.141 1 96.81 186 ARG B CA 1
ATOM 3084 C C . ARG B 1 186 ? -7.324 -17.219 6.43 1 96.81 186 ARG B C 1
ATOM 3086 O O . ARG B 1 186 ? -8.344 -17.5 7.062 1 96.81 186 ARG B O 1
ATOM 3093 N N . ALA B 1 187 ? -7.043 -15.992 6.035 1 94.69 187 ALA B N 1
ATOM 3094 C CA . ALA B 1 187 ? -7.996 -14.906 6.238 1 94.69 187 ALA B CA 1
ATOM 3095 C C . ALA B 1 187 ? -9.312 -15.195 5.523 1 94.69 187 ALA B C 1
ATOM 3097 O O . ALA B 1 187 ? -10.391 -14.93 6.066 1 94.69 187 ALA B O 1
ATOM 3098 N N . GLY B 1 188 ? -9.211 -15.742 4.328 1 92.12 188 GLY B N 1
ATOM 3099 C CA . GLY B 1 188 ? -10.398 -16.031 3.535 1 92.12 188 GLY B CA 1
ATOM 3100 C C . GLY B 1 188 ? -11.297 -17.078 4.164 1 92.12 188 GLY B C 1
ATOM 3101 O O . GLY B 1 188 ? -12.492 -17.156 3.848 1 92.12 188 GLY B O 1
ATOM 3102 N N . LYS B 1 189 ? -10.766 -17.906 5.02 1 91.88 189 LYS B N 1
ATOM 3103 C CA . LYS B 1 189 ? -11.562 -18.906 5.734 1 91.88 189 LYS B CA 1
ATOM 3104 C C . LYS B 1 189 ? -12.305 -18.266 6.906 1 91.88 189 LYS B C 1
ATOM 3106 O O . LYS B 1 189 ? -13.32 -18.812 7.363 1 91.88 189 LYS B O 1
ATOM 3111 N N . ASP B 1 190 ? -11.883 -17.141 7.344 1 89.25 190 ASP B N 1
ATOM 3112 C CA . ASP B 1 190 ? -12.398 -16.531 8.57 1 89.25 190 ASP B CA 1
ATOM 3113 C C . ASP B 1 190 ? -13.406 -15.438 8.258 1 89.25 190 ASP B C 1
ATOM 3115 O O . ASP B 1 190 ? -14.383 -15.258 8.984 1 89.25 190 ASP B O 1
ATOM 3119 N N . VAL B 1 191 ? -13.07 -14.641 7.223 1 88.25 191 VAL B N 1
ATOM 3120 C CA . VAL B 1 191 ? -13.922 -13.508 6.879 1 88.25 191 VAL B CA 1
ATOM 3121 C C . VAL B 1 191 ? -14.258 -13.547 5.391 1 88.25 191 VAL B C 1
ATOM 3123 O O . VAL B 1 191 ? -13.5 -14.086 4.59 1 88.25 191 VAL B O 1
ATOM 3126 N N . SER B 1 192 ? -15.375 -12.898 5.094 1 86.94 192 SER B N 1
ATOM 3127 C CA . SER B 1 192 ? -15.805 -12.867 3.699 1 86.94 192 SER B CA 1
ATOM 3128 C C . SER B 1 192 ? -15 -11.859 2.889 1 86.94 192 SER B C 1
ATOM 3130 O O . SER B 1 192 ? -14.883 -11.992 1.668 1 86.94 192 SER B O 1
ATOM 3132 N N . HIS B 1 193 ? -14.461 -10.828 3.49 1 91.06 193 HIS B N 1
ATOM 3133 C CA . HIS B 1 193 ? -13.695 -9.781 2.822 1 91.06 193 HIS B CA 1
ATOM 3134 C C . HIS B 1 193 ? -12.445 -9.43 3.619 1 91.06 193 HIS B C 1
ATOM 3136 O O . HIS B 1 193 ? -12.531 -9.039 4.785 1 91.06 193 HIS B O 1
ATOM 3142 N N . TYR B 1 194 ? -11.336 -9.656 2.959 1 93.44 194 TYR B N 1
ATOM 3143 C CA . TYR B 1 194 ? -10.078 -9.242 3.566 1 93.44 194 TYR B CA 1
ATOM 3144 C C . TYR B 1 194 ? -9.219 -8.469 2.57 1 93.44 194 TYR B C 1
ATOM 3146 O O . TYR B 1 194 ? -9.375 -8.617 1.357 1 93.44 194 TYR B O 1
ATOM 3154 N N . ILE B 1 195 ? -8.367 -7.625 3.131 1 96.56 195 ILE B N 1
ATOM 3155 C CA . ILE B 1 195 ? -7.309 -6.977 2.369 1 96.56 195 ILE B CA 1
ATOM 3156 C C . ILE B 1 195 ? -5.961 -7.234 3.039 1 96.56 195 ILE B C 1
ATOM 3158 O O . ILE B 1 195 ? -5.848 -7.184 4.266 1 96.56 195 ILE B O 1
ATOM 3162 N N . ILE B 1 196 ? -4.98 -7.551 2.238 1 98.12 196 ILE B N 1
ATOM 3163 C CA . ILE B 1 196 ? -3.584 -7.555 2.656 1 98.12 196 ILE B CA 1
ATOM 3164 C C . ILE B 1 196 ? -2.803 -6.516 1.853 1 98.12 196 ILE B C 1
ATOM 3166 O O . ILE B 1 196 ? -2.824 -6.531 0.619 1 98.12 196 ILE B O 1
ATOM 3170 N N . GLU B 1 197 ? -2.227 -5.609 2.543 1 98.44 197 GLU B N 1
ATOM 3171 C CA . GLU B 1 197 ? -1.237 -4.727 1.932 1 98.44 197 GLU B CA 1
ATOM 3172 C C . GLU B 1 197 ? 0.182 -5.219 2.195 1 98.44 197 GLU B C 1
ATOM 3174 O O . GLU B 1 197 ? 0.549 -5.488 3.34 1 98.44 197 GLU B O 1
ATOM 3179 N N . ALA B 1 198 ? 0.939 -5.375 1.146 1 98.62 198 ALA B N 1
ATOM 3180 C CA . ALA B 1 198 ? 2.293 -5.898 1.314 1 98.62 198 ALA B CA 1
ATOM 3181 C C . ALA B 1 198 ? 3.279 -5.168 0.406 1 98.62 198 ALA B C 1
ATOM 3183 O O . ALA B 1 198 ? 2.916 -4.727 -0.688 1 98.62 198 ALA B O 1
ATOM 3184 N N . SER B 1 199 ? 4.449 -5 0.858 1 98.44 199 SER B N 1
ATOM 3185 C CA . SER B 1 199 ? 5.57 -4.484 0.08 1 98.44 199 SER B CA 1
ATOM 3186 C C . SER B 1 199 ? 6.824 -5.336 0.283 1 98.44 199 SER B C 1
ATOM 3188 O O . SER B 1 199 ? 7.16 -5.688 1.415 1 98.44 199 SER B O 1
ATOM 3190 N N . LEU B 1 200 ? 7.445 -5.707 -0.774 1 98.56 200 LEU B N 1
ATOM 3191 C CA . LEU B 1 200 ? 8.711 -6.426 -0.75 1 98.56 200 LEU B CA 1
ATOM 3192 C C . LEU B 1 200 ? 9.797 -5.641 -1.48 1 98.56 200 LEU B C 1
ATOM 3194 O O . LEU B 1 200 ? 9.539 -5.047 -2.529 1 98.56 200 LEU B O 1
ATOM 3198 N N . LEU B 1 201 ? 10.961 -5.621 -0.906 1 98.38 201 LEU B N 1
ATOM 3199 C CA . LEU B 1 201 ? 12.109 -4.93 -1.481 1 98.38 201 LEU B CA 1
ATOM 3200 C C . LEU B 1 201 ? 13.289 -5.879 -1.649 1 98.38 201 LEU B C 1
ATOM 3202 O O . LEU B 1 201 ? 13.539 -6.723 -0.786 1 98.38 201 LEU B O 1
ATOM 3206 N N . CYS B 1 202 ? 14.031 -5.707 -2.701 1 98 202 CYS B N 1
ATOM 3207 C CA . CYS B 1 202 ? 15.273 -6.445 -2.914 1 98 202 CYS B CA 1
ATOM 3208 C C . CYS B 1 202 ? 16.422 -5.496 -3.227 1 98 202 CYS B C 1
ATOM 3210 O O . CYS B 1 202 ? 16.203 -4.332 -3.562 1 98 202 CYS B O 1
ATOM 3212 N N . ASN B 1 203 ? 17.641 -5.914 -2.953 1 97.38 203 ASN B N 1
ATOM 3213 C CA . ASN B 1 203 ? 18.859 -5.176 -3.232 1 97.38 203 ASN B CA 1
ATOM 3214 C C . ASN B 1 203 ? 18.875 -3.83 -2.512 1 97.38 203 ASN B C 1
ATOM 3216 O O . ASN B 1 203 ? 19.125 -2.793 -3.129 1 97.38 203 ASN B O 1
ATOM 3220 N N . LEU B 1 204 ? 18.688 -3.92 -1.229 1 95.56 204 LEU B N 1
ATOM 3221 C CA . LEU B 1 204 ? 18.75 -2.709 -0.418 1 95.56 204 LEU B CA 1
ATOM 3222 C C . LEU B 1 204 ? 20.109 -2.037 -0.566 1 95.56 204 LEU B C 1
ATOM 3224 O O . LEU B 1 204 ? 21.125 -2.711 -0.797 1 95.56 204 LEU B O 1
ATOM 3228 N N . PRO B 1 205 ? 20.078 -0.729 -0.449 1 90.56 205 PRO B N 1
ATOM 3229 C CA . PRO B 1 205 ? 21.375 -0.051 -0.466 1 90.56 205 PRO B CA 1
ATOM 3230 C C . PRO B 1 205 ? 22.344 -0.614 0.568 1 90.56 205 PRO B C 1
ATOM 3232 O O . PRO B 1 205 ? 21.922 -1.138 1.602 1 90.56 205 PRO B O 1
ATOM 3235 N N . GLU B 1 206 ? 23.547 -0.444 0.268 1 81.56 206 GLU B N 1
ATOM 3236 C CA . GLU B 1 206 ? 24.594 -0.973 1.137 1 81.56 206 GLU B CA 1
ATOM 3237 C C . GLU B 1 206 ? 24.453 -0.446 2.561 1 81.56 206 GLU B C 1
ATOM 3239 O O . GLU B 1 206 ? 24.188 0.74 2.766 1 81.56 206 GLU B O 1
ATOM 3244 N N . GLY B 1 207 ? 24.531 -1.313 3.52 1 77.88 207 GLY B N 1
ATOM 3245 C CA . GLY B 1 207 ? 24.484 -0.93 4.922 1 77.88 207 GLY B CA 1
ATOM 3246 C C . GLY B 1 207 ? 23.094 -0.997 5.516 1 77.88 207 GLY B C 1
ATOM 3247 O O . GLY B 1 207 ? 22.922 -0.893 6.73 1 77.88 207 GLY B O 1
ATOM 3248 N N . GLU B 1 208 ? 22.141 -1.194 4.621 1 80.38 208 GLU B N 1
ATOM 3249 C CA . GLU B 1 208 ? 20.766 -1.265 5.125 1 80.38 208 GLU B CA 1
ATOM 3250 C C . GLU B 1 208 ? 20.344 -2.709 5.379 1 80.38 208 GLU B C 1
ATOM 3252 O O . GLU B 1 208 ? 20.656 -3.602 4.586 1 80.38 208 GLU B O 1
ATOM 3257 N N . SER B 1 209 ? 19.969 -3.016 6.59 1 75.19 209 SER B N 1
ATOM 3258 C CA . SER B 1 209 ? 19.422 -4.309 6.977 1 75.19 209 SER B CA 1
ATOM 3259 C C . SER B 1 209 ? 18.328 -4.152 8.039 1 75.19 209 SER B C 1
ATOM 3261 O O . SER B 1 209 ? 18.312 -3.166 8.773 1 75.19 209 SER B O 1
ATOM 3263 N N . LEU B 1 210 ? 17.297 -4.984 7.957 1 71.56 210 LEU B N 1
ATOM 3264 C CA . LEU B 1 210 ? 16.328 -4.988 9.055 1 71.56 210 LEU B CA 1
ATOM 3265 C C . LEU B 1 210 ? 16.969 -5.516 10.336 1 71.56 210 LEU B C 1
ATOM 3267 O O . LEU B 1 210 ? 17.844 -6.375 10.289 1 71.56 210 LEU B O 1
#

Radius of gyration: 20.11 Å; Cα contacts (8 Å, |Δi|>4): 930; chains: 2; bounding box: 51×52×48 Å

Secondary structure (DSSP, 8-state):
---------TT--TTS-S-SS--EEEEEEEEE-STTHHHHHHHHHHHS--TTSEEEE-SS-EEEEESHHHHHHHHHHHHHHH--TT--EEEEEEEEE--TT--GGGS-TT-----TTHHHHTT---EEEEEEEEEETT-S-HHHHHHHHHHHHHHHT-EEEEETTEEEEEEEHHHHHHHHHHHHHHHHHH-S-EEEEEEEEESPPTT---/---------TT--TTS-S-SS--EEEEEEEEE-STTHHHHHHHHHHTS--TTSEEEE-SS-EEEEESHHHHHHHHHHHHHHH--TT--EEEEEEEEE--TT--GGGS-TT-----TTHHHHHT---EEEEEEEEEETT-S-HHHHHHHHHHHHHHHT-EEEEETTEEEEEEEHHHHHHHHHHHHHHHHHH-S-EEEEEEEEESPPTT---

Foldseek 3Di:
DPDDDDDDPVVQDFQAFLDPPFKKKKKKDKDWPDPCLVVLQVQLLVPFDLVQWQWDDDPGTIMTMHPLLQRLLRVLSSVQSSDDQAIKMKMKIKIKTRGSPDHCVSDDPPHDNDSPRNVVSVVRKAKKKKKKAKFFPPDPPCVVLVVVLQVVLVVLVQFDQDDVRITMGIDMSVSVSVSVSVSSVSSVVVGNIMIMIMMMIGDDPPPDDD/DPDDDDDDPVVQDFQAFLDPPFKKKKKKDKDWPDPCLVVLQVQLLVPFDLVQWQWDDDPGTIMTMHPLLQRLLRVLSSVQSSDDQAIKMKMKIKIKTRGSPDHCVSDDPPHDNDSPNNVVSVVRKAKKKKKKAKFFPPDPPCVVLVVVLLVVLVVLVQFDQDDVRITMGIDMSVSVSVSVSVSSVSSVVVGNIMIMIMMMIGDDPPPDDD

Sequence (420 aa):
MSKKEYVSYGSCAVGVPGSKEGIAGIRFNLAPMSDDFVDIILSSLENVDTSMVWSETDPTSTVYRGRESAVFDSVRAVFSQAYHDDVHMSIHMTISKGCPGDHDADYTLDYDDKRINNRNSREISFPVVGKFSLYPMGSDNYMSLIEEVVNNGIDRGVFAGSGHYTTYLQGDVHDVFDYLEYVAERAGKDVSHYIIEASLLCNLPEGESLMSKKEYVSYGSCAVGVPGSKEGIAGIRFNLAPMSDDFVDIILSSLENVDTSMVWSETDPTSTVYRGRESAVFDSVRAVFSQAYHDDVHMSIHMTISKGCPGDHDADYTLDYDDKRINNRNSREISFPVVGKFSLYPMGSDNYMSLIEEVVNNGIDRGVFAGSGHYTTYLQGDVHDVFDYLEYVAERAGKDVSHYIIEASLLCNLPEGESL

Organism: Aerococcus viridans (strain ATCC 11563 / DSM 20340 / CCUG 4311 / JCM 20461 / NBRC 12219 / NCTC 8251 / M1) (NCBI:txid655812)

pLDDT: mean 90.38, std 11.54, range [42.06, 98.88]

Nearest PDB structures (foldseek):
  1s99-assembly1_B  TM=9.721E-01  e=1.760E-23  Bacillus subtilis
  1sbr-assembly1_A  TM=9.709E-01  e=3.648E-23  Bacillus subtilis
  1s7h-assembly2_C  TM=9.705E-01  e=2.706E-22  Bacillus subtilis
  1sbr-assembly1_B  TM=9.711E-01  e=4.398E-22  Bacillus subtilis
  1s7h-assembly2_D  TM=9.639E-01  e=6.331E-22  Bacillus subtilis